Protein 3MFB (pdb70)

Foldseek 3Di:
DCALVVLVVQAVVQHWFFAQKAWFWQDPVPRDIAIEMEGDDVPPLRIATEHEWDQDVVVQWTFDADPPRPDTAWIAHPVVGDIDGPDPWDKDKDFFQHPDDGHHRDDDPPHYYDHDDDDCLRWAKYFYRYDVCPDGIMIMTIGHD/DCALVVLVVQAVVQHWFFAQKAWFWQDPVPRDIAIEMEGDDVPPLRIATEHEWDQDVVVQWTFDADPPRPDTAWIAHPVVGDIDGPDPWDKDKDFFQHPDDGHHRDDDPPHYYDHDDDDCLRWAKYFYRYDVCPDGIMIMTIGHD/DCALVVLVVQAVVQHWFFAQKAWFWQDPVPRDIAIEMEGDDVPPLRIATEHEWDQDVVVQWTFDADPPRPDTAWIAHPVVGDIDGPDPWDKDKDFFQHPDDGHHRDDDPPHYYDHDDDDCLRWDKYFYRYDVCPDGIMIMTIGHD/DCALVVLVVQAVVQHWFFAQKAWFWQDPVPRDIAIEMEGDDVPPLRIATEHEWDQDVVVQWTFDADPPRPDTAWIAHPVVGDIDGPDPWDKDKDFFQHPDDGHHRDDDPPHYYDHDDDDCLRWAKYFYRYDVCPDGIMIMTIGHD

Structure (mmCIF, N/CA/C/O backbone):
data_3MFB
#
_entry.id   3MFB
#
_cell.length_a   50.076
_cell.length_b   52.307
_cell.length_c   62.161
_cell.angle_alpha   69.500
_cell.angle_beta   90.040
_cell.angle_gamma   90.040
#
_symmetry.space_group_name_H-M   'P 1'
#
loop_
_entity.id
_entity.type
_entity.pdbx_description
1 polymer 'Uncharacterized protein'
2 water water
#
loop_
_atom_site.group_PDB
_atom_site.id
_atom_site.type_symbol
_atom_site.label_atom_id
_atom_site.label_alt_id
_atom_site.label_comp_id
_atom_site.label_asym_id
_atom_site.label_entity_id
_atom_site.label_seq_id
_atom_site.pdbx_PDB_ins_code
_atom_site.Cartn_x
_atom_site.Cartn_y
_atom_site.Cartn_z
_atom_site.occupancy
_atom_site.B_iso_or_equiv
_atom_site.auth_seq_id
_atom_site.auth_comp_id
_atom_site.auth_asym_id
_atom_site.auth_atom_id
_atom_site.pdbx_PDB_model_num
ATOM 9 N N . LEU A 1 2 ? -13.617 -8.727 -10.638 1.00 26.27 332 LEU A N 1
ATOM 10 C CA . LEU A 1 2 ? -12.479 -7.875 -10.931 1.00 20.64 332 LEU A CA 1
ATOM 11 C C . LEU A 1 2 ? -12.282 -6.848 -9.832 1.00 16.90 332 LEU A C 1
ATOM 12 O O . LEU A 1 2 ? -13.243 -6.369 -9.250 1.00 18.85 332 LEU A O 1
ATOM 17 N N . LEU A 1 3 ? -11.028 -6.508 -9.549 1.00 23.56 333 LEU A N 1
ATOM 18 C CA . LEU A 1 3 ? -10.725 -5.541 -8.503 1.00 18.99 333 LEU A CA 1
ATOM 19 C C . LEU A 1 3 ? -10.853 -4.117 -9.017 1.00 19.70 333 LEU A C 1
ATOM 20 O O . LEU A 1 3 ? -9.899 -3.336 -8.977 1.00 13.19 333 LEU A O 1
ATOM 25 N N . THR A 1 4 ? -12.051 -3.797 -9.502 1.00 20.15 334 THR A N 1
ATOM 26 C CA . THR A 1 4 ? -12.361 -2.475 -10.040 1.00 22.52 334 THR A CA 1
ATOM 27 C C . THR A 1 4 ? -12.292 -1.388 -8.965 1.00 26.15 334 THR A C 1
ATOM 28 O O . THR A 1 4 ? -12.175 -1.679 -7.774 1.00 24.78 334 THR A O 1
ATOM 32 N N . PRO A 1 5 ? -12.360 -0.115 -9.377 1.00 23.23 335 PRO A N 1
ATOM 33 C CA . PRO A 1 5 ? -12.308 0.966 -8.392 1.00 25.99 335 PRO A CA 1
ATOM 34 C C . PRO A 1 5 ? -13.465 0.835 -7.410 1.00 24.70 335 PRO A C 1
ATOM 35 O O . PRO A 1 5 ? -13.337 1.204 -6.246 1.00 30.17 335 PRO A O 1
ATOM 39 N N . GLU A 1 6 ? -14.592 0.306 -7.888 1.00 25.21 336 GLU A N 1
ATOM 40 C CA . GLU A 1 6 ? -15.770 0.127 -7.039 1.00 30.54 336 GLU A CA 1
ATOM 41 C C . GLU A 1 6 ? -15.527 -0.942 -5.991 1.00 27.37 336 GLU A C 1
ATOM 42 O O . GLU A 1 6 ? -15.901 -0.782 -4.826 1.00 27.44 336 GLU A O 1
ATOM 48 N N . LYS A 1 7 ? -14.912 -2.043 -6.404 1.00 22.89 337 LYS A N 1
ATOM 49 C CA . LYS A 1 7 ? -14.622 -3.119 -5.470 1.00 20.81 337 LYS A CA 1
ATOM 50 C C . LYS A 1 7 ? -13.609 -2.647 -4.429 1.00 18.53 337 LYS A C 1
ATOM 51 O O . LYS A 1 7 ? -13.768 -2.911 -3.240 1.00 12.72 337 LYS A O 1
ATOM 57 N N . LEU A 1 8 ? -12.572 -1.941 -4.871 1.00 18.19 338 LEU A N 1
ATOM 58 C CA . LEU A 1 8 ? -11.554 -1.445 -3.942 1.00 23.59 338 LEU A CA 1
ATOM 59 C C . LEU A 1 8 ? -12.160 -0.483 -2.931 1.00 24.51 338 LEU A C 1
ATOM 60 O O . LEU A 1 8 ? -11.736 -0.430 -1.777 1.00 26.67 338 LEU A O 1
ATOM 65 N N . LEU A 1 9 ? -13.163 0.271 -3.375 1.00 29.99 339 LEU A N 1
ATOM 66 C CA . LEU A 1 9 ? -13.841 1.235 -2.518 1.00 21.47 339 LEU A CA 1
ATOM 67 C C . LEU A 1 9 ? -14.701 0.474 -1.522 1.00 15.75 339 LEU A C 1
ATOM 68 O O . LEU A 1 9 ? -14.865 0.902 -0.385 1.00 24.38 339 LEU A O 1
ATOM 73 N N . GLU A 1 10 ? -15.239 -0.664 -1.953 1.00 20.45 340 GLU A N 1
ATOM 74 C CA . GLU A 1 10 ? -16.061 -1.504 -1.085 1.00 21.57 340 GLU A CA 1
ATOM 75 C C . GLU A 1 10 ? -15.173 -2.025 0.044 1.00 29.74 340 GLU A C 1
ATOM 76 O O . GLU A 1 10 ? -15.601 -2.115 1.200 1.00 32.60 340 GLU A O 1
ATOM 82 N N . ALA A 1 11 ? -13.928 -2.365 -0.291 1.00 21.54 341 ALA A N 1
ATOM 83 C CA . ALA A 1 11 ? -12.992 -2.880 0.710 1.00 20.97 341 ALA A CA 1
ATOM 84 C C . ALA A 1 11 ? -12.518 -1.772 1.645 1.00 14.27 341 ALA A C 1
ATOM 85 O O . ALA A 1 11 ? -12.421 -1.968 2.853 1.00 12.91 341 ALA A O 1
ATOM 87 N N . ALA A 1 12 ? -12.233 -0.606 1.078 1.00 9.50 342 ALA A N 1
ATOM 88 C CA . ALA A 1 12 ? -11.771 0.509 1.878 1.00 12.47 342 ALA A CA 1
ATOM 89 C C . ALA A 1 12 ? -12.833 1.014 2.847 1.00 24.99 342 ALA A C 1
ATOM 90 O O . ALA A 1 12 ? -12.543 1.256 4.017 1.00 24.29 342 ALA A O 1
ATOM 92 N N . ASN A 1 13 ? -14.065 1.171 2.369 1.00 24.13 343 ASN A N 1
ATOM 93 C CA . ASN A 1 13 ? -15.132 1.680 3.220 1.00 21.36 343 ASN A CA 1
ATOM 94 C C . ASN A 1 13 ? -15.343 0.885 4.491 1.00 17.31 343 ASN A C 1
ATOM 95 O O . ASN A 1 13 ? -15.823 1.420 5.491 1.00 30.36 343 ASN A O 1
ATOM 100 N N . LYS A 1 14 ? -14.985 -0.391 4.466 1.00 16.93 344 LYS A N 1
ATOM 101 C CA . LYS A 1 14 ? -15.148 -1.212 5.656 1.00 19.30 344 LYS A CA 1
ATOM 102 C C . LYS A 1 14 ? -13.820 -1.613 6.300 1.00 18.13 344 LYS A C 1
ATOM 103 O O . LYS A 1 14 ? -13.780 -2.551 7.092 1.00 25.91 344 LYS A O 1
ATOM 109 N N . GLN A 1 15 ? -12.742 -0.901 5.979 1.00 18.80 345 GLN A N 1
ATOM 110 C CA . GLN A 1 15 ? -11.427 -1.209 6.549 1.00 18.63 345 GLN A CA 1
ATOM 111 C C . GLN A 1 15 ? -11.099 -2.661 6.257 1.00 14.95 345 GLN A C 1
ATOM 112 O O . GLN A 1 15 ? -10.573 -3.372 7.114 1.00 16.83 345 GLN A O 1
ATOM 118 N N . GLY A 1 16 ? -11.423 -3.100 5.047 1.00 18.83 346 GLY A N 1
ATOM 119 C CA . GLY A 1 16 ? -11.174 -4.480 4.662 1.00 16.79 346 GLY A CA 1
ATOM 120 C C . GLY A 1 16 ? -9.835 -4.722 3.983 1.00 18.17 346 GLY A C 1
ATOM 121 O O . GLY A 1 16 ? -8.898 -3.935 4.132 1.00 9.84 346 GLY A O 1
ATOM 122 N N . THR A 1 17 ? -9.747 -5.811 3.224 1.00 10.39 347 THR A N 1
ATOM 123 C CA . THR A 1 17 ? -8.502 -6.166 2.558 1.00 14.18 347 THR A CA 1
ATOM 124 C C . THR A 1 17 ? -8.766 -6.805 1.206 1.00 15.28 347 THR A C 1
ATOM 125 O O . THR A 1 17 ? -9.915 -7.069 0.840 1.00 11.53 347 THR A O 1
ATOM 129 N N . VAL A 1 18 ? -7.683 -7.042 0.470 1.00 7.55 348 VAL A N 1
ATOM 130 C CA . VAL A 1 18 ? -7.746 -7.716 -0.817 1.00 10.06 348 VAL A CA 1
ATOM 131 C C . VAL A 1 18 ? -6.491 -8.554 -0.926 1.00 14.83 348 VAL A C 1
ATOM 132 O O . VAL A 1 18 ? -5.427 -8.163 -0.435 1.00 10.25 348 VAL A O 1
ATOM 136 N N . PRO A 1 19 ? -6.603 -9.730 -1.562 1.00 12.48 349 PRO A N 1
ATOM 137 C CA . PRO A 1 19 ? -5.448 -10.617 -1.720 1.00 14.60 349 PRO A CA 1
ATOM 138 C C . PRO A 1 19 ? -4.406 -10.001 -2.663 1.00 18.26 349 PRO A C 1
ATOM 139 O O . PRO A 1 19 ? -4.728 -9.136 -3.486 1.00 14.93 349 PRO A O 1
ATOM 143 N N . SER A 1 20 ? -3.163 -10.452 -2.525 1.00 11.40 350 SER A N 1
ATOM 144 C CA . SER A 1 20 ? -2.051 -10.029 -3.374 1.00 9.72 350 SER A CA 1
ATOM 145 C C . SER A 1 20 ? -1.004 -11.120 -3.371 1.00 13.65 350 SER A C 1
ATOM 146 O O . SER A 1 20 ? -0.579 -11.587 -2.307 1.00 14.94 350 SER A O 1
ATOM 149 N N . ARG A 1 21 ? -0.591 -11.503 -4.572 1.00 10.98 351 ARG A N 1
ATOM 150 C CA . ARG A 1 21 ? 0.409 -12.543 -4.777 1.00 11.01 351 ARG A CA 1
ATOM 151 C C . ARG A 1 21 ? 1.776 -12.101 -4.260 1.00 11.46 351 ARG A C 1
ATOM 152 O O . ARG A 1 21 ? 2.650 -12.926 -3.992 1.00 5.45 351 ARG A O 1
ATOM 160 N N . VAL A 1 22 ? 1.964 -10.794 -4.112 1.00 12.44 352 VAL A N 1
ATOM 161 C CA . VAL A 1 22 ? 3.249 -10.289 -3.648 1.00 7.34 352 VAL A CA 1
ATOM 162 C C . VAL A 1 22 ? 3.073 -9.158 -2.650 1.00 8.33 352 VAL A C 1
ATOM 163 O O . VAL A 1 22 ? 2.175 -8.343 -2.797 1.00 13.89 352 VAL A O 1
ATOM 167 N N . ARG A 1 23 ? 3.936 -9.116 -1.639 1.00 8.08 353 ARG A N 1
ATOM 168 C CA . ARG A 1 23 ? 3.894 -8.069 -0.631 1.00 1.85 353 ARG A CA 1
ATOM 169 C C . ARG A 1 23 ? 5.319 -7.592 -0.395 1.00 7.11 353 ARG A C 1
ATOM 170 O O . ARG A 1 23 ? 6.273 -8.369 -0.518 1.00 9.41 353 ARG A O 1
ATOM 178 N N . TYR A 1 24 ? 5.472 -6.309 -0.079 1.00 9.10 354 TYR A N 1
ATOM 179 C CA . TYR A 1 24 ? 6.797 -5.748 0.146 1.00 1.00 354 TYR A CA 1
ATOM 180 C C . TYR A 1 24 ? 7.026 -5.266 1.576 1.00 12.45 354 TYR A C 1
ATOM 181 O O . TYR A 1 24 ? 6.089 -5.005 2.335 1.00 6.59 354 TYR A O 1
ATOM 190 N N . GLN A 1 25 ? 8.293 -5.146 1.933 1.00 13.20 355 GLN A N 1
ATOM 191 C CA . GLN A 1 25 ? 8.664 -4.759 3.277 1.00 16.10 355 GLN A CA 1
ATOM 192 C C . GLN A 1 25 ? 10.035 -4.104 3.292 1.00 17.93 355 GLN A C 1
ATOM 193 O O . GLN A 1 25 ? 10.837 -4.305 2.384 1.00 9.04 355 GLN A O 1
ATOM 199 N N . TRP A 1 26 ? 10.298 -3.320 4.331 1.00 14.37 356 TRP A N 1
ATOM 200 C CA . TRP A 1 26 ? 11.596 -2.690 4.493 1.00 14.48 356 TRP A CA 1
ATOM 201 C C . TRP A 1 26 ? 12.295 -3.469 5.602 1.00 15.02 356 TRP A C 1
ATOM 202 O O . TRP A 1 26 ? 11.953 -3.336 6.772 1.00 18.69 356 TRP A O 1
ATOM 221 N N . GLU A 1 28 ? 15.330 -4.504 8.117 1.00 23.66 358 GLU A N 1
ATOM 222 C CA . GLU A 1 28 ? 16.342 -3.746 8.837 1.00 34.80 358 GLU A CA 1
ATOM 223 C C . GLU A 1 28 ? 17.512 -4.580 9.329 1.00 34.49 358 GLU A C 1
ATOM 224 O O . GLU A 1 28 ? 17.339 -5.712 9.776 1.00 44.36 358 GLU A O 1
ATOM 230 N N . ASP A 1 29 ? 18.706 -4.001 9.236 1.00 47.57 359 ASP A N 1
ATOM 231 C CA . ASP A 1 29 ? 19.938 -4.645 9.690 1.00 49.34 359 ASP A CA 1
ATOM 232 C C . ASP A 1 29 ? 20.167 -4.190 11.133 1.00 49.39 359 ASP A C 1
ATOM 233 O O . ASP A 1 29 ? 20.561 -3.047 11.378 1.00 52.94 359 ASP A O 1
ATOM 238 N N . GLU A 1 30 ? 19.910 -5.089 12.081 1.00 49.07 360 GLU A N 1
ATOM 239 C CA . GLU A 1 30 ? 20.051 -4.792 13.510 1.00 53.88 360 GLU A CA 1
ATOM 240 C C . GLU A 1 30 ? 21.451 -4.334 13.926 1.00 48.43 360 GLU A C 1
ATOM 241 O O . GLU A 1 30 ? 21.658 -3.928 15.069 1.00 52.51 360 GLU A O 1
ATOM 247 N N . GLU A 1 31 ? 22.403 -4.384 12.998 1.00 50.07 361 GLU A N 1
ATOM 248 C CA . GLU A 1 31 ? 23.771 -3.987 13.293 1.00 44.16 361 GLU A CA 1
ATOM 249 C C . GLU A 1 31 ? 24.167 -2.603 12.777 1.00 48.15 361 GLU A C 1
ATOM 250 O O . GLU A 1 31 ? 25.161 -2.032 13.233 1.00 48.57 361 GLU A O 1
ATOM 256 N N . THR A 1 32 ? 23.407 -2.060 11.829 1.00 45.88 362 THR A N 1
ATOM 257 C CA . THR A 1 32 ? 23.728 -0.738 11.292 1.00 43.63 362 THR A CA 1
ATOM 258 C C . THR A 1 32 ? 22.514 0.169 11.215 1.00 42.96 362 THR A C 1
ATOM 259 O O . THR A 1 32 ? 22.645 1.387 11.098 1.00 52.70 362 THR A O 1
ATOM 263 N N . GLY A 1 33 ? 21.330 -0.424 11.281 1.00 42.32 363 GLY A N 1
ATOM 264 C CA . GLY A 1 33 ? 20.119 0.368 11.195 1.00 39.58 363 GLY A CA 1
ATOM 265 C C . GLY A 1 33 ? 19.723 0.605 9.749 1.00 34.49 363 GLY A C 1
ATOM 266 O O . GLY A 1 33 ? 18.647 1.137 9.480 1.00 36.48 363 GLY A O 1
ATOM 267 N N . ARG A 1 34 ? 20.591 0.216 8.817 1.00 31.39 364 ARG A N 1
ATOM 268 C CA . ARG A 1 34 ? 20.303 0.391 7.395 1.00 32.07 364 ARG A CA 1
ATOM 269 C C . ARG A 1 34 ? 19.101 -0.447 7.001 1.00 23.22 364 ARG A C 1
ATOM 270 O O . ARG A 1 34 ? 18.852 -1.505 7.572 1.00 22.90 364 ARG A O 1
ATOM 278 N N . LEU A 1 35 ? 18.346 0.036 6.025 1.00 30.05 365 LEU A N 1
ATOM 279 C CA . LEU A 1 35 ? 17.161 -0.672 5.582 1.00 21.22 365 LEU A CA 1
ATOM 280 C C . LEU A 1 35 ? 17.303 -1.158 4.148 1.00 24.36 365 LEU A C 1
ATOM 281 O O . LEU A 1 35 ? 18.104 -0.630 3.372 1.00 26.13 365 LEU A O 1
ATOM 286 N N . LYS A 1 36 ? 16.525 -2.180 3.806 1.00 17.93 366 LYS A N 1
ATOM 287 C CA . LYS A 1 36 ? 16.549 -2.746 2.466 1.00 15.29 366 LYS A CA 1
ATOM 288 C C . LYS A 1 36 ? 15.156 -3.183 2.050 1.00 14.64 366 LYS A C 1
ATOM 289 O O . LYS A 1 36 ? 14.462 -3.879 2.795 1.00 17.49 366 LYS A O 1
ATOM 295 N N . ALA A 1 37 ? 14.756 -2.772 0.857 1.00 10.67 367 ALA A N 1
ATOM 296 C CA . ALA A 1 37 ? 13.447 -3.138 0.332 1.00 14.89 367 ALA A CA 1
ATOM 297 C C . ALA A 1 37 ? 13.521 -4.570 -0.189 1.00 8.23 367 ALA A C 1
ATOM 298 O O . ALA A 1 37 ? 14.455 -4.904 -0.904 1.00 12.95 367 ALA A O 1
ATOM 300 N N . VAL A 1 38 ? 12.544 -5.402 0.185 1.00 11.69 368 VAL A N 1
ATOM 301 C CA . VAL A 1 38 ? 12.462 -6.802 -0.243 1.00 7.64 368 VAL A CA 1
ATOM 302 C C . VAL A 1 38 ? 11.005 -7.189 -0.371 1.00 15.44 368 VAL A C 1
ATOM 303 O O . VAL A 1 38 ? 10.151 -6.670 0.347 1.00 9.53 368 VAL A O 1
ATOM 307 N N . GLY A 1 39 ? 10.716 -8.108 -1.287 1.00 13.13 369 GLY A N 1
ATOM 308 C CA . GLY A 1 39 ? 9.343 -8.548 -1.462 1.00 15.00 369 GLY A CA 1
ATOM 309 C C . GLY A 1 39 ? 9.217 -10.049 -1.266 1.00 16.91 369 GLY A C 1
ATOM 310 O O . GLY A 1 39 ? 10.222 -10.754 -1.189 1.00 15.50 369 GLY A O 1
ATOM 311 N N . TYR A 1 40 ? 7.990 -10.549 -1.185 1.00 6.61 370 TYR A N 1
ATOM 312 C CA . TYR A 1 40 ? 7.777 -11.968 -1.000 1.00 2.16 370 TYR A CA 1
ATOM 313 C C . TYR A 1 40 ? 6.571 -12.439 -1.783 1.00 9.84 370 TYR A C 1
ATOM 314 O O . TYR A 1 40 ? 5.618 -11.686 -1.990 1.00 5.73 370 TYR A O 1
ATOM 323 N N . HIS A 1 41 ? 6.620 -13.690 -2.222 1.00 9.08 371 HIS A N 1
ATOM 324 C CA . HIS A 1 41 ? 5.497 -14.282 -2.922 1.00 16.41 371 HIS A CA 1
ATOM 325 C C . HIS A 1 41 ? 4.656 -14.870 -1.797 1.00 12.50 371 HIS A C 1
ATOM 326 O O . HIS A 1 41 ? 5.131 -15.686 -1.011 1.00 15.59 371 HIS A O 1
ATOM 333 N N . THR A 1 42 ? 3.417 -14.416 -1.714 1.00 16.37 372 THR A N 1
ATOM 334 C CA . THR A 1 42 ? 2.500 -14.842 -0.670 1.00 23.85 372 THR A CA 1
ATOM 335 C C . THR A 1 42 ? 1.756 -16.105 -1.046 1.00 29.17 372 THR A C 1
ATOM 336 O O . THR A 1 42 ? 1.608 -16.432 -2.223 1.00 27.24 372 THR A O 1
ATOM 340 N N . SER A 1 43 ? 1.253 -16.799 -0.034 1.00 34.77 373 SER A N 1
ATOM 341 C CA . SER A 1 43 ? 0.511 -18.023 -0.269 1.00 44.31 373 SER A CA 1
ATOM 342 C C . SER A 1 43 ? -0.912 -17.924 0.258 1.00 41.28 373 SER A C 1
ATOM 343 O O . SER A 1 43 ? -1.131 -17.564 1.415 1.00 41.15 373 SER A O 1
ATOM 354 N N . GLU A 1 45 ? -2.744 -20.320 0.861 1.00 43.93 375 GLU A N 1
ATOM 355 C CA . GLU A 1 45 ? -2.747 -21.356 1.893 1.00 50.02 375 GLU A CA 1
ATOM 356 C C . GLU A 1 45 ? -2.366 -20.726 3.224 1.00 44.85 375 GLU A C 1
ATOM 357 O O . GLU A 1 45 ? -3.013 -20.953 4.248 1.00 41.53 375 GLU A O 1
ATOM 363 N N . SER A 1 46 ? -1.308 -19.926 3.189 1.00 43.45 376 SER A N 1
ATOM 364 C CA . SER A 1 46 ? -0.802 -19.237 4.370 1.00 48.04 376 SER A CA 1
ATOM 365 C C . SER A 1 46 ? -1.841 -18.342 5.038 1.00 45.13 376 SER A C 1
ATOM 366 O O . SER A 1 46 ? -2.146 -18.491 6.225 1.00 42.20 376 SER A O 1
ATOM 369 N N . GLY A 1 47 ? -2.382 -17.408 4.265 1.00 43.85 377 GLY A N 1
ATOM 370 C CA . GLY A 1 47 ? -3.357 -16.478 4.804 1.00 30.39 377 GLY A CA 1
ATOM 371 C C . GLY A 1 47 ? -2.696 -15.118 4.938 1.00 28.17 377 GLY A C 1
ATOM 372 O O . GLY A 1 47 ? -3.331 -14.128 5.309 1.00 26.75 377 GLY A O 1
ATOM 373 N N . ARG A 1 48 ? -1.405 -15.058 4.629 1.00 16.64 378 ARG A N 1
ATOM 374 C CA . ARG A 1 48 ? -0.716 -13.792 4.729 1.00 13.88 378 ARG A CA 1
ATOM 375 C C . ARG A 1 48 ? -0.664 -13.060 3.391 1.00 12.24 378 ARG A C 1
ATOM 376 O O . ARG A 1 48 ? 0.201 -12.223 3.171 1.00 11.97 378 ARG A O 1
ATOM 384 N N . ASP A 1 49 ? -1.619 -13.354 2.511 1.00 9.90 379 ASP A N 1
ATOM 385 C CA . ASP A 1 49 ? -1.680 -12.713 1.199 1.00 11.74 379 ASP A CA 1
ATOM 386 C C . ASP A 1 49 ? -2.630 -11.514 1.165 1.00 5.20 379 ASP A C 1
ATOM 387 O O . ASP A 1 49 ? -2.754 -10.861 0.141 1.00 13.96 379 ASP A O 1
ATOM 392 N N . GLN A 1 50 ? -3.305 -11.231 2.274 1.00 7.19 380 GLN A N 1
ATOM 393 C CA . GLN A 1 50 ? -4.237 -10.109 2.316 1.00 14.49 380 GLN A CA 1
ATOM 394 C C . GLN A 1 50 ? -3.542 -8.772 2.604 1.00 11.90 380 GLN A C 1
ATOM 395 O O . GLN A 1 50 ? -2.652 -8.685 3.456 1.00 13.69 380 GLN A O 1
ATOM 401 N N . VAL A 1 51 ? -3.937 -7.733 1.876 1.00 12.82 381 VAL A N 1
ATOM 402 C CA . VAL A 1 51 ? -3.359 -6.403 2.061 1.00 12.05 381 VAL A CA 1
ATOM 403 C C . VAL A 1 51 ? -4.493 -5.453 2.451 1.00 13.97 381 VAL A C 1
ATOM 404 O O . VAL A 1 51 ? -5.560 -5.476 1.844 1.00 11.68 381 VAL A O 1
ATOM 408 N N . ARG A 1 52 ? -4.262 -4.636 3.472 1.00 9.06 382 ARG A N 1
ATOM 409 C CA . ARG A 1 52 ? -5.270 -3.700 3.945 1.00 11.84 382 ARG A CA 1
ATOM 410 C C . ARG A 1 52 ? -5.554 -2.587 2.938 1.00 11.10 382 ARG A C 1
ATOM 411 O O . ARG A 1 52 ? -4.633 -1.999 2.366 1.00 9.20 382 ARG A O 1
ATOM 419 N N . VAL A 1 53 ? -6.836 -2.307 2.721 1.00 7.35 383 VAL A N 1
ATOM 420 C CA . VAL A 1 53 ? -7.248 -1.251 1.801 1.00 8.18 383 VAL A CA 1
ATOM 421 C C . VAL A 1 53 ? -7.839 -0.105 2.637 1.00 13.52 383 VAL A C 1
ATOM 422 O O . VAL A 1 53 ? -8.692 -0.326 3.499 1.00 8.75 383 VAL A O 1
ATOM 426 N N . ARG A 1 54 ? -7.375 1.116 2.398 1.00 8.69 384 ARG A N 1
ATOM 427 C CA . ARG A 1 54 ? -7.875 2.261 3.152 1.00 13.20 384 ARG A CA 1
ATOM 428 C C . ARG A 1 54 ? -8.165 3.452 2.255 1.00 12.51 384 ARG A C 1
ATOM 429 O O . ARG A 1 54 ? -7.438 3.718 1.300 1.00 11.73 384 ARG A O 1
ATOM 437 N N . LEU A 1 55 ? -9.236 4.166 2.577 1.00 15.22 385 LEU A N 1
ATOM 438 C CA . LEU A 1 55 ? -9.632 5.334 1.814 1.00 15.37 385 LEU A CA 1
ATOM 439 C C . LEU A 1 55 ? -8.920 6.573 2.342 1.00 19.52 385 LEU A C 1
ATOM 440 O O . LEU A 1 55 ? -8.920 6.829 3.544 1.00 15.59 385 LEU A O 1
ATOM 445 N N . LEU A 1 56 ? -8.301 7.331 1.443 1.00 18.88 386 LEU A N 1
ATOM 446 C CA . LEU A 1 56 ? -7.607 8.555 1.826 1.00 21.20 386 LEU A CA 1
ATOM 447 C C . LEU A 1 56 ? -8.652 9.650 2.042 1.00 29.61 386 LEU A C 1
ATOM 448 O O . LEU A 1 56 ? -9.692 9.666 1.375 1.00 27.48 386 LEU A O 1
ATOM 453 N N . LYS A 1 57 ? -8.383 10.558 2.973 1.00 25.04 387 LYS A N 1
ATOM 454 C CA . LYS A 1 57 ? -9.307 11.648 3.235 1.00 25.01 387 LYS A CA 1
ATOM 455 C C . LYS A 1 57 ? -8.728 12.916 2.640 1.00 27.80 387 LYS A C 1
ATOM 456 O O . LYS A 1 57 ? -7.516 13.142 2.691 1.00 30.60 387 LYS A O 1
ATOM 462 N N . HIS A 1 58 ? -9.588 13.739 2.057 1.00 26.15 388 HIS A N 1
ATOM 463 C CA . HIS A 1 58 ? -9.123 14.983 1.462 1.00 34.21 388 HIS A CA 1
ATOM 464 C C . HIS A 1 58 ? -9.126 16.089 2.525 1.00 29.72 388 HIS A C 1
ATOM 465 O O . HIS A 1 58 ? -10.150 16.350 3.149 1.00 27.16 388 HIS A O 1
ATOM 472 N N . ASP A 1 59 ? -7.977 16.725 2.738 1.00 25.47 389 ASP A N 1
ATOM 473 C CA . ASP A 1 59 ? -7.863 17.805 3.717 1.00 24.37 389 ASP A CA 1
ATOM 474 C C . ASP A 1 59 ? -7.718 19.096 2.916 1.00 22.29 389 ASP A C 1
ATOM 475 O O . ASP A 1 59 ? -6.608 19.515 2.599 1.00 20.77 389 ASP A O 1
ATOM 480 N N . PHE A 1 60 ? -8.841 19.720 2.576 1.00 25.73 390 PHE A N 1
ATOM 481 C CA . PHE A 1 60 ? -8.808 20.940 1.776 1.00 28.78 390 PHE A CA 1
ATOM 482 C C . PHE A 1 60 ? -8.049 22.100 2.412 1.00 26.64 390 PHE A C 1
ATOM 483 O O . PHE A 1 60 ? -7.274 22.783 1.740 1.00 29.81 390 PHE A O 1
ATOM 491 N N . PRO A 1 61 ? -8.258 22.340 3.714 1.00 24.82 391 PRO A N 1
ATOM 492 C CA . PRO A 1 61 ? -7.546 23.438 4.371 1.00 28.50 391 PRO A CA 1
ATOM 493 C C . PRO A 1 61 ? -6.045 23.303 4.131 1.00 30.14 391 PRO A C 1
ATOM 494 O O . PRO A 1 61 ? -5.329 24.301 4.045 1.00 36.65 391 PRO A O 1
ATOM 498 N N . ASN A 1 62 ? -5.561 22.073 3.999 1.00 28.20 392 ASN A N 1
ATOM 499 C CA . ASN A 1 62 ? -4.130 21.875 3.768 1.00 30.46 392 ASN A CA 1
ATOM 500 C C . ASN A 1 62 ? -3.799 21.462 2.350 1.00 24.72 392 ASN A C 1
ATOM 501 O O . ASN A 1 62 ? -2.640 21.214 2.036 1.00 32.32 392 ASN A O 1
ATOM 506 N N . ASN A 1 63 ? -4.813 21.394 1.493 1.00 34.42 393 ASN A N 1
ATOM 507 C CA . ASN A 1 63 ? -4.615 21.009 0.089 1.00 37.03 393 ASN A CA 1
ATOM 508 C C . ASN A 1 63 ? -3.808 19.712 -0.019 1.00 33.33 393 ASN A C 1
ATOM 509 O O . ASN A 1 63 ? -2.784 19.650 -0.705 1.00 27.29 393 ASN A O 1
ATOM 514 N N . ARG A 1 64 ? -4.294 18.680 0.668 1.00 32.65 394 ARG A N 1
ATOM 515 C CA . ARG A 1 64 ? -3.645 17.376 0.692 1.00 29.19 394 ARG A CA 1
ATOM 516 C C . ARG A 1 64 ? -4.633 16.252 0.960 1.00 29.17 394 ARG A C 1
ATOM 517 O O . ARG A 1 64 ? -5.763 16.478 1.400 1.00 25.56 394 ARG A O 1
ATOM 525 N N . TYR A 1 65 ? -4.171 15.037 0.699 1.00 22.38 395 TYR A N 1
ATOM 526 C CA . TYR A 1 65 ? -4.932 13.826 0.945 1.00 17.46 395 TYR A CA 1
ATOM 527 C C . TYR A 1 65 ? -4.167 13.205 2.099 1.00 16.53 395 TYR A C 1
ATOM 528 O O . TYR A 1 65 ? -2.942 13.232 2.100 1.00 20.67 395 TYR A O 1
ATOM 537 N N . GLU A 1 66 ? -4.861 12.657 3.085 1.00 14.00 396 GLU A N 1
ATOM 538 C CA . GLU A 1 66 ? -4.143 12.060 4.198 1.00 19.24 396 GLU A CA 1
ATOM 539 C C . GLU A 1 66 ? -4.744 10.769 4.724 1.00 17.41 396 GLU A C 1
ATOM 540 O O . GLU A 1 66 ? -5.933 10.489 4.554 1.00 22.80 396 GLU A O 1
ATOM 546 N N . PHE A 1 67 ? -3.888 9.963 5.333 1.00 15.04 397 PHE A N 1
ATOM 547 C CA . PHE A 1 67 ? -4.311 8.705 5.912 1.00 15.42 397 PHE A CA 1
ATOM 548 C C . PHE A 1 67 ? -3.788 8.617 7.334 1.00 10.91 397 PHE A C 1
ATOM 549 O O . PHE A 1 67 ? -2.604 8.840 7.588 1.00 13.68 397 PHE A O 1
ATOM 557 N N . TRP A 1 68 ? -4.675 8.286 8.259 1.00 13.98 398 TRP A N 1
ATOM 558 C CA . TRP A 1 68 ? -4.300 8.158 9.661 1.00 12.75 398 TRP A CA 1
ATOM 559 C C . TRP A 1 68 ? -4.325 6.687 10.053 1.00 10.10 398 TRP A C 1
ATOM 560 O O . TRP A 1 68 ? -5.353 6.038 9.918 1.00 6.11 398 TRP A O 1
ATOM 571 N N . GLU A 1 69 ? -3.196 6.155 10.519 1.00 15.66 399 GLU A N 1
ATOM 572 C CA . GLU A 1 69 ? -3.164 4.763 10.937 1.00 20.27 399 GLU A CA 1
ATOM 573 C C . GLU A 1 69 ? -4.001 4.683 12.202 1.00 22.16 399 GLU A C 1
ATOM 574 O O . GLU A 1 69 ? -4.343 5.709 12.804 1.00 14.78 399 GLU A O 1
ATOM 580 N N . GLU A 1 70 ? -4.325 3.461 12.599 1.00 26.03 400 GLU A N 1
ATOM 581 C CA . GLU A 1 70 ? -5.113 3.231 13.798 1.00 29.62 400 GLU A CA 1
ATOM 582 C C . GLU A 1 70 ? -4.392 3.705 15.052 1.00 24.53 400 GLU A C 1
ATOM 583 O O . GLU A 1 70 ? -3.258 3.309 15.315 1.00 30.19 400 GLU A O 1
ATOM 589 N N . GLY A 1 71 ? -5.056 4.568 15.819 1.00 26.83 401 GLY A N 1
ATOM 590 C CA . GLY A 1 71 ? -4.478 5.071 17.056 1.00 24.94 401 GLY A CA 1
ATOM 591 C C . GLY A 1 71 ? -3.445 6.163 16.874 1.00 27.86 401 GLY A C 1
ATOM 592 O O . GLY A 1 71 ? -2.753 6.536 17.822 1.00 27.74 401 GLY A O 1
ATOM 593 N N . ALA A 1 72 ? -3.327 6.681 15.658 1.00 20.65 402 ALA A N 1
ATOM 594 C CA . ALA A 1 72 ? -2.359 7.736 15.398 1.00 22.00 402 ALA A CA 1
ATOM 595 C C . ALA A 1 72 ? -2.854 9.089 15.919 1.00 24.28 402 ALA A C 1
ATOM 596 O O . ALA A 1 72 ? -4.053 9.374 15.928 1.00 22.63 402 ALA A O 1
ATOM 598 N N . THR A 1 73 ? -1.921 9.925 16.354 1.00 22.98 403 THR A N 1
ATOM 599 C CA . THR A 1 73 ? -2.268 11.236 16.872 1.00 21.09 403 THR A CA 1
ATOM 600 C C . THR A 1 73 ? -1.997 12.294 15.822 1.00 19.83 403 THR A C 1
ATOM 601 O O . THR A 1 73 ? -2.112 13.486 16.087 1.00 15.42 403 THR A O 1
ATOM 605 N N . GLY A 1 74 ? -1.631 11.847 14.625 1.00 19.73 404 GLY A N 1
ATOM 606 C CA . GLY A 1 74 ? -1.356 12.765 13.532 1.00 21.16 404 GLY A CA 1
ATOM 607 C C . GLY A 1 74 ? -1.354 12.031 12.201 1.00 19.72 404 GLY A C 1
ATOM 608 O O . GLY A 1 74 ? -1.220 10.813 12.178 1.00 26.48 404 GLY A O 1
ATOM 609 N N . PRO A 1 75 ? -1.486 12.734 11.067 1.00 20.21 405 PRO A N 1
ATOM 610 C CA . PRO A 1 75 ? -1.487 12.036 9.776 1.00 11.57 405 PRO A CA 1
ATOM 611 C C . PRO A 1 75 ? -0.236 11.184 9.584 1.00 8.84 405 PRO A C 1
ATOM 612 O O . PRO A 1 75 ? 0.859 11.611 9.927 1.00 9.17 405 PRO A O 1
ATOM 616 N N . THR A 1 76 ? -0.397 9.986 9.029 1.00 9.33 406 THR A N 1
ATOM 617 C CA . THR A 1 76 ? 0.738 9.087 8.812 1.00 7.71 406 THR A CA 1
ATOM 618 C C . THR A 1 76 ? 1.284 9.205 7.389 1.00 14.01 406 THR A C 1
ATOM 619 O O . THR A 1 76 ? 2.499 9.236 7.176 1.00 13.48 406 THR A O 1
ATOM 623 N N . ILE A 1 77 ? 0.378 9.259 6.417 1.00 11.54 407 ILE A N 1
ATOM 624 C CA . ILE A 1 77 ? 0.763 9.361 5.018 1.00 17.71 407 ILE A CA 1
ATOM 625 C C . ILE A 1 77 ? 0.041 10.531 4.357 1.00 20.16 407 ILE A C 1
ATOM 626 O O . ILE A 1 77 ? -1.162 10.712 4.546 1.00 26.36 407 ILE A O 1
ATOM 631 N N . LEU A 1 78 ? 0.777 11.331 3.593 1.00 17.34 408 LEU A N 1
ATOM 632 C CA . LEU A 1 78 ? 0.200 12.489 2.906 1.00 13.53 408 LEU A CA 1
ATOM 633 C C . LEU A 1 78 ? 0.419 12.403 1.398 1.00 13.90 408 LEU A C 1
ATOM 634 O O . LEU A 1 78 ? 1.357 11.761 0.934 1.00 14.67 408 LEU A O 1
ATOM 639 N N . TRP A 1 79 ? -0.462 13.039 0.636 1.00 16.61 409 TRP A N 1
ATOM 640 C CA . TRP A 1 79 ? -0.347 13.065 -0.819 1.00 13.95 409 TRP A CA 1
ATOM 641 C C . TRP A 1 79 ? -0.896 14.410 -1.282 1.00 15.13 409 TRP A C 1
ATOM 642 O O . TRP A 1 79 ? -2.096 14.663 -1.186 1.00 20.82 409 TRP A O 1
ATOM 653 N N . THR A 1 80 ? -0.007 15.278 -1.754 1.00 10.05 410 THR A N 1
ATOM 654 C CA . THR A 1 80 ? -0.405 16.594 -2.235 1.00 29.46 410 THR A CA 1
ATOM 655 C C . THR A 1 80 ? -0.357 16.619 -3.761 1.00 28.44 410 THR A C 1
ATOM 656 O O . THR A 1 80 ? 0.687 16.351 -4.357 1.00 30.94 410 THR A O 1
ATOM 660 N N . PRO A 1 81 ? -1.484 16.950 -4.412 1.00 32.24 411 PRO A N 1
ATOM 661 C CA . PRO A 1 81 ? -1.574 17.012 -5.878 1.00 38.40 411 PRO A CA 1
ATOM 662 C C . PRO A 1 81 ? -0.685 18.076 -6.529 1.00 42.00 411 PRO A C 1
ATOM 663 O O . PRO A 1 81 ? -0.730 18.271 -7.742 1.00 46.47 411 PRO A O 1
ATOM 667 N N . ASP A 1 82 ? 0.116 18.755 -5.711 1.00 47.68 412 ASP A N 1
ATOM 668 C CA . ASP A 1 82 ? 1.020 19.796 -6.190 1.00 52.69 412 ASP A CA 1
ATOM 669 C C . ASP A 1 82 ? 2.375 19.220 -6.608 1.00 56.36 412 ASP A C 1
ATOM 670 O O . ASP A 1 82 ? 3.049 19.770 -7.484 1.00 62.67 412 ASP A O 1
ATOM 675 N N . ASN A 1 83 ? 2.778 18.120 -5.978 1.00 52.10 413 ASN A N 1
ATOM 676 C CA . ASN A 1 83 ? 4.049 17.493 -6.308 1.00 50.46 413 ASN A CA 1
ATOM 677 C C . ASN A 1 83 ? 3.876 16.545 -7.488 1.00 53.28 413 ASN A C 1
ATOM 678 O O . ASN A 1 83 ? 4.344 16.843 -8.585 1.00 65.73 413 ASN A O 1
ATOM 683 N N . PRO A 1 84 ? 3.216 15.390 -7.291 1.00 50.98 414 PRO A N 1
ATOM 684 C CA . PRO A 1 84 ? 2.597 14.828 -6.087 1.00 48.60 414 PRO A CA 1
ATOM 685 C C . PRO A 1 84 ? 3.489 13.708 -5.550 1.00 46.73 414 PRO A C 1
ATOM 686 O O . PRO A 1 84 ? 4.715 13.795 -5.620 1.00 50.30 414 PRO A O 1
ATOM 690 N N . GLY A 1 85 ? 2.870 12.650 -5.032 1.00 45.55 415 GLY A N 1
ATOM 691 C CA . GLY A 1 85 ? 3.635 11.530 -4.504 1.00 38.97 415 GLY A CA 1
ATOM 692 C C . GLY A 1 85 ? 3.395 11.223 -3.032 1.00 38.93 415 GLY A C 1
ATOM 693 O O . GLY A 1 85 ? 2.768 12.003 -2.314 1.00 42.48 415 GLY A O 1
ATOM 694 N N . ILE A 1 86 ? 3.893 10.077 -2.581 1.00 24.20 416 ILE A N 1
ATOM 695 C CA . ILE A 1 86 ? 3.740 9.681 -1.191 1.00 18.74 416 ILE A CA 1
ATOM 696 C C . ILE A 1 86 ? 4.742 10.419 -0.310 1.00 24.08 416 ILE A C 1
ATOM 697 O O . ILE A 1 86 ? 5.938 10.433 -0.601 1.00 16.79 416 ILE A O 1
ATOM 702 N N . GLU A 1 87 ? 4.254 11.040 0.758 1.00 17.65 417 GLU A N 1
ATOM 703 C CA . GLU A 1 87 ? 5.131 11.735 1.694 1.00 25.20 417 GLU A CA 1
ATOM 704 C C . GLU A 1 87 ? 4.659 11.444 3.105 1.00 19.36 417 GLU A C 1
ATOM 705 O O . GLU A 1 87 ? 3.464 11.264 3.335 1.00 22.37 417 GLU A O 1
ATOM 711 N N . LEU A 1 88 ? 5.603 11.383 4.039 1.00 15.95 418 LEU A N 1
ATOM 712 C CA . LEU A 1 88 ? 5.287 11.139 5.440 1.00 21.97 418 LEU A CA 1
ATOM 713 C C . LEU A 1 88 ? 5.883 12.244 6.308 1.00 21.70 418 LEU A C 1
ATOM 714 O O . LEU A 1 88 ? 6.971 12.743 6.019 1.00 22.89 418 LEU A O 1
ATOM 719 N N . PRO A 1 89 ? 5.160 12.667 7.363 1.00 21.46 419 PRO A N 1
ATOM 720 C CA . PRO A 1 89 ? 5.660 13.722 8.253 1.00 22.90 419 PRO A CA 1
ATOM 721 C C . PRO A 1 89 ? 6.810 13.206 9.103 1.00 23.40 419 PRO A C 1
ATOM 722 O O . PRO A 1 89 ? 7.493 13.970 9.782 1.00 27.17 419 PRO A O 1
ATOM 726 N N . THR A 1 90 ? 7.016 11.895 9.057 1.00 27.01 420 THR A N 1
ATOM 727 C CA . THR A 1 90 ? 8.096 11.265 9.795 1.00 24.06 420 THR A CA 1
ATOM 728 C C . THR A 1 90 ? 9.228 10.929 8.827 1.00 32.41 420 THR A C 1
ATOM 729 O O . THR A 1 90 ? 9.094 11.111 7.616 1.00 25.35 420 THR A O 1
ATOM 733 N N . ASP A 1 91 ? 10.336 10.431 9.360 1.00 31.51 421 ASP A N 1
ATOM 734 C CA . ASP A 1 91 ? 11.485 10.086 8.539 1.00 33.79 421 ASP A CA 1
ATOM 735 C C . ASP A 1 91 ? 11.571 8.581 8.317 1.00 27.84 421 ASP A C 1
ATOM 736 O O . ASP A 1 91 ? 12.646 7.999 8.407 1.00 35.06 421 ASP A O 1
ATOM 741 N N . THR A 1 92 ? 10.435 7.951 8.033 1.00 35.98 422 THR A N 1
ATOM 742 C CA . THR A 1 92 ? 10.407 6.511 7.800 1.00 28.33 422 THR A CA 1
ATOM 743 C C . THR A 1 92 ? 10.444 6.208 6.312 1.00 25.09 422 THR A C 1
ATOM 744 O O . THR A 1 92 ? 9.984 7.002 5.493 1.00 22.64 422 THR A O 1
ATOM 748 N N . ALA A 1 93 ? 10.987 5.047 5.965 1.00 22.32 423 ALA A N 1
ATOM 749 C CA . ALA A 1 93 ? 11.084 4.655 4.570 1.00 20.04 423 ALA A CA 1
ATOM 750 C C . ALA A 1 93 ? 9.717 4.314 3.995 1.00 17.87 423 ALA A C 1
ATOM 751 O O . ALA A 1 93 ? 8.802 3.925 4.724 1.00 15.48 423 ALA A O 1
ATOM 753 N N . HIS A 1 94 ? 9.591 4.475 2.683 1.00 18.01 424 HIS A N 1
ATOM 754 C CA . HIS A 1 94 ? 8.364 4.150 1.984 1.00 14.10 424 HIS A CA 1
ATOM 755 C C . HIS A 1 94 ? 8.617 3.902 0.503 1.00 18.25 424 HIS A C 1
ATOM 756 O O . HIS A 1 94 ? 9.422 4.591 -0.121 1.00 10.93 424 HIS A O 1
ATOM 763 N N . GLY A 1 95 ? 7.924 2.896 -0.034 1.00 13.04 425 GLY A N 1
ATOM 764 C CA . GLY A 1 95 ? 8.011 2.557 -1.441 1.00 14.19 425 GLY A CA 1
ATOM 765 C C . GLY A 1 95 ? 6.574 2.492 -1.928 1.00 15.24 425 GLY A C 1
ATOM 766 O O . GLY A 1 95 ? 5.667 2.294 -1.115 1.00 14.35 425 GLY A O 1
ATOM 767 N N . GLU A 1 96 ? 6.342 2.663 -3.224 1.00 13.01 426 GLU A N 1
ATOM 768 C CA . GLU A 1 96 ? 4.977 2.620 -3.730 1.00 12.92 426 GLU A CA 1
ATOM 769 C C . GLU A 1 96 ? 4.890 2.379 -5.222 1.00 16.39 426 GLU A C 1
ATOM 770 O O . GLU A 1 96 ? 5.855 2.588 -5.952 1.00 13.17 426 GLU A O 1
ATOM 776 N N . GLN A 1 97 ? 3.728 1.927 -5.672 1.00 18.19 427 GLN A N 1
ATOM 777 C CA . GLN A 1 97 ? 3.522 1.670 -7.089 1.00 22.22 427 GLN A CA 1
ATOM 778 C C . GLN A 1 97 ? 2.024 1.623 -7.323 1.00 18.86 427 GLN A C 1
ATOM 779 O O . GLN A 1 97 ? 1.293 1.015 -6.543 1.00 19.38 427 GLN A O 1
ATOM 785 N N . PRO A 1 98 ? 1.539 2.290 -8.383 1.00 20.69 428 PRO A N 1
ATOM 786 C CA . PRO A 1 98 ? 0.103 2.276 -8.655 1.00 19.04 428 PRO A CA 1
ATOM 787 C C . PRO A 1 98 ? -0.386 0.854 -8.866 1.00 18.75 428 PRO A C 1
ATOM 788 O O . PRO A 1 98 ? 0.348 0.011 -9.371 1.00 20.05 428 PRO A O 1
ATOM 792 N N . VAL A 1 99 ? -1.618 0.590 -8.448 1.00 15.50 429 VAL A N 1
ATOM 793 C CA . VAL A 1 99 ? -2.205 -0.726 -8.594 1.00 14.69 429 VAL A CA 1
ATOM 794 C C . VAL A 1 99 ? -2.645 -0.907 -10.038 1.00 16.28 429 VAL A C 1
ATOM 795 O O . VAL A 1 99 ? -2.959 0.073 -10.706 1.00 19.88 429 VAL A O 1
ATOM 799 N N . ILE A 1 100 ? -2.633 -2.146 -10.529 1.00 20.41 430 ILE A N 1
ATOM 800 C CA . ILE A 1 100 ? -3.069 -2.442 -11.896 1.00 16.00 430 ILE A CA 1
ATOM 801 C C . ILE A 1 100 ? -4.596 -2.315 -11.932 1.00 18.17 430 ILE A C 1
ATOM 802 O O . ILE A 1 100 ? -5.299 -3.006 -11.196 1.00 19.67 430 ILE A O 1
ATOM 807 N N . PRO A 1 101 ? -5.124 -1.428 -12.789 1.00 16.86 431 PRO A N 1
ATOM 808 C CA . PRO A 1 101 ? -6.564 -1.183 -12.940 1.00 19.19 431 PRO A CA 1
ATOM 809 C C . PRO A 1 101 ? -7.411 -2.413 -13.248 1.00 21.95 431 PRO A C 1
ATOM 810 O O . PRO A 1 101 ? -7.099 -3.169 -14.164 1.00 23.91 431 PRO A O 1
ATOM 814 N N . SER A 1 102 ? -8.482 -2.603 -12.478 1.00 20.06 432 SER A N 1
ATOM 815 C CA . SER A 1 102 ? -9.412 -3.712 -12.686 1.00 22.96 432 SER A CA 1
ATOM 816 C C . SER A 1 102 ? -8.736 -5.042 -13.024 1.00 17.32 432 SER A C 1
ATOM 817 O O . SER A 1 102 ? -9.069 -5.693 -14.016 1.00 17.89 432 SER A O 1
ATOM 820 N N . ALA A 1 103 ? -7.796 -5.453 -12.182 1.00 21.32 433 ALA A N 1
ATOM 821 C CA . ALA A 1 103 ? -7.072 -6.697 -12.411 1.00 14.85 433 ALA A CA 1
ATOM 822 C C . ALA A 1 103 ? -7.697 -7.885 -11.695 1.00 5.64 433 ALA A C 1
ATOM 823 O O . ALA A 1 103 ? -8.594 -7.720 -10.883 1.00 6.70 433 ALA A O 1
ATOM 825 N N . ILE A 1 104 ? -7.221 -9.083 -12.014 1.00 18.43 434 ILE A N 1
ATOM 826 C CA . ILE A 1 104 ? -7.696 -10.307 -11.376 1.00 13.18 434 ILE A CA 1
ATOM 827 C C . ILE A 1 104 ? -7.286 -10.230 -9.905 1.00 15.39 434 ILE A C 1
ATOM 828 O O . ILE A 1 104 ? -6.133 -9.935 -9.597 1.00 14.80 434 ILE A O 1
ATOM 833 N N . PRO A 1 105 ? -8.220 -10.505 -8.978 1.00 15.99 435 PRO A N 1
ATOM 834 C CA . PRO A 1 105 ? -7.928 -10.456 -7.538 1.00 17.24 435 PRO A CA 1
ATOM 835 C C . PRO A 1 105 ? -6.672 -11.257 -7.213 1.00 17.92 435 PRO A C 1
ATOM 836 O O . PRO A 1 105 ? -6.634 -12.470 -7.408 1.00 14.00 435 PRO A O 1
ATOM 840 N N . GLY A 1 106 ? -5.647 -10.569 -6.723 1.00 11.66 436 GLY A N 1
ATOM 841 C CA . GLY A 1 106 ? -4.402 -11.238 -6.400 1.00 12.79 436 GLY A CA 1
ATOM 842 C C . GLY A 1 106 ? -3.270 -10.818 -7.318 1.00 5.40 436 GLY A C 1
ATOM 843 O O . GLY A 1 106 ? -2.104 -11.061 -7.016 1.00 10.75 436 GLY A O 1
ATOM 844 N N . LEU A 1 107 ? -3.599 -10.172 -8.432 1.00 8.88 437 LEU A N 1
ATOM 845 C CA . LEU A 1 107 ? -2.578 -9.747 -9.399 1.00 3.08 437 LEU A CA 1
ATOM 846 C C . LEU A 1 107 ? -2.567 -8.246 -9.613 1.00 4.73 437 LEU A C 1
ATOM 847 O O . LEU A 1 107 ? -1.935 -7.756 -10.539 1.00 14.08 437 LEU A O 1
ATOM 852 N N . GLU A 1 108 ? -3.247 -7.519 -8.738 1.00 9.29 438 GLU A N 1
ATOM 853 C CA . GLU A 1 108 ? -3.350 -6.073 -8.868 1.00 14.78 438 GLU A CA 1
ATOM 854 C C . GLU A 1 108 ? -2.078 -5.296 -8.521 1.00 15.79 438 GLU A C 1
ATOM 855 O O . GLU A 1 108 ? -1.945 -4.122 -8.866 1.00 17.54 438 GLU A O 1
ATOM 861 N N . ILE A 1 109 ? -1.146 -5.939 -7.832 1.00 12.01 439 ILE A N 1
ATOM 862 C CA . ILE A 1 109 ? 0.086 -5.263 -7.460 1.00 14.41 439 ILE A CA 1
ATOM 863 C C . ILE A 1 109 ? 1.279 -5.696 -8.317 1.00 13.28 439 ILE A C 1
ATOM 864 O O . ILE A 1 109 ? 1.741 -6.827 -8.228 1.00 15.52 439 ILE A O 1
ATOM 869 N N . PRO A 1 110 ? 1.791 -4.793 -9.170 1.00 21.70 440 PRO A N 1
ATOM 870 C CA . PRO A 1 110 ? 2.937 -5.125 -10.023 1.00 25.36 440 PRO A CA 1
ATOM 871 C C . PRO A 1 110 ? 4.177 -5.244 -9.151 1.00 24.96 440 PRO A C 1
ATOM 872 O O . PRO A 1 110 ? 4.280 -4.581 -8.120 1.00 27.29 440 PRO A O 1
ATOM 876 N N . GLU A 1 111 ? 5.107 -6.099 -9.548 1.00 23.33 441 GLU A N 1
ATOM 877 C CA . GLU A 1 111 ? 6.314 -6.277 -8.762 1.00 24.85 441 GLU A CA 1
ATOM 878 C C . GLU A 1 111 ? 7.243 -5.066 -8.876 1.00 34.80 441 GLU A C 1
ATOM 879 O O . GLU A 1 111 ? 7.644 -4.672 -9.975 1.00 25.43 441 GLU A O 1
ATOM 893 N N . ASP A 1 113 ? 10.197 -2.459 -9.102 1.00 49.20 443 ASP A N 1
ATOM 894 C CA . ASP A 1 113 ? 11.368 -2.575 -9.962 1.00 46.54 443 ASP A CA 1
ATOM 895 C C . ASP A 1 113 ? 12.656 -2.505 -9.148 1.00 42.71 443 ASP A C 1
ATOM 896 O O . ASP A 1 113 ? 12.775 -1.714 -8.204 1.00 45.78 443 ASP A O 1
ATOM 901 N N . ASP A 1 114 ? 13.621 -3.335 -9.522 1.00 30.87 444 ASP A N 1
ATOM 902 C CA . ASP A 1 114 ? 14.897 -3.348 -8.838 1.00 28.24 444 ASP A CA 1
ATOM 903 C C . ASP A 1 114 ? 14.716 -3.648 -7.355 1.00 29.04 444 ASP A C 1
ATOM 904 O O . ASP A 1 114 ? 15.419 -3.099 -6.509 1.00 36.79 444 ASP A O 1
ATOM 909 N N . VAL A 1 115 ? 13.745 -4.503 -7.044 1.00 26.98 445 VAL A N 1
ATOM 910 C CA . VAL A 1 115 ? 13.490 -4.914 -5.661 1.00 17.70 445 VAL A CA 1
ATOM 911 C C . VAL A 1 115 ? 13.460 -6.437 -5.658 1.00 21.56 445 VAL A C 1
ATOM 912 O O . VAL A 1 115 ? 12.551 -7.065 -6.212 1.00 16.95 445 VAL A O 1
ATOM 916 N N . SER A 1 116 ? 14.456 -7.030 -5.022 1.00 19.96 446 SER A N 1
ATOM 917 C CA . SER A 1 116 ? 14.561 -8.473 -4.981 1.00 21.36 446 SER A CA 1
ATOM 918 C C . SER A 1 116 ? 13.443 -9.168 -4.201 1.00 25.01 446 SER A C 1
ATOM 919 O O . SER A 1 116 ? 13.011 -8.708 -3.149 1.00 27.02 446 SER A O 1
ATOM 922 N N . ILE A 1 117 ? 12.972 -10.280 -4.748 1.00 21.93 447 ILE A N 1
ATOM 923 C CA . ILE A 1 117 ? 11.941 -11.078 -4.118 1.00 13.17 447 ILE A CA 1
ATOM 924 C C . ILE A 1 117 ? 12.658 -12.280 -3.511 1.00 20.53 447 ILE A C 1
ATOM 925 O O . ILE A 1 117 ? 13.223 -13.108 -4.231 1.00 18.62 447 ILE A O 1
ATOM 930 N N . LEU A 1 118 ? 12.642 -12.359 -2.185 1.00 16.30 448 LEU A N 1
ATOM 931 C CA . LEU A 1 118 ? 13.299 -13.435 -1.459 1.00 16.94 448 LEU A CA 1
ATOM 932 C C . LEU A 1 118 ? 12.423 -14.681 -1.383 1.00 17.51 448 LEU A C 1
ATOM 933 O O . LEU A 1 118 ? 11.201 -14.577 -1.268 1.00 23.20 448 LEU A O 1
ATOM 938 N N . ALA A 1 119 ? 13.044 -15.856 -1.449 1.00 12.84 449 ALA A N 1
ATOM 939 C CA . ALA A 1 119 ? 12.308 -17.117 -1.365 1.00 19.14 449 ALA A CA 1
ATOM 940 C C . ALA A 1 119 ? 12.481 -17.715 0.032 1.00 15.03 449 ALA A C 1
ATOM 941 O O . ALA A 1 119 ? 12.811 -18.883 0.189 1.00 15.00 449 ALA A O 1
ATOM 943 N N . THR A 1 120 ? 12.236 -16.899 1.042 1.00 17.97 450 THR A N 1
ATOM 944 C CA . THR A 1 120 ? 12.373 -17.318 2.417 1.00 20.23 450 THR A CA 1
ATOM 945 C C . THR A 1 120 ? 10.987 -17.516 3.018 1.00 20.85 450 THR A C 1
ATOM 946 O O . THR A 1 120 ? 9.992 -17.110 2.426 1.00 21.34 450 THR A O 1
ATOM 950 N N . PRO A 1 121 ? 10.900 -18.164 4.191 1.00 15.85 451 PRO A N 1
ATOM 951 C CA . PRO A 1 121 ? 9.565 -18.336 4.769 1.00 14.19 451 PRO A CA 1
ATOM 952 C C . PRO A 1 121 ? 8.923 -16.968 5.035 1.00 15.35 451 PRO A C 1
ATOM 953 O O . PRO A 1 121 ? 9.617 -15.999 5.359 1.00 17.08 451 PRO A O 1
ATOM 965 N N . PRO A 1 123 ? 7.517 -13.764 6.500 1.00 18.24 453 PRO A N 1
ATOM 966 C CA . PRO A 1 123 ? 7.752 -13.055 7.763 1.00 22.46 453 PRO A CA 1
ATOM 967 C C . PRO A 1 123 ? 6.446 -12.877 8.537 1.00 18.35 453 PRO A C 1
ATOM 968 O O . PRO A 1 123 ? 5.370 -12.996 7.962 1.00 27.34 453 PRO A O 1
ATOM 972 N N . ASP A 1 124 ? 6.541 -12.593 9.836 1.00 25.24 454 ASP A N 1
ATOM 973 C CA . ASP A 1 124 ? 5.347 -12.378 10.652 1.00 25.39 454 ASP A CA 1
ATOM 974 C C . ASP A 1 124 ? 4.649 -11.094 10.206 1.00 24.85 454 ASP A C 1
ATOM 975 O O . ASP A 1 124 ? 5.309 -10.108 9.874 1.00 27.68 454 ASP A O 1
ATOM 980 N N . GLU A 1 125 ? 3.319 -11.099 10.218 1.00 24.44 455 GLU A N 1
ATOM 981 C CA . GLU A 1 125 ? 2.545 -9.928 9.822 1.00 23.64 455 GLU A CA 1
ATOM 982 C C . GLU A 1 125 ? 3.057 -8.655 10.515 1.00 25.98 455 GLU A C 1
ATOM 983 O O . GLU A 1 125 ? 2.982 -7.563 9.949 1.00 31.85 455 GLU A O 1
ATOM 989 N N . LYS A 1 126 ? 3.587 -8.806 11.729 1.00 24.21 456 LYS A N 1
ATOM 990 C CA . LYS A 1 126 ? 4.116 -7.685 12.511 1.00 28.43 456 LYS A CA 1
ATOM 991 C C . LYS A 1 126 ? 5.227 -6.929 11.782 1.00 30.65 456 LYS A C 1
ATOM 992 O O . LYS A 1 126 ? 5.466 -5.751 12.046 1.00 31.42 456 LYS A O 1
ATOM 998 N N . ASP A 1 127 ? 5.918 -7.611 10.877 1.00 32.36 457 ASP A N 1
ATOM 999 C CA . ASP A 1 127 ? 7.016 -6.979 10.152 1.00 30.35 457 ASP A CA 1
ATOM 1000 C C . ASP A 1 127 ? 6.590 -6.356 8.835 1.00 28.07 457 ASP A C 1
ATOM 1001 O O . ASP A 1 127 ? 7.423 -5.863 8.070 1.00 20.01 457 ASP A O 1
ATOM 1006 N N . PHE A 1 128 ? 5.289 -6.392 8.574 1.00 24.97 458 PHE A N 1
ATOM 1007 C CA . PHE A 1 128 ? 4.731 -5.801 7.367 1.00 22.42 458 PHE A CA 1
ATOM 1008 C C . PHE A 1 128 ? 3.945 -4.567 7.739 1.00 15.77 458 PHE A C 1
ATOM 1009 O O . PHE A 1 128 ? 3.228 -4.557 8.732 1.00 15.73 458 PHE A O 1
ATOM 1017 N N . ARG A 1 129 ? 4.078 -3.523 6.936 1.00 17.49 459 ARG A N 1
ATOM 1018 C CA . ARG A 1 129 ? 3.348 -2.294 7.177 1.00 14.73 459 ARG A CA 1
ATOM 1019 C C . ARG A 1 129 ? 3.022 -1.706 5.815 1.00 11.55 459 ARG A C 1
ATOM 1020 O O . ARG A 1 129 ? 3.585 -0.692 5.400 1.00 6.76 459 ARG A O 1
ATOM 1028 N N . ASP A 1 130 ? 2.109 -2.380 5.122 1.00 10.26 460 ASP A N 1
ATOM 1029 C CA . ASP A 1 130 ? 1.690 -1.964 3.796 1.00 9.53 460 ASP A CA 1
ATOM 1030 C C . ASP A 1 130 ? 0.207 -1.672 3.719 1.00 9.23 460 ASP A C 1
ATOM 1031 O O . ASP A 1 130 ? -0.556 -2.061 4.597 1.00 8.97 460 ASP A O 1
ATOM 1036 N N . TYR A 1 131 ? -0.188 -0.962 2.666 1.00 7.91 461 TYR A N 1
ATOM 1037 C CA . TYR A 1 131 ? -1.573 -0.576 2.463 1.00 1.47 461 TYR A CA 1
ATOM 1038 C C . TYR A 1 131 ? -1.821 -0.349 0.991 1.00 10.01 461 TYR A C 1
ATOM 1039 O O . TYR A 1 131 ? -0.886 -0.193 0.195 1.00 7.78 461 TYR A O 1
ATOM 1048 N N . ILE A 1 132 ? -3.100 -0.336 0.638 1.00 7.65 462 ILE A N 1
ATOM 1049 C CA . ILE A 1 132 ? -3.521 0.006 -0.710 1.00 11.04 462 ILE A CA 1
ATOM 1050 C C . ILE A 1 132 ? -4.375 1.227 -0.363 1.00 5.97 462 ILE A C 1
ATOM 1051 O O . ILE A 1 132 ? -5.367 1.116 0.342 1.00 8.30 462 ILE A O 1
ATOM 1056 N N . LEU A 1 133 ? -3.938 2.399 -0.802 1.00 7.00 463 LEU A N 1
ATOM 1057 C CA . LEU A 1 133 ? -4.648 3.630 -0.514 1.00 10.65 463 LEU A CA 1
ATOM 1058 C C . LEU A 1 133 ? -5.559 4.022 -1.670 1.00 11.51 463 LEU A C 1
ATOM 1059 O O . LEU A 1 133 ? -5.124 4.122 -2.817 1.00 10.44 463 LEU A O 1
ATOM 1064 N N . VAL A 1 134 ? -6.828 4.237 -1.355 1.00 13.14 464 VAL A N 1
ATOM 1065 C CA . VAL A 1 134 ? -7.806 4.620 -2.352 1.00 18.73 464 VAL A CA 1
ATOM 1066 C C . VAL A 1 134 ? -8.171 6.091 -2.203 1.00 17.04 464 VAL A C 1
ATOM 1067 O O . VAL A 1 134 ? -8.370 6.574 -1.090 1.00 16.07 464 VAL A O 1
ATOM 1071 N N . PHE A 1 135 ? -8.245 6.794 -3.330 1.00 14.00 465 PHE A N 1
ATOM 1072 C CA . PHE A 1 135 ? -8.605 8.208 -3.345 1.00 24.75 465 PHE A CA 1
ATOM 1073 C C . PHE A 1 135 ? -10.118 8.350 -3.414 1.00 32.04 465 PHE A C 1
ATOM 1074 O O . PHE A 1 135 ? -10.793 7.503 -3.997 1.00 38.11 465 PHE A O 1
ATOM 1082 N N . PRO A 1 136 ? -10.670 9.432 -2.833 1.00 34.60 466 PRO A N 1
ATOM 1083 C CA . PRO A 1 136 ? -12.118 9.680 -2.825 1.00 34.38 466 PRO A CA 1
ATOM 1084 C C . PRO A 1 136 ? -12.859 9.516 -4.154 1.00 33.73 466 PRO A C 1
ATOM 1085 O O . PRO A 1 136 ? -13.606 8.553 -4.335 1.00 34.26 466 PRO A O 1
ATOM 1089 N N . GLU A 1 137 ? -12.679 10.452 -5.077 1.00 36.75 467 GLU A N 1
ATOM 1090 C CA . GLU A 1 137 ? -13.369 10.356 -6.365 1.00 40.94 467 GLU A CA 1
ATOM 1091 C C . GLU A 1 137 ? -12.417 9.808 -7.413 1.00 41.80 467 GLU A C 1
ATOM 1092 O O . GLU A 1 137 ? -12.573 10.071 -8.605 1.00 46.77 467 GLU A O 1
ATOM 1098 N N . ASN A 1 138 ? -11.431 9.043 -6.967 1.00 40.95 468 ASN A N 1
ATOM 1099 C CA . ASN A 1 138 ? -10.448 8.485 -7.878 1.00 34.95 468 ASN A CA 1
ATOM 1100 C C . ASN A 1 138 ? -9.676 9.599 -8.538 1.00 37.83 468 ASN A C 1
ATOM 1101 O O . ASN A 1 138 ? -9.256 9.465 -9.689 1.00 36.61 468 ASN A O 1
ATOM 1106 N N . ALA A 1 139 ? -9.500 10.704 -7.823 1.00 25.88 469 ALA A N 1
ATOM 1107 C CA . ALA A 1 139 ? -8.758 11.833 -8.371 1.00 28.45 469 ALA A CA 1
ATOM 1108 C C . ALA A 1 139 ? -7.387 11.318 -8.781 1.00 33.39 469 ALA A C 1
ATOM 1109 O O . ALA A 1 139 ? -6.686 11.920 -9.593 1.00 38.85 469 ALA A O 1
ATOM 1111 N N . PHE A 1 140 ? -7.013 10.194 -8.189 1.00 29.18 470 PHE A N 1
ATOM 1112 C CA . PHE A 1 140 ? -5.744 9.559 -8.475 1.00 32.50 470 PHE A CA 1
ATOM 1113 C C . PHE A 1 140 ? -5.977 8.055 -8.420 1.00 26.35 470 PHE A C 1
ATOM 1114 O O . PHE A 1 140 ? -6.879 7.578 -7.720 1.00 26.92 470 PHE A O 1
ATOM 1122 N N . PRO A 1 141 ? -5.181 7.284 -9.171 1.00 24.39 471 PRO A N 1
ATOM 1123 C CA . PRO A 1 141 ? -5.357 5.831 -9.160 1.00 23.34 471 PRO A CA 1
ATOM 1124 C C . PRO A 1 141 ? -4.923 5.201 -7.837 1.00 19.47 471 PRO A C 1
ATOM 1125 O O . PRO A 1 141 ? -4.026 5.711 -7.158 1.00 14.75 471 PRO A O 1
ATOM 1129 N N . PRO A 1 142 ? -5.558 4.084 -7.446 1.00 16.25 472 PRO A N 1
ATOM 1130 C CA . PRO A 1 142 ? -5.176 3.441 -6.185 1.00 11.57 472 PRO A CA 1
ATOM 1131 C C . PRO A 1 142 ? -3.681 3.130 -6.171 1.00 16.02 472 PRO A C 1
ATOM 1132 O O . PRO A 1 142 ? -3.088 2.769 -7.192 1.00 15.93 472 PRO A O 1
ATOM 1136 N N . ILE A 1 143 ? -3.070 3.278 -5.007 1.00 15.70 473 ILE A N 1
ATOM 1137 C CA . ILE A 1 143 ? -1.649 3.036 -4.896 1.00 11.17 473 ILE A CA 1
ATOM 1138 C C . ILE A 1 143 ? -1.247 2.162 -3.709 1.00 16.47 473 ILE A C 1
ATOM 1139 O O . ILE A 1 143 ? -1.738 2.331 -2.588 1.00 9.92 473 ILE A O 1
ATOM 1144 N N . TYR A 1 144 ? -0.351 1.217 -3.978 1.00 5.41 474 TYR A N 1
ATOM 1145 C CA . TYR A 1 144 ? 0.148 0.310 -2.954 1.00 15.74 474 TYR A CA 1
ATOM 1146 C C . TYR A 1 144 ? 1.380 0.952 -2.336 1.00 8.87 474 TYR A C 1
ATOM 1147 O O . TYR A 1 144 ? 2.249 1.445 -3.049 1.00 12.94 474 TYR A O 1
ATOM 1156 N N . VAL A 1 145 ? 1.450 0.964 -1.012 1.00 6.25 475 VAL A N 1
ATOM 1157 C CA . VAL A 1 145 ? 2.603 1.549 -0.332 1.00 11.65 475 VAL A CA 1
ATOM 1158 C C . VAL A 1 145 ? 3.047 0.663 0.841 1.00 14.64 475 VAL A C 1
ATOM 1159 O O . VAL A 1 145 ? 2.212 0.099 1.551 1.00 15.04 475 VAL A O 1
ATOM 1163 N N . TYR A 1 146 ? 4.358 0.511 1.019 1.00 11.45 476 TYR A N 1
ATOM 1164 C CA . TYR A 1 146 ? 4.896 -0.278 2.124 1.00 9.66 476 TYR A CA 1
ATOM 1165 C C . TYR A 1 146 ? 5.888 0.622 2.852 1.00 8.51 476 TYR A C 1
ATOM 1166 O O . TYR A 1 146 ? 6.782 1.210 2.246 1.00 12.93 476 TYR A O 1
ATOM 1175 N N . LEU A 1 147 ? 5.687 0.759 4.156 1.00 14.24 477 LEU A N 1
ATOM 1176 C CA . LEU A 1 147 ? 6.515 1.621 4.990 1.00 12.17 477 LEU A CA 1
ATOM 1177 C C . LEU A 1 147 ? 7.411 0.802 5.900 1.00 16.11 477 LEU A C 1
ATOM 1178 O O . LEU A 1 147 ? 7.125 -0.361 6.168 1.00 20.38 477 LEU A O 1
ATOM 1183 N N . SER A 1 148 ? 8.488 1.409 6.389 1.00 14.50 478 SER A N 1
ATOM 1184 C CA . SER A 1 148 ? 9.370 0.698 7.301 1.00 18.36 478 SER A CA 1
ATOM 1185 C C . SER A 1 148 ? 8.653 0.604 8.645 1.00 17.44 478 SER A C 1
ATOM 1186 O O . SER A 1 148 ? 7.698 1.338 8.888 1.00 13.30 478 SER A O 1
ATOM 1189 N N . LYS A 1 149 ? 9.095 -0.312 9.502 1.00 27.52 479 LYS A N 1
ATOM 1190 C CA . LYS A 1 149 ? 8.480 -0.508 10.816 1.00 34.79 479 LYS A CA 1
ATOM 1191 C C . LYS A 1 149 ? 8.358 0.802 11.597 1.00 33.72 479 LYS A C 1
ATOM 1192 O O . LYS A 1 149 ? 9.239 1.660 11.529 1.00 40.52 479 LYS A O 1
ATOM 1198 N N . LEU A 1 150 ? 7.264 0.949 12.338 1.00 35.78 480 LEU A N 1
ATOM 1199 C CA . LEU A 1 150 ? 7.027 2.157 13.127 1.00 39.20 480 LEU A CA 1
ATOM 1200 C C . LEU A 1 150 ? 7.913 2.193 14.375 1.00 42.25 480 LEU A C 1
ATOM 1201 O O . LEU A 1 150 ? 8.112 1.116 14.986 1.00 47.78 480 LEU A O 1
ATOM 1214 N N . LEU B 1 2 ? 36.780 24.188 -39.458 1.00 17.85 332 LEU B N 1
ATOM 1215 C CA . LEU B 1 2 ? 35.676 23.292 -39.747 1.00 12.92 332 LEU B CA 1
ATOM 1216 C C . LEU B 1 2 ? 35.496 22.274 -38.629 1.00 16.95 332 LEU B C 1
ATOM 1217 O O . LEU B 1 2 ? 36.466 21.817 -38.033 1.00 20.42 332 LEU B O 1
ATOM 1222 N N . LEU B 1 3 ? 34.248 21.919 -38.348 1.00 19.76 333 LEU B N 1
ATOM 1223 C CA . LEU B 1 3 ? 33.955 20.965 -37.296 1.00 5.04 333 LEU B CA 1
ATOM 1224 C C . LEU B 1 3 ? 34.130 19.531 -37.781 1.00 21.29 333 LEU B C 1
ATOM 1225 O O . LEU B 1 3 ? 33.190 18.723 -37.738 1.00 14.97 333 LEU B O 1
ATOM 1230 N N . THR B 1 4 ? 35.347 19.228 -38.231 1.00 15.37 334 THR B N 1
ATOM 1231 C CA . THR B 1 4 ? 35.703 17.901 -38.728 1.00 19.53 334 THR B CA 1
ATOM 1232 C C . THR B 1 4 ? 35.653 16.850 -37.629 1.00 17.83 334 THR B C 1
ATOM 1233 O O . THR B 1 4 ? 35.518 17.167 -36.455 1.00 18.09 334 THR B O 1
ATOM 1237 N N . PRO B 1 5 ? 35.765 15.570 -38.010 1.00 20.34 335 PRO B N 1
ATOM 1238 C CA . PRO B 1 5 ? 35.732 14.509 -37.003 1.00 19.59 335 PRO B CA 1
ATOM 1239 C C . PRO B 1 5 ? 36.872 14.686 -36.005 1.00 23.10 335 PRO B C 1
ATOM 1240 O O . PRO B 1 5 ? 36.741 14.330 -34.833 1.00 31.52 335 PRO B O 1
ATOM 1244 N N . GLU B 1 6 ? 37.990 15.240 -36.473 1.00 25.35 336 GLU B N 1
ATOM 1245 C CA . GLU B 1 6 ? 39.149 15.475 -35.606 1.00 13.09 336 GLU B CA 1
ATOM 1246 C C . GLU B 1 6 ? 38.849 16.569 -34.589 1.00 15.03 336 GLU B C 1
ATOM 1247 O O . GLU B 1 6 ? 39.199 16.450 -33.420 1.00 19.42 336 GLU B O 1
ATOM 1253 N N . LYS B 1 7 ? 38.205 17.637 -35.039 1.00 14.36 337 LYS B N 1
ATOM 1254 C CA . LYS B 1 7 ? 37.869 18.725 -34.140 1.00 16.14 337 LYS B CA 1
ATOM 1255 C C . LYS B 1 7 ? 36.852 18.248 -33.106 1.00 16.83 337 LYS B C 1
ATOM 1256 O O . LYS B 1 7 ? 36.978 18.546 -31.915 1.00 12.93 337 LYS B O 1
ATOM 1262 N N . LEU B 1 8 ? 35.849 17.496 -33.549 1.00 16.65 338 LEU B N 1
ATOM 1263 C CA . LEU B 1 8 ? 34.829 16.995 -32.623 1.00 18.99 338 LEU B CA 1
ATOM 1264 C C . LEU B 1 8 ? 35.448 16.070 -31.584 1.00 12.67 338 LEU B C 1
ATOM 1265 O O . LEU B 1 8 ? 35.013 16.027 -30.429 1.00 17.74 338 LEU B O 1
ATOM 1270 N N . LEU B 1 9 ? 36.478 15.341 -31.998 1.00 18.89 339 LEU B N 1
ATOM 1271 C CA . LEU B 1 9 ? 37.172 14.424 -31.100 1.00 20.10 339 LEU B CA 1
ATOM 1272 C C . LEU B 1 9 ? 37.998 15.243 -30.105 1.00 14.34 339 LEU B C 1
ATOM 1273 O O . LEU B 1 9 ? 38.164 14.856 -28.947 1.00 14.12 339 LEU B O 1
ATOM 1278 N N . GLU B 1 10 ? 38.517 16.379 -30.564 1.00 14.12 340 GLU B N 1
ATOM 1279 C CA . GLU B 1 10 ? 39.297 17.268 -29.702 1.00 10.15 340 GLU B CA 1
ATOM 1280 C C . GLU B 1 10 ? 38.377 17.782 -28.592 1.00 12.64 340 GLU B C 1
ATOM 1281 O O . GLU B 1 10 ? 38.788 17.910 -27.439 1.00 10.45 340 GLU B O 1
ATOM 1287 N N . ALA B 1 11 ? 37.127 18.075 -28.947 1.00 11.66 341 ALA B N 1
ATOM 1288 C CA . ALA B 1 11 ? 36.159 18.571 -27.973 1.00 15.46 341 ALA B CA 1
ATOM 1289 C C . ALA B 1 11 ? 35.692 17.468 -27.037 1.00 12.33 341 ALA B C 1
ATOM 1290 O O . ALA B 1 11 ? 35.531 17.682 -25.836 1.00 8.69 341 ALA B O 1
ATOM 1292 N N . ALA B 1 12 ? 35.471 16.283 -27.586 1.00 9.22 342 ALA B N 1
ATOM 1293 C CA . ALA B 1 12 ? 35.004 15.170 -26.770 1.00 13.82 342 ALA B CA 1
ATOM 1294 C C . ALA B 1 12 ? 36.056 14.699 -25.777 1.00 15.63 342 ALA B C 1
ATOM 1295 O O . ALA B 1 12 ? 35.741 14.449 -24.614 1.00 16.39 342 ALA B O 1
ATOM 1297 N N . ASN B 1 13 ? 37.305 14.588 -26.225 1.00 10.66 343 ASN B N 1
ATOM 1298 C CA . ASN B 1 13 ? 38.375 14.127 -25.337 1.00 18.22 343 ASN B CA 1
ATOM 1299 C C . ASN B 1 13 ? 38.533 14.951 -24.078 1.00 14.22 343 ASN B C 1
ATOM 1300 O O . ASN B 1 13 ? 38.998 14.438 -23.060 1.00 21.01 343 ASN B O 1
ATOM 1305 N N . LYS B 1 14 ? 38.154 16.223 -24.136 1.00 10.71 344 LYS B N 1
ATOM 1306 C CA . LYS B 1 14 ? 38.270 17.078 -22.959 1.00 18.44 344 LYS B CA 1
ATOM 1307 C C . LYS B 1 14 ? 36.911 17.453 -22.352 1.00 12.97 344 LYS B C 1
ATOM 1308 O O . LYS B 1 14 ? 36.823 18.412 -21.590 1.00 18.53 344 LYS B O 1
ATOM 1314 N N . GLN B 1 15 ? 35.862 16.701 -22.677 1.00 13.68 345 GLN B N 1
ATOM 1315 C CA . GLN B 1 15 ? 34.527 16.983 -22.139 1.00 18.40 345 GLN B CA 1
ATOM 1316 C C . GLN B 1 15 ? 34.158 18.417 -22.472 1.00 14.12 345 GLN B C 1
ATOM 1317 O O . GLN B 1 15 ? 33.599 19.131 -21.634 1.00 12.85 345 GLN B O 1
ATOM 1323 N N . GLY B 1 16 ? 34.481 18.833 -23.691 1.00 11.76 346 GLY B N 1
ATOM 1324 C CA . GLY B 1 16 ? 34.205 20.194 -24.121 1.00 5.93 346 GLY B CA 1
ATOM 1325 C C . GLY B 1 16 ? 32.874 20.380 -24.814 1.00 6.07 346 GLY B C 1
ATOM 1326 O O . GLY B 1 16 ? 31.960 19.569 -24.657 1.00 8.83 346 GLY B O 1
ATOM 1327 N N . THR B 1 17 ? 32.765 21.453 -25.593 1.00 8.82 347 THR B N 1
ATOM 1328 C CA . THR B 1 17 ? 31.524 21.761 -26.290 1.00 6.77 347 THR B CA 1
ATOM 1329 C C . THR B 1 17 ? 31.791 22.361 -27.661 1.00 4.18 347 THR B C 1
ATOM 1330 O O . THR B 1 17 ? 32.935 22.611 -28.025 1.00 4.70 347 THR B O 1
ATOM 1334 N N . VAL B 1 18 ? 30.718 22.573 -28.412 1.00 1.00 348 VAL B N 1
ATOM 1335 C CA . VAL B 1 18 ? 30.783 23.212 -29.717 1.00 8.73 348 VAL B CA 1
ATOM 1336 C C . VAL B 1 18 ? 29.505 24.007 -29.878 1.00 12.36 348 VAL B C 1
ATOM 1337 O O . VAL B 1 18 ? 28.436 23.587 -29.437 1.00 8.37 348 VAL B O 1
ATOM 1341 N N . PRO B 1 19 ? 29.600 25.183 -30.510 1.00 9.94 349 PRO B N 1
ATOM 1342 C CA . PRO B 1 19 ? 28.425 26.028 -30.719 1.00 13.35 349 PRO B CA 1
ATOM 1343 C C . PRO B 1 19 ? 27.420 25.363 -31.661 1.00 9.36 349 PRO B C 1
ATOM 1344 O O . PRO B 1 19 ? 27.786 24.485 -32.442 1.00 6.16 349 PRO B O 1
ATOM 1348 N N . SER B 1 20 ? 26.158 25.774 -31.558 1.00 6.47 350 SER B N 1
ATOM 1349 C CA . SER B 1 20 ? 25.083 25.297 -32.422 1.00 2.75 350 SER B CA 1
ATOM 1350 C C . SER B 1 20 ? 23.999 26.355 -32.462 1.00 11.33 350 SER B C 1
ATOM 1351 O O . SER B 1 20 ? 23.540 26.838 -31.415 1.00 4.14 350 SER B O 1
ATOM 1354 N N . ARG B 1 21 ? 23.594 26.694 -33.681 1.00 1.00 351 ARG B N 1
ATOM 1355 C CA . ARG B 1 21 ? 22.569 27.692 -33.928 1.00 8.97 351 ARG B CA 1
ATOM 1356 C C . ARG B 1 21 ? 21.206 27.219 -33.426 1.00 9.39 351 ARG B C 1
ATOM 1357 O O . ARG B 1 21 ? 20.313 28.025 -33.205 1.00 10.88 351 ARG B O 1
ATOM 1365 N N . VAL B 1 22 ? 21.050 25.912 -33.239 1.00 11.80 352 VAL B N 1
ATOM 1366 C CA . VAL B 1 22 ? 19.776 25.377 -32.788 1.00 1.05 352 VAL B CA 1
ATOM 1367 C C . VAL B 1 22 ? 19.960 24.290 -31.768 1.00 5.10 352 VAL B C 1
ATOM 1368 O O . VAL B 1 22 ? 20.900 23.499 -31.861 1.00 3.15 352 VAL B O 1
ATOM 1372 N N . ARG B 1 23 ? 19.075 24.267 -30.773 1.00 12.38 353 ARG B N 1
ATOM 1373 C CA . ARG B 1 23 ? 19.124 23.238 -29.736 1.00 3.72 353 ARG B CA 1
ATOM 1374 C C . ARG B 1 23 ? 17.711 22.707 -29.525 1.00 2.76 353 ARG B C 1
ATOM 1375 O O . ARG B 1 23 ? 16.750 23.429 -29.722 1.00 5.23 353 ARG B O 1
ATOM 1383 N N . TYR B 1 24 ? 17.589 21.442 -29.133 1.00 11.09 354 TYR B N 1
ATOM 1384 C CA . TYR B 1 24 ? 16.284 20.827 -28.939 1.00 1.61 354 TYR B CA 1
ATOM 1385 C C . TYR B 1 24 ? 16.036 20.352 -27.513 1.00 14.23 354 TYR B C 1
ATOM 1386 O O . TYR B 1 24 ? 16.969 20.087 -26.746 1.00 11.53 354 TYR B O 1
ATOM 1395 N N . GLN B 1 25 ? 14.762 20.232 -27.169 1.00 10.73 355 GLN B N 1
ATOM 1396 C CA . GLN B 1 25 ? 14.383 19.850 -25.829 1.00 13.85 355 GLN B CA 1
ATOM 1397 C C . GLN B 1 25 ? 13.031 19.149 -25.830 1.00 14.09 355 GLN B C 1
ATOM 1398 O O . GLN B 1 25 ? 12.245 19.286 -26.769 1.00 7.65 355 GLN B O 1
ATOM 1404 N N . TRP B 1 26 ? 12.773 18.395 -24.772 1.00 6.93 356 TRP B N 1
ATOM 1405 C CA . TRP B 1 26 ? 11.497 17.721 -24.614 1.00 13.40 356 TRP B CA 1
ATOM 1406 C C . TRP B 1 26 ? 10.765 18.489 -23.531 1.00 16.59 356 TRP B C 1
ATOM 1407 O O . TRP B 1 26 ? 11.099 18.378 -22.349 1.00 23.19 356 TRP B O 1
ATOM 1426 N N . GLU B 1 28 ? 7.660 19.486 -21.081 1.00 21.40 358 GLU B N 1
ATOM 1427 C CA . GLU B 1 28 ? 6.655 18.720 -20.365 1.00 28.35 358 GLU B CA 1
ATOM 1428 C C . GLU B 1 28 ? 5.452 19.532 -19.909 1.00 32.56 358 GLU B C 1
ATOM 1429 O O . GLU B 1 28 ? 5.579 20.678 -19.481 1.00 30.81 358 GLU B O 1
ATOM 1435 N N . ASP B 1 29 ? 4.281 18.913 -20.010 1.00 37.24 359 ASP B N 1
ATOM 1436 C CA . ASP B 1 29 ? 3.023 19.524 -19.592 1.00 44.14 359 ASP B CA 1
ATOM 1437 C C . ASP B 1 29 ? 2.784 19.099 -18.144 1.00 44.44 359 ASP B C 1
ATOM 1438 O O . ASP B 1 29 ? 2.414 17.954 -17.881 1.00 39.13 359 ASP B O 1
ATOM 1443 N N . GLU B 1 30 ? 3.005 20.024 -17.212 1.00 53.14 360 GLU B N 1
ATOM 1444 C CA . GLU B 1 30 ? 2.850 19.760 -15.779 1.00 54.13 360 GLU B CA 1
ATOM 1445 C C . GLU B 1 30 ? 1.456 19.272 -15.378 1.00 54.35 360 GLU B C 1
ATOM 1446 O O . GLU B 1 30 ? 1.239 18.896 -14.226 1.00 55.85 360 GLU B O 1
ATOM 1452 N N . GLU B 1 31 ? 0.521 19.269 -16.326 1.00 51.59 361 GLU B N 1
ATOM 1453 C CA . GLU B 1 31 ? -0.843 18.839 -16.045 1.00 48.71 361 GLU B CA 1
ATOM 1454 C C . GLU B 1 31 ? -1.191 17.430 -16.533 1.00 52.38 361 GLU B C 1
ATOM 1455 O O . GLU B 1 31 ? -2.174 16.840 -16.077 1.00 47.04 361 GLU B O 1
ATOM 1461 N N . THR B 1 32 ? -0.398 16.885 -17.453 1.00 47.33 362 THR B N 1
ATOM 1462 C CA . THR B 1 32 ? -0.669 15.546 -17.966 1.00 40.85 362 THR B CA 1
ATOM 1463 C C . THR B 1 32 ? 0.573 14.673 -17.999 1.00 37.24 362 THR B C 1
ATOM 1464 O O . THR B 1 32 ? 0.483 13.449 -18.086 1.00 34.57 362 THR B O 1
ATOM 1468 N N . GLY B 1 33 ? 1.737 15.305 -17.930 1.00 36.65 363 GLY B N 1
ATOM 1469 C CA . GLY B 1 33 ? 2.971 14.546 -17.979 1.00 37.58 363 GLY B CA 1
ATOM 1470 C C . GLY B 1 33 ? 3.399 14.279 -19.413 1.00 39.36 363 GLY B C 1
ATOM 1471 O O . GLY B 1 33 ? 4.494 13.759 -19.652 1.00 40.18 363 GLY B O 1
ATOM 1472 N N . ARG B 1 34 ? 2.538 14.630 -20.370 1.00 28.52 364 ARG B N 1
ATOM 1473 C CA . ARG B 1 34 ? 2.855 14.430 -21.784 1.00 28.53 364 ARG B CA 1
ATOM 1474 C C . ARG B 1 34 ? 4.033 15.299 -22.185 1.00 20.98 364 ARG B C 1
ATOM 1475 O O . ARG B 1 34 ? 4.232 16.382 -21.645 1.00 18.37 364 ARG B O 1
ATOM 1483 N N . LEU B 1 35 ? 4.817 14.814 -23.132 1.00 17.18 365 LEU B N 1
ATOM 1484 C CA . LEU B 1 35 ? 5.987 15.546 -23.573 1.00 18.21 365 LEU B CA 1
ATOM 1485 C C . LEU B 1 35 ? 5.854 16.002 -25.022 1.00 18.98 365 LEU B C 1
ATOM 1486 O O . LEU B 1 35 ? 5.084 15.433 -25.805 1.00 16.34 365 LEU B O 1
ATOM 1491 N N . LYS B 1 36 ? 6.603 17.042 -25.370 1.00 13.44 366 LYS B N 1
ATOM 1492 C CA . LYS B 1 36 ? 6.584 17.579 -26.722 1.00 14.44 366 LYS B CA 1
ATOM 1493 C C . LYS B 1 36 ? 7.971 18.049 -27.121 1.00 13.57 366 LYS B C 1
ATOM 1494 O O . LYS B 1 36 ? 8.635 18.777 -26.377 1.00 23.03 366 LYS B O 1
ATOM 1500 N N . ALA B 1 37 ? 8.405 17.631 -28.298 1.00 15.25 367 ALA B N 1
ATOM 1501 C CA . ALA B 1 37 ? 9.707 18.029 -28.802 1.00 18.40 367 ALA B CA 1
ATOM 1502 C C . ALA B 1 37 ? 9.604 19.451 -29.352 1.00 16.62 367 ALA B C 1
ATOM 1503 O O . ALA B 1 37 ? 8.670 19.766 -30.091 1.00 12.30 367 ALA B O 1
ATOM 1505 N N . VAL B 1 38 ? 10.551 20.308 -28.967 1.00 11.96 368 VAL B N 1
ATOM 1506 C CA . VAL B 1 38 ? 10.609 21.697 -29.429 1.00 9.29 368 VAL B CA 1
ATOM 1507 C C . VAL B 1 38 ? 12.060 22.116 -29.547 1.00 8.97 368 VAL B C 1
ATOM 1508 O O . VAL B 1 38 ? 12.913 21.619 -28.818 1.00 11.15 368 VAL B O 1
ATOM 1512 N N . GLY B 1 39 ? 12.338 23.028 -30.468 1.00 10.38 369 GLY B N 1
ATOM 1513 C CA . GLY B 1 39 ? 13.697 23.498 -30.645 1.00 5.67 369 GLY B CA 1
ATOM 1514 C C . GLY B 1 39 ? 13.775 25.004 -30.489 1.00 13.25 369 GLY B C 1
ATOM 1515 O O . GLY B 1 39 ? 12.742 25.682 -30.454 1.00 16.53 369 GLY B O 1
ATOM 1516 N N . TYR B 1 40 ? 14.988 25.539 -30.387 1.00 12.02 370 TYR B N 1
ATOM 1517 C CA . TYR B 1 40 ? 15.151 26.980 -30.235 1.00 13.28 370 TYR B CA 1
ATOM 1518 C C . TYR B 1 40 ? 16.355 27.475 -31.012 1.00 15.53 370 TYR B C 1
ATOM 1519 O 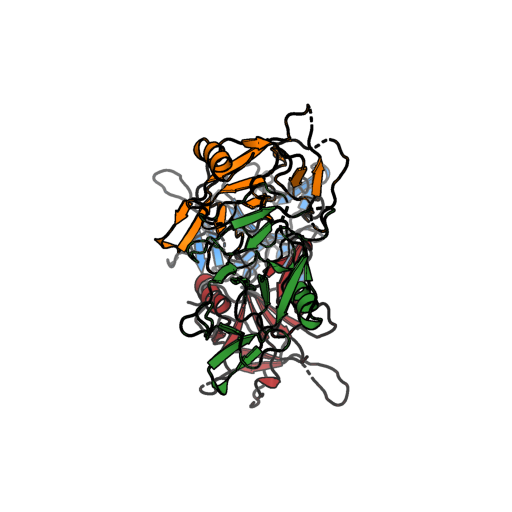O . TYR B 1 40 ? 17.335 26.750 -31.187 1.00 6.98 370 TYR B O 1
ATOM 1528 N N . HIS B 1 41 ? 16.268 28.708 -31.490 1.00 7.20 371 HIS B N 1
ATOM 1529 C CA . HIS B 1 41 ? 17.385 29.315 -32.189 1.00 15.81 371 HIS B CA 1
ATOM 1530 C C . HIS B 1 41 ? 18.183 29.954 -31.061 1.00 16.45 371 HIS B C 1
ATOM 1531 O O . HIS B 1 41 ? 17.661 30.773 -30.304 1.00 11.32 371 HIS B O 1
ATOM 1538 N N . THR B 1 42 ? 19.439 29.548 -30.945 1.00 7.03 372 THR B N 1
ATOM 1539 C CA . THR B 1 42 ? 20.320 30.025 -29.893 1.00 18.31 372 THR B CA 1
ATOM 1540 C C . THR B 1 42 ? 21.028 31.306 -30.285 1.00 28.35 372 THR B C 1
ATOM 1541 O O . THR B 1 42 ? 21.178 31.615 -31.466 1.00 27.15 372 THR B O 1
ATOM 1545 N N . SER B 1 43 ? 21.488 32.042 -29.284 1.00 28.46 373 SER B N 1
ATOM 1546 C CA . SER B 1 43 ? 22.197 33.282 -29.537 1.00 33.95 373 SER B CA 1
ATOM 1547 C C . SER B 1 43 ? 23.620 33.237 -28.994 1.00 30.79 373 SER B C 1
ATOM 1548 O O . SER B 1 43 ? 23.836 32.907 -27.826 1.00 20.51 373 SER B O 1
ATOM 1559 N N . GLU B 1 45 ? 25.374 35.698 -28.415 1.00 34.64 375 GLU B N 1
ATOM 1560 C CA . GLU B 1 45 ? 25.331 36.755 -27.409 1.00 45.17 375 GLU B CA 1
ATOM 1561 C C . GLU B 1 45 ? 24.950 36.140 -26.067 1.00 43.03 375 GLU B C 1
ATOM 1562 O O . GLU B 1 45 ? 25.583 36.403 -25.044 1.00 49.46 375 GLU B O 1
ATOM 1568 N N . SER B 1 46 ? 23.911 35.315 -26.094 1.00 38.11 376 SER B N 1
ATOM 1569 C CA . SER B 1 46 ? 23.410 34.638 -24.907 1.00 40.34 376 SER B CA 1
ATOM 1570 C C . SER B 1 46 ? 24.466 33.787 -24.207 1.00 43.64 376 SER B C 1
ATOM 1571 O O . SER B 1 46 ? 24.747 33.969 -23.021 1.00 45.18 376 SER B O 1
ATOM 1574 N N . GLY B 1 47 ? 25.046 32.853 -24.952 1.00 42.93 377 GLY B N 1
ATOM 1575 C CA . GLY B 1 47 ? 26.044 31.967 -24.387 1.00 34.26 377 GLY B CA 1
ATOM 1576 C C . GLY B 1 47 ? 25.418 30.598 -24.228 1.00 23.75 377 GLY B C 1
ATOM 1577 O O . GLY B 1 47 ? 26.076 29.643 -23.819 1.00 24.55 377 GLY B O 1
ATOM 1578 N N . ARG B 1 48 ? 24.136 30.491 -24.556 1.00 16.36 378 ARG B N 1
ATOM 1579 C CA . ARG B 1 48 ? 23.482 29.198 -24.425 1.00 17.83 378 ARG B CA 1
ATOM 1580 C C . ARG B 1 48 ? 23.480 28.418 -25.738 1.00 9.49 378 ARG B C 1
ATOM 1581 O O . ARG B 1 48 ? 22.662 27.524 -25.937 1.00 7.41 378 ARG B O 1
ATOM 1589 N N . ASP B 1 49 ? 24.427 28.735 -26.615 1.00 1.00 379 ASP B N 1
ATOM 1590 C CA . ASP B 1 49 ? 24.530 28.060 -27.909 1.00 8.79 379 ASP B CA 1
ATOM 1591 C C . ASP B 1 49 ? 25.520 26.890 -27.890 1.00 5.54 379 ASP B C 1
ATOM 1592 O O . ASP B 1 49 ? 25.696 26.215 -28.894 1.00 11.06 379 ASP B O 1
ATOM 1597 N N . GLN B 1 50 ? 26.166 26.645 -26.757 1.00 3.92 380 GLN B N 1
ATOM 1598 C CA . GLN B 1 50 ? 27.135 25.559 -26.689 1.00 11.79 380 GLN B CA 1
ATOM 1599 C C . GLN B 1 50 ? 26.476 24.201 -26.390 1.00 8.87 380 GLN B C 1
ATOM 1600 O O . GLN B 1 50 ? 25.578 24.101 -25.553 1.00 8.33 380 GLN B O 1
ATOM 1606 N N . VAL B 1 51 ? 26.912 23.164 -27.098 1.00 1.00 381 VAL B N 1
ATOM 1607 C CA . VAL B 1 51 ? 26.381 21.824 -26.895 1.00 3.39 381 VAL B CA 1
ATOM 1608 C C . VAL B 1 51 ? 27.540 20.925 -26.452 1.00 11.37 381 VAL B C 1
ATOM 1609 O O . VAL B 1 51 ? 28.632 20.981 -27.023 1.00 14.77 381 VAL B O 1
ATOM 1613 N N . ARG B 1 52 ? 27.305 20.113 -25.426 1.00 7.49 382 ARG B N 1
ATOM 1614 C CA . ARG B 1 52 ? 28.342 19.231 -24.904 1.00 9.99 382 ARG B CA 1
ATOM 1615 C C . ARG B 1 52 ? 28.671 18.105 -25.868 1.00 9.71 382 ARG B C 1
ATOM 1616 O O . ARG B 1 52 ? 27.776 17.470 -26.419 1.00 13.98 382 ARG B O 1
ATOM 1624 N N . VAL B 1 53 ? 29.964 17.865 -26.071 1.00 15.19 383 VAL B N 1
ATOM 1625 C CA . VAL B 1 53 ? 30.425 16.797 -26.957 1.00 7.99 383 VAL B CA 1
ATOM 1626 C C . VAL B 1 53 ? 31.041 15.694 -26.078 1.00 8.07 383 VAL B C 1
ATOM 1627 O O . VAL B 1 53 ? 31.863 15.971 -25.208 1.00 10.52 383 VAL B O 1
ATOM 1631 N N . ARG B 1 54 ? 30.629 14.451 -26.292 1.00 4.04 384 ARG B N 1
ATOM 1632 C CA . ARG B 1 54 ? 31.147 13.345 -25.498 1.00 10.40 384 ARG B CA 1
ATOM 1633 C C . ARG B 1 54 ? 31.499 12.145 -26.369 1.00 15.32 384 ARG B C 1
ATOM 1634 O O . ARG B 1 54 ? 30.822 11.852 -27.356 1.00 9.78 384 ARG B O 1
ATOM 1642 N N . LEU B 1 55 ? 32.569 11.455 -25.994 1.00 16.89 385 LEU B N 1
ATOM 1643 C CA . LEU B 1 55 ? 33.016 10.289 -26.730 1.00 18.09 385 LEU B CA 1
ATOM 1644 C C . LEU B 1 55 ? 32.336 9.044 -26.189 1.00 15.35 385 LEU B C 1
ATOM 1645 O O . LEU B 1 55 ? 32.325 8.815 -24.981 1.00 22.49 385 LEU B O 1
ATOM 1650 N N . LEU B 1 56 ? 31.753 8.250 -27.080 1.00 14.60 386 LEU B N 1
ATOM 1651 C CA . LEU B 1 56 ? 31.090 7.009 -26.680 1.00 15.82 386 LEU B CA 1
ATOM 1652 C C . LEU B 1 56 ? 32.168 5.961 -26.420 1.00 24.49 386 LEU B C 1
ATOM 1653 O O . LEU B 1 56 ? 33.224 5.967 -27.060 1.00 24.23 386 LEU B O 1
ATOM 1658 N N . LYS B 1 57 ? 31.906 5.064 -25.480 1.00 28.45 387 LYS B N 1
ATOM 1659 C CA . LYS B 1 57 ? 32.858 4.005 -25.174 1.00 27.63 387 LYS B CA 1
ATOM 1660 C C . LYS B 1 57 ? 32.333 2.694 -25.745 1.00 28.36 387 LYS B C 1
ATOM 1661 O O . LYS B 1 57 ? 31.131 2.419 -25.694 1.00 20.59 387 LYS B O 1
ATOM 1667 N N . HIS B 1 58 ? 33.231 1.885 -26.293 1.00 25.35 388 HIS B N 1
ATOM 1668 C CA . HIS B 1 58 ? 32.819 0.617 -26.868 1.00 25.56 388 HIS B CA 1
ATOM 1669 C C . HIS B 1 58 ? 32.836 -0.461 -25.783 1.00 22.49 388 HIS B C 1
ATOM 1670 O O . HIS B 1 58 ? 33.856 -0.674 -25.135 1.00 26.50 388 HIS B O 1
ATOM 1677 N N . ASP B 1 59 ? 31.701 -1.121 -25.571 1.00 15.39 389 ASP B N 1
ATOM 1678 C CA . ASP B 1 59 ? 31.598 -2.181 -24.570 1.00 22.10 389 ASP B CA 1
ATOM 1679 C C . ASP B 1 59 ? 31.509 -3.506 -25.329 1.00 18.11 389 ASP B C 1
ATOM 1680 O O . ASP B 1 59 ? 30.412 -3.985 -25.620 1.00 15.94 389 ASP B O 1
ATOM 1685 N N . PHE B 1 60 ? 32.658 -4.093 -25.654 1.00 13.89 390 PHE B N 1
ATOM 1686 C CA . PHE B 1 60 ? 32.680 -5.339 -26.420 1.00 17.89 390 PHE B CA 1
ATOM 1687 C C . PHE B 1 60 ? 31.949 -6.504 -25.776 1.00 11.58 390 PHE B C 1
ATOM 1688 O O . PHE B 1 60 ? 31.224 -7.230 -26.450 1.00 8.59 390 PHE B O 1
ATOM 1696 N N . PRO B 1 61 ? 32.123 -6.699 -24.461 1.00 18.70 391 PRO B N 1
ATOM 1697 C CA . PRO B 1 61 ? 31.435 -7.802 -23.788 1.00 16.50 391 PRO B CA 1
ATOM 1698 C C . PRO B 1 61 ? 29.933 -7.717 -24.049 1.00 21.44 391 PRO B C 1
ATOM 1699 O O . PRO B 1 61 ? 29.249 -8.738 -24.101 1.00 27.08 391 PRO B O 1
ATOM 1703 N N . ASN B 1 62 ? 29.415 -6.504 -24.224 1.00 6.95 392 ASN B N 1
ATOM 1704 C CA . ASN B 1 62 ? 27.985 -6.350 -24.488 1.00 17.38 392 ASN B CA 1
ATOM 1705 C C . ASN B 1 62 ? 27.664 -5.977 -25.922 1.00 13.91 392 ASN B C 1
ATOM 1706 O O . ASN B 1 62 ? 26.505 -5.757 -26.255 1.00 18.76 392 ASN B O 1
ATOM 1711 N N . ASN B 1 63 ? 28.687 -5.916 -26.770 1.00 21.44 393 ASN B N 1
ATOM 1712 C CA . ASN B 1 63 ? 28.505 -5.570 -28.182 1.00 21.77 393 ASN B CA 1
ATOM 1713 C C . ASN B 1 63 ? 27.674 -4.294 -28.334 1.00 19.17 393 ASN B C 1
ATOM 1714 O O . ASN B 1 63 ? 26.667 -4.273 -29.047 1.00 21.98 393 ASN B O 1
ATOM 1719 N N . ARG B 1 64 ? 28.115 -3.234 -27.658 1.00 21.36 394 ARG B N 1
ATOM 1720 C CA . ARG B 1 64 ? 27.425 -1.946 -27.679 1.00 17.12 394 ARG B CA 1
ATOM 1721 C C . ARG B 1 64 ? 28.370 -0.786 -27.424 1.00 20.48 394 ARG B C 1
ATOM 1722 O O . ARG B 1 64 ? 29.497 -0.958 -26.965 1.00 17.02 394 ARG B O 1
ATOM 1730 N N . TYR B 1 65 ? 27.873 0.404 -27.721 1.00 18.16 395 TYR B N 1
ATOM 1731 C CA . TYR B 1 65 ? 28.596 1.637 -27.486 1.00 14.29 395 TYR B CA 1
ATOM 1732 C C . TYR B 1 65 ? 27.789 2.257 -26.356 1.00 15.43 395 TYR B C 1
ATOM 1733 O O . TYR B 1 65 ? 26.561 2.181 -26.369 1.00 12.15 395 TYR B O 1
ATOM 1742 N N . GLU B 1 66 ? 28.450 2.848 -25.372 1.00 8.10 396 GLU B N 1
ATOM 1743 C CA . GLU B 1 66 ? 27.702 3.450 -24.280 1.00 9.90 396 GLU B CA 1
ATOM 1744 C C . GLU B 1 66 ? 28.255 4.763 -23.761 1.00 10.63 396 GLU B C 1
ATOM 1745 O O . GLU B 1 66 ? 29.440 5.061 -23.897 1.00 9.26 396 GLU B O 1
ATOM 1751 N N . PHE B 1 67 ? 27.364 5.559 -23.185 1.00 5.94 397 PHE B N 1
ATOM 1752 C CA . PHE B 1 67 ? 27.731 6.845 -22.632 1.00 10.78 397 PHE B CA 1
ATOM 1753 C C . PHE B 1 67 ? 27.169 6.952 -21.231 1.00 11.22 397 PHE B C 1
ATOM 1754 O O . PHE B 1 67 ? 25.982 6.716 -21.005 1.00 13.36 397 PHE B O 1
ATOM 1762 N N . TRP B 1 68 ? 28.028 7.320 -20.294 1.00 16.80 398 TRP B N 1
ATOM 1763 C CA . TRP B 1 68 ? 27.621 7.483 -18.905 1.00 17.09 398 TRP B CA 1
ATOM 1764 C C . TRP B 1 68 ? 27.601 8.974 -18.559 1.00 17.57 398 TRP B C 1
ATOM 1765 O O . TRP B 1 68 ? 28.611 9.665 -18.707 1.00 8.01 398 TRP B O 1
ATOM 1776 N N . GLU B 1 69 ? 26.452 9.477 -18.121 1.00 15.40 399 GLU B N 1
ATOM 1777 C CA . GLU B 1 69 ? 26.377 10.879 -17.742 1.00 22.12 399 GLU B CA 1
ATOM 1778 C C . GLU B 1 69 ? 27.174 11.017 -16.460 1.00 27.92 399 GLU B C 1
ATOM 1779 O O . GLU B 1 69 ? 27.496 10.022 -15.805 1.00 28.27 399 GLU B O 1
ATOM 1785 N N . GLU B 1 70 ? 27.478 12.258 -16.102 1.00 27.51 400 GLU B N 1
ATOM 1786 C CA . GLU B 1 70 ? 28.229 12.542 -14.891 1.00 30.28 400 GLU B CA 1
ATOM 1787 C C . GLU B 1 70 ? 27.498 12.082 -13.639 1.00 25.71 400 GLU B C 1
ATOM 1788 O O . GLU B 1 70 ? 26.351 12.458 -13.413 1.00 28.77 400 GLU B O 1
ATOM 1794 N N . GLY B 1 71 ? 28.170 11.264 -12.834 1.00 20.41 401 GLY B N 1
ATOM 1795 C CA . GLY B 1 71 ? 27.576 10.783 -11.601 1.00 29.83 401 GLY B CA 1
ATOM 1796 C C . GLY B 1 71 ? 26.586 9.651 -11.772 1.00 27.62 401 GLY B C 1
ATOM 1797 O O . GLY B 1 71 ? 25.903 9.279 -10.817 1.00 26.02 401 GLY B O 1
ATOM 1798 N N . ALA B 1 72 ? 26.507 9.091 -12.976 1.00 20.76 402 ALA B N 1
ATOM 1799 C CA . ALA B 1 72 ? 25.573 7.998 -13.229 1.00 21.00 402 ALA B CA 1
ATOM 1800 C C . ALA B 1 72 ? 26.095 6.687 -12.663 1.00 11.13 402 ALA B C 1
ATOM 1801 O O . ALA B 1 72 ? 27.294 6.457 -12.623 1.00 32.23 402 ALA B O 1
ATOM 1803 N N . THR B 1 73 ? 25.185 5.826 -12.231 1.00 21.87 403 THR B N 1
ATOM 1804 C CA . THR B 1 73 ? 25.567 4.540 -11.672 1.00 23.51 403 THR B CA 1
ATOM 1805 C C . THR B 1 73 ? 25.354 3.444 -12.692 1.00 27.95 403 THR B C 1
ATOM 1806 O O . THR B 1 73 ? 25.489 2.264 -12.378 1.00 31.86 403 THR B O 1
ATOM 1810 N N . GLY B 1 74 ? 25.011 3.843 -13.914 1.00 24.80 404 GLY B N 1
ATOM 1811 C CA . GLY B 1 74 ? 24.782 2.885 -14.988 1.00 29.54 404 GLY B CA 1
ATOM 1812 C C . GLY B 1 74 ? 24.776 3.586 -16.336 1.00 26.14 404 GLY B C 1
ATOM 1813 O O . GLY B 1 74 ? 24.625 4.807 -16.382 1.00 32.51 404 GLY B O 1
ATOM 1814 N N . PRO B 1 75 ? 24.942 2.859 -17.451 1.00 22.95 405 PRO B N 1
ATOM 1815 C CA . PRO B 1 75 ? 24.937 3.526 -18.756 1.00 17.39 405 PRO B CA 1
ATOM 1816 C C . PRO B 1 75 ? 23.660 4.350 -18.980 1.00 15.70 405 PRO B C 1
ATOM 1817 O O . PRO B 1 75 ? 22.560 3.924 -18.622 1.00 7.85 405 PRO B O 1
ATOM 1821 N N . THR B 1 76 ? 23.803 5.531 -19.576 1.00 13.59 406 THR B N 1
ATOM 1822 C CA . THR B 1 76 ? 22.646 6.394 -19.837 1.00 7.94 406 THR B CA 1
ATOM 1823 C C . THR B 1 76 ? 22.119 6.238 -21.261 1.00 13.72 406 THR B C 1
ATOM 1824 O O . THR B 1 76 ? 20.910 6.191 -21.485 1.00 18.73 406 THR B O 1
ATOM 1828 N N . ILE B 1 77 ? 23.038 6.171 -22.220 1.00 14.67 407 ILE B N 1
ATOM 1829 C CA . ILE B 1 77 ? 22.678 6.026 -23.622 1.00 7.94 407 ILE B CA 1
ATOM 1830 C C . ILE B 1 77 ? 23.451 4.867 -24.236 1.00 15.35 407 ILE B C 1
ATOM 1831 O O . ILE B 1 77 ? 24.652 4.725 -24.004 1.00 20.31 407 ILE B O 1
ATOM 1836 N N . LEU B 1 78 ? 22.759 4.031 -25.007 1.00 11.94 408 LEU B N 1
ATOM 1837 C CA . LEU B 1 78 ? 23.386 2.878 -25.650 1.00 7.43 408 LEU B CA 1
ATOM 1838 C C . LEU B 1 78 ? 23.196 2.903 -27.164 1.00 14.10 408 LEU B C 1
ATOM 1839 O O . LEU B 1 78 ? 22.227 3.462 -27.672 1.00 15.59 408 LEU B O 1
ATOM 1844 N N . TRP B 1 79 ? 24.131 2.300 -27.884 1.00 15.97 409 TRP B N 1
ATOM 1845 C CA . TRP B 1 79 ? 24.041 2.223 -29.335 1.00 16.75 409 TRP B CA 1
ATOM 1846 C C . TRP B 1 79 ? 24.632 0.882 -29.763 1.00 15.26 409 TRP B C 1
ATOM 1847 O O . TRP B 1 79 ? 25.842 0.671 -29.661 1.00 18.86 409 TRP B O 1
ATOM 1858 N N . THR B 1 80 ? 23.772 -0.030 -30.214 1.00 13.47 410 THR B N 1
ATOM 1859 C CA . THR B 1 80 ? 24.211 -1.355 -30.664 1.00 23.64 410 THR B CA 1
ATOM 1860 C C . THR B 1 80 ? 24.195 -1.417 -32.188 1.00 25.59 410 THR B C 1
ATOM 1861 O O . THR B 1 80 ? 23.154 -1.205 -32.804 1.00 28.37 410 THR B O 1
ATOM 1865 N N . PRO B 1 81 ? 25.344 -1.722 -32.811 1.00 28.26 411 PRO B N 1
ATOM 1866 C CA . PRO B 1 81 ? 25.455 -1.809 -34.275 1.00 39.37 411 PRO B CA 1
ATOM 1867 C C . PRO B 1 81 ? 24.613 -2.912 -34.921 1.00 41.66 411 PRO B C 1
ATOM 1868 O O . PRO B 1 81 ? 24.685 -3.129 -36.133 1.00 47.60 411 PRO B O 1
ATOM 1872 N N . ASP B 1 82 ? 23.811 -3.593 -34.105 1.00 42.30 412 ASP B N 1
ATOM 1873 C CA . ASP B 1 82 ? 22.943 -4.670 -34.578 1.00 43.88 412 ASP B CA 1
ATOM 1874 C C . ASP B 1 82 ? 21.581 -4.150 -35.030 1.00 47.00 412 ASP B C 1
ATOM 1875 O O . ASP B 1 82 ? 20.936 -4.746 -35.896 1.00 46.22 412 ASP B O 1
ATOM 1880 N N . ASN B 1 83 ? 21.138 -3.047 -34.434 1.00 50.23 413 ASN B N 1
ATOM 1881 C CA . ASN B 1 83 ? 19.854 -2.462 -34.799 1.00 53.83 413 ASN B CA 1
ATOM 1882 C C . ASN B 1 83 ? 20.015 -1.534 -36.001 1.00 54.27 413 ASN B C 1
ATOM 1883 O O . ASN B 1 83 ? 19.568 -1.866 -37.101 1.00 64.81 413 ASN B O 1
ATOM 1888 N N . PRO B 1 84 ? 20.640 -0.357 -35.819 1.00 49.16 414 PRO B N 1
ATOM 1889 C CA . PRO B 1 84 ? 21.228 0.246 -34.619 1.00 41.82 414 PRO B CA 1
ATOM 1890 C C . PRO B 1 84 ? 20.294 1.350 -34.110 1.00 36.45 414 PRO B C 1
ATOM 1891 O O . PRO B 1 84 ? 19.072 1.220 -34.183 1.00 37.97 414 PRO B O 1
ATOM 1895 N N . GLY B 1 85 ? 20.873 2.437 -33.610 1.00 29.24 415 GLY B N 1
ATOM 1896 C CA . GLY B 1 85 ? 20.069 3.546 -33.122 1.00 27.28 415 GLY B CA 1
ATOM 1897 C C . GLY B 1 85 ? 20.269 3.889 -31.657 1.00 31.76 415 GLY B C 1
ATOM 1898 O O . GLY B 1 85 ? 20.905 3.142 -30.909 1.00 28.45 415 GLY B O 1
ATOM 1899 N N . ILE B 1 86 ? 19.727 5.029 -31.244 1.00 26.75 416 ILE B N 1
ATOM 1900 C CA . ILE B 1 86 ? 19.844 5.465 -29.861 1.00 22.27 416 ILE B CA 1
ATOM 1901 C C . ILE B 1 86 ? 18.853 4.710 -28.978 1.00 24.43 416 ILE B C 1
ATOM 1902 O O . ILE B 1 86 ? 17.670 4.638 -29.292 1.00 20.04 416 ILE B O 1
ATOM 1907 N N . GLU B 1 87 ? 19.337 4.139 -27.881 1.00 18.43 417 GLU B N 1
ATOM 1908 C CA . GLU B 1 87 ? 18.468 3.436 -26.950 1.00 15.99 417 GLU B CA 1
ATOM 1909 C C . GLU B 1 87 ? 18.903 3.775 -25.542 1.00 18.38 417 GLU B C 1
ATOM 1910 O O . GLU B 1 87 ? 20.091 4.002 -25.294 1.00 21.44 417 GLU B O 1
ATOM 1916 N N . LEU B 1 88 ? 17.940 3.823 -24.628 1.00 17.31 418 LEU B N 1
ATOM 1917 C CA . LEU B 1 88 ? 18.223 4.118 -23.225 1.00 23.89 418 LEU B CA 1
ATOM 1918 C C . LEU B 1 88 ? 17.638 3.024 -22.336 1.00 30.01 418 LEU B C 1
ATOM 1919 O O . LEU B 1 88 ? 16.549 2.506 -22.614 1.00 28.20 418 LEU B O 1
ATOM 1924 N N . PRO B 1 89 ? 18.369 2.631 -21.276 1.00 26.06 419 PRO B N 1
ATOM 1925 C CA . PRO B 1 89 ? 17.881 1.588 -20.369 1.00 28.37 419 PRO B CA 1
ATOM 1926 C C . PRO B 1 89 ? 16.696 2.089 -19.559 1.00 28.92 419 PRO B C 1
ATOM 1927 O O . PRO B 1 89 ? 16.020 1.319 -18.877 1.00 32.07 419 PRO B O 1
ATOM 1931 N N . THR B 1 90 ? 16.454 3.393 -19.641 1.00 28.56 420 THR B N 1
ATOM 1932 C CA . THR B 1 90 ? 15.339 4.004 -18.932 1.00 30.13 420 THR B CA 1
ATOM 1933 C C . THR B 1 90 ? 14.210 4.279 -19.919 1.00 32.34 420 THR B C 1
ATOM 1934 O O . THR B 1 90 ? 14.355 4.066 -21.124 1.00 19.56 420 THR B O 1
ATOM 1938 N N . ASP B 1 91 ? 13.084 4.761 -19.408 1.00 34.00 421 ASP B N 1
ATOM 1939 C CA . ASP B 1 91 ? 11.937 5.049 -20.256 1.00 37.08 421 ASP B CA 1
ATOM 1940 C C . ASP B 1 91 ? 11.812 6.542 -20.533 1.00 37.80 421 ASP B C 1
ATOM 1941 O O . ASP B 1 91 ? 10.710 7.088 -20.506 1.00 44.93 421 ASP B O 1
ATOM 1946 N N . THR B 1 92 ? 12.937 7.199 -20.803 1.00 35.28 422 THR B N 1
ATOM 1947 C CA . THR B 1 92 ? 12.927 8.630 -21.073 1.00 28.37 422 THR B CA 1
ATOM 1948 C C . THR B 1 92 ? 12.904 8.902 -22.574 1.00 19.50 422 THR B C 1
ATOM 1949 O O . THR B 1 92 ? 13.392 8.103 -23.380 1.00 16.57 422 THR B O 1
ATOM 1953 N N . ALA B 1 93 ? 12.338 10.039 -22.950 1.00 13.71 423 ALA B N 1
ATOM 1954 C CA . ALA B 1 93 ? 12.248 10.399 -24.353 1.00 9.82 423 ALA B CA 1
ATOM 1955 C C . ALA B 1 93 ? 13.604 10.783 -24.916 1.00 10.02 423 ALA B C 1
ATOM 1956 O O . ALA B 1 93 ? 14.479 11.251 -24.191 1.00 14.71 423 ALA B O 1
ATOM 1958 N N . HIS B 1 94 ? 13.770 10.563 -26.216 1.00 9.06 424 HIS B N 1
ATOM 1959 C CA . HIS B 1 94 ? 14.997 10.921 -26.909 1.00 11.46 424 HIS B CA 1
ATOM 1960 C C . HIS B 1 94 ? 14.760 11.134 -28.403 1.00 10.70 424 HIS B C 1
ATOM 1961 O O . HIS B 1 94 ? 13.985 10.415 -29.037 1.00 11.45 424 HIS B O 1
ATOM 1968 N N . GLY B 1 95 ? 15.443 12.139 -28.944 1.00 7.77 425 GLY B N 1
ATOM 1969 C CA . GLY B 1 95 ? 15.364 12.456 -30.354 1.00 3.85 425 GLY B CA 1
ATOM 1970 C C . GLY B 1 95 ? 16.806 12.556 -30.830 1.00 6.42 425 GLY B C 1
ATOM 1971 O O . GLY B 1 95 ? 17.697 12.814 -30.024 1.00 8.24 425 GLY B O 1
ATOM 1972 N N . GLU B 1 96 ? 17.060 12.343 -32.117 1.00 10.85 426 GLU B N 1
ATOM 1973 C CA . GLU B 1 96 ? 18.432 12.422 -32.608 1.00 11.63 426 GLU B CA 1
ATOM 1974 C C . GLU B 1 96 ? 18.538 12.619 -34.103 1.00 14.58 426 GLU B C 1
ATOM 1975 O O . GLU B 1 96 ? 17.604 12.337 -34.847 1.00 15.57 426 GLU B O 1
ATOM 1981 N N . GLN B 1 97 ? 19.690 13.108 -34.541 1.00 17.60 427 GLN B N 1
ATOM 1982 C CA . GLN B 1 97 ? 19.925 13.327 -35.957 1.00 19.12 427 GLN B CA 1
ATOM 1983 C C . GLN B 1 97 ? 21.433 13.407 -36.154 1.00 15.46 427 GLN B C 1
ATOM 1984 O O . GLN B 1 97 ? 22.135 14.035 -35.371 1.00 16.02 427 GLN B O 1
ATOM 1990 N N . PRO B 1 98 ? 21.959 12.739 -37.184 1.00 17.23 428 PRO B N 1
ATOM 1991 C CA . PRO B 1 98 ? 23.403 12.792 -37.411 1.00 13.28 428 PRO B CA 1
ATOM 1992 C C . PRO B 1 98 ? 23.841 14.229 -37.663 1.00 10.48 428 PRO B C 1
ATOM 1993 O O . PRO B 1 98 ? 23.097 15.019 -38.233 1.00 13.41 428 PRO B O 1
ATOM 1997 N N . VAL B 1 99 ? 25.038 14.564 -37.204 1.00 3.06 429 VAL B N 1
ATOM 1998 C CA . VAL B 1 99 ? 25.587 15.890 -37.392 1.00 8.33 429 VAL B CA 1
ATOM 1999 C C . VAL B 1 99 ? 26.046 16.048 -38.845 1.00 8.18 429 VAL B C 1
ATOM 2000 O O . VAL B 1 99 ? 26.407 15.068 -39.486 1.00 4.15 429 VAL B O 1
ATOM 2004 N N . ILE B 1 100 ? 26.014 17.275 -39.361 1.00 8.70 430 ILE B N 1
ATOM 2005 C CA . ILE B 1 100 ? 26.454 17.556 -40.729 1.00 10.91 430 ILE B CA 1
ATOM 2006 C C . ILE B 1 100 ? 27.981 17.475 -40.740 1.00 12.64 430 ILE B C 1
ATOM 2007 O O . ILE B 1 100 ? 28.644 18.197 -40.001 1.00 10.81 430 ILE B O 1
ATOM 2012 N N . PRO B 1 101 ? 28.553 16.598 -41.589 1.00 18.60 431 PRO B N 1
ATOM 2013 C CA . PRO B 1 101 ? 30.005 16.394 -41.714 1.00 18.42 431 PRO B CA 1
ATOM 2014 C C . PRO B 1 101 ? 30.831 17.636 -42.041 1.00 19.97 431 PRO B C 1
ATOM 2015 O O . PRO B 1 101 ? 30.539 18.358 -42.989 1.00 16.02 431 PRO B O 1
ATOM 2019 N N . SER B 1 102 ? 31.866 17.872 -41.245 1.00 13.81 432 SER B N 1
ATOM 2020 C CA . SER B 1 102 ? 32.769 18.997 -41.468 1.00 16.21 432 SER B CA 1
ATOM 2021 C C . SER B 1 102 ? 32.073 20.303 -41.851 1.00 15.71 432 SER B C 1
ATOM 2022 O O . SER B 1 102 ? 32.417 20.948 -42.843 1.00 16.15 432 SER B O 1
ATOM 2025 N N . ALA B 1 103 ? 31.108 20.704 -41.038 1.00 9.34 433 ALA B N 1
ATOM 2026 C CA . ALA B 1 103 ? 30.360 21.919 -41.294 1.00 1.00 433 ALA B CA 1
ATOM 2027 C C . ALA B 1 103 ? 30.926 23.144 -40.569 1.00 5.11 433 ALA B C 1
ATOM 2028 O O . ALA B 1 103 ? 31.801 23.036 -39.712 1.00 6.70 433 ALA B O 1
ATOM 2030 N N . ILE B 1 104 ? 30.423 24.314 -40.939 1.00 14.54 434 ILE B N 1
ATOM 2031 C CA . ILE B 1 104 ? 30.829 25.566 -40.320 1.00 18.37 434 ILE B CA 1
ATOM 2032 C C . ILE B 1 104 ? 30.395 25.517 -38.853 1.00 22.44 434 ILE B C 1
ATOM 2033 O O . ILE B 1 104 ? 29.237 25.215 -38.557 1.00 16.02 434 ILE B O 1
ATOM 2038 N N . PRO B 1 105 ? 31.314 25.830 -37.918 1.00 17.48 435 PRO B N 1
ATOM 2039 C CA . PRO B 1 105 ? 31.004 25.815 -36.482 1.00 19.07 435 PRO B CA 1
ATOM 2040 C C . PRO B 1 105 ? 29.715 26.591 -36.213 1.00 19.62 435 PRO B C 1
ATOM 2041 O O . PRO B 1 105 ? 29.648 27.794 -36.458 1.00 13.56 435 PRO B O 1
ATOM 2045 N N . GLY B 1 106 ? 28.699 25.894 -35.714 1.00 14.77 436 GLY B N 1
ATOM 2046 C CA . GLY B 1 106 ? 27.430 26.536 -35.445 1.00 7.31 436 GLY B CA 1
ATOM 2047 C C . GLY B 1 106 ? 26.326 26.065 -36.384 1.00 10.77 436 GLY B C 1
ATOM 2048 O O . GLY B 1 106 ? 25.147 26.293 -36.117 1.00 16.13 436 GLY B O 1
ATOM 2049 N N . LEU B 1 107 ? 26.690 25.399 -37.474 1.00 7.19 437 LEU B N 1
ATOM 2050 C CA . LEU B 1 107 ? 25.692 24.911 -38.434 1.00 15.30 437 LEU B CA 1
ATOM 2051 C C . LEU B 1 107 ? 25.734 23.397 -38.609 1.00 14.09 437 LEU B C 1
ATOM 2052 O O . LEU B 1 107 ? 25.136 22.870 -39.545 1.00 13.09 437 LEU B O 1
ATOM 2057 N N . GLU B 1 108 ? 26.422 22.708 -37.700 1.00 18.43 438 GLU B N 1
ATOM 2058 C CA . GLU B 1 108 ? 26.578 21.265 -37.794 1.00 16.25 438 GLU B CA 1
ATOM 2059 C C . GLU B 1 108 ? 25.331 20.460 -37.453 1.00 14.72 438 GLU B C 1
ATOM 2060 O O . GLU B 1 108 ? 25.245 19.280 -37.783 1.00 13.70 438 GLU B O 1
ATOM 2066 N N . ILE B 1 109 ? 24.364 21.087 -36.793 1.00 15.69 439 ILE B N 1
ATOM 2067 C CA . ILE B 1 109 ? 23.1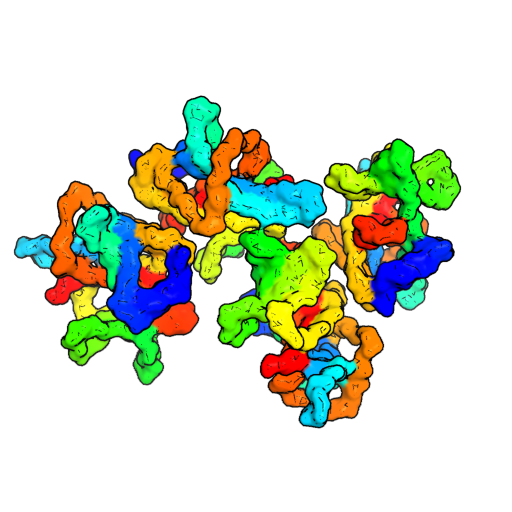42 20.374 -36.422 1.00 11.28 439 ILE B CA 1
ATOM 2068 C C . ILE B 1 109 ? 21.963 20.753 -37.307 1.00 12.95 439 ILE B C 1
ATOM 2069 O O . ILE B 1 109 ? 21.489 21.884 -37.269 1.00 12.73 439 ILE B O 1
ATOM 2074 N N . PRO B 1 110 ? 21.480 19.808 -38.132 1.00 16.52 440 PRO B N 1
ATOM 2075 C CA . PRO B 1 110 ? 20.346 20.096 -39.012 1.00 15.77 440 PRO B CA 1
ATOM 2076 C C . PRO B 1 110 ? 19.104 20.207 -38.153 1.00 20.73 440 PRO B C 1
ATOM 2077 O O . PRO B 1 110 ? 19.029 19.593 -37.086 1.00 22.11 440 PRO B O 1
ATOM 2081 N N . GLU B 1 111 ? 18.142 21.006 -38.597 1.00 16.59 441 GLU B N 1
ATOM 2082 C CA . GLU B 1 111 ? 16.914 21.166 -37.837 1.00 20.53 441 GLU B CA 1
ATOM 2083 C C . GLU B 1 111 ? 16.037 19.919 -37.935 1.00 16.89 441 GLU B C 1
ATOM 2084 O O . GLU B 1 111 ? 15.695 19.472 -39.030 1.00 17.87 441 GLU B O 1
ATOM 2098 N N . ASP B 1 113 ? 13.156 17.207 -38.162 1.00 20.75 443 ASP B N 1
ATOM 2099 C CA . ASP B 1 113 ? 11.999 17.256 -39.041 1.00 22.68 443 ASP B CA 1
ATOM 2100 C C . ASP B 1 113 ? 10.703 17.174 -38.248 1.00 22.66 443 ASP B C 1
ATOM 2101 O O . ASP B 1 113 ? 10.600 16.415 -37.281 1.00 22.76 443 ASP B O 1
ATOM 2106 N N . ASP B 1 114 ? 9.715 17.956 -38.665 1.00 21.53 444 ASP B N 1
ATOM 2107 C CA . ASP B 1 114 ? 8.426 17.957 -37.997 1.00 17.10 444 ASP B CA 1
ATOM 2108 C C . ASP B 1 114 ? 8.568 18.305 -36.510 1.00 19.23 444 ASP B C 1
ATOM 2109 O O . ASP B 1 114 ? 7.855 17.763 -35.664 1.00 21.23 444 ASP B O 1
ATOM 2114 N N . VAL B 1 115 ? 9.511 19.191 -36.198 1.00 15.29 445 VAL B N 1
ATOM 2115 C CA . VAL B 1 115 ? 9.727 19.647 -34.829 1.00 10.77 445 VAL B CA 1
ATOM 2116 C C . VAL B 1 115 ? 9.714 21.166 -34.864 1.00 16.36 445 VAL B C 1
ATOM 2117 O O . VAL B 1 115 ? 10.617 21.803 -35.414 1.00 13.83 445 VAL B O 1
ATOM 2121 N N . SER B 1 116 ? 8.682 21.742 -34.268 1.00 6.91 446 SER B N 1
ATOM 2122 C CA . SER B 1 116 ? 8.535 23.183 -34.258 1.00 19.98 446 SER B CA 1
ATOM 2123 C C . SER B 1 116 ? 9.619 23.933 -33.476 1.00 17.02 446 SER B C 1
ATOM 2124 O O . SER B 1 116 ? 10.053 23.508 -32.403 1.00 13.53 446 SER B O 1
ATOM 2127 N N . ILE B 1 117 ? 10.055 25.051 -34.041 1.00 10.76 447 ILE B N 1
ATOM 2128 C CA . ILE B 1 117 ? 11.050 25.896 -33.416 1.00 8.07 447 ILE B CA 1
ATOM 2129 C C . ILE B 1 117 ? 10.294 27.088 -32.841 1.00 19.38 447 ILE B C 1
ATOM 2130 O O . ILE B 1 117 ? 9.702 27.890 -33.578 1.00 18.97 447 ILE B O 1
ATOM 2135 N N . LEU B 1 118 ? 10.291 27.185 -31.516 1.00 9.74 448 LEU B N 1
ATOM 2136 C CA . LEU B 1 118 ? 9.594 28.266 -30.820 1.00 10.01 448 LEU B CA 1
ATOM 2137 C C . LEU B 1 118 ? 10.435 29.534 -30.763 1.00 5.47 448 LEU B C 1
ATOM 2138 O O . LEU B 1 118 ? 11.650 29.459 -30.628 1.00 13.05 448 LEU B O 1
ATOM 2143 N N . ALA B 1 119 ? 9.786 30.694 -30.863 1.00 12.50 449 ALA B N 1
ATOM 2144 C CA . ALA B 1 119 ? 10.481 31.982 -30.807 1.00 7.96 449 ALA B CA 1
ATOM 2145 C C . ALA B 1 119 ? 10.281 32.605 -29.425 1.00 15.62 449 ALA B C 1
ATOM 2146 O O . ALA B 1 119 ? 9.931 33.778 -29.286 1.00 14.84 449 ALA B O 1
ATOM 2148 N N . THR B 1 120 ? 10.518 31.806 -28.400 1.00 15.22 450 THR B N 1
ATOM 2149 C CA . THR B 1 120 ? 10.350 32.250 -27.027 1.00 18.35 450 THR B CA 1
ATOM 2150 C C . THR B 1 120 ? 11.717 32.515 -26.400 1.00 12.39 450 THR B C 1
ATOM 2151 O O . THR B 1 120 ? 12.742 32.142 -26.960 1.00 12.21 450 THR B O 1
ATOM 2155 N N . PRO B 1 121 ? 11.755 33.178 -25.238 1.00 10.19 451 PRO B N 1
ATOM 2156 C CA . PRO B 1 121 ? 13.070 33.420 -24.640 1.00 10.56 451 PRO B CA 1
ATOM 2157 C C . PRO B 1 121 ? 13.754 32.086 -24.321 1.00 16.91 451 PRO B C 1
ATOM 2158 O O . PRO B 1 121 ? 13.082 31.108 -23.989 1.00 10.65 451 PRO B O 1
ATOM 2170 N N . PRO B 1 123 ? 15.228 28.957 -22.777 1.00 9.15 453 PRO B N 1
ATOM 2171 C CA . PRO B 1 123 ? 14.998 28.264 -21.511 1.00 12.20 453 PRO B CA 1
ATOM 2172 C C . PRO B 1 123 ? 16.299 28.142 -20.707 1.00 18.53 453 PRO B C 1
ATOM 2173 O O . PRO B 1 123 ? 17.389 28.270 -21.260 1.00 11.14 453 PRO B O 1
ATOM 2177 N N . ASP B 1 124 ? 16.181 27.891 -19.405 1.00 19.84 454 ASP B N 1
ATOM 2178 C CA . ASP B 1 124 ? 17.365 27.731 -18.555 1.00 21.02 454 ASP B CA 1
ATOM 2179 C C . ASP B 1 124 ? 18.112 26.464 -18.963 1.00 16.57 454 ASP B C 1
ATOM 2180 O O . ASP B 1 124 ? 17.488 25.452 -19.294 1.00 14.60 454 ASP B O 1
ATOM 2185 N N . GLU B 1 125 ? 19.440 26.510 -18.918 1.00 11.90 455 GLU B N 1
ATOM 2186 C CA . GLU B 1 125 ? 20.257 25.353 -19.284 1.00 20.79 455 GLU B CA 1
ATOM 2187 C C . GLU B 1 125 ? 19.781 24.079 -18.573 1.00 19.27 455 GLU B C 1
ATOM 2188 O O . GLU B 1 125 ? 19.909 22.979 -19.108 1.00 20.90 455 GLU B O 1
ATOM 2194 N N . LYS B 1 126 ? 19.220 24.243 -17.375 1.00 23.62 456 LYS B N 1
ATOM 2195 C CA . LYS B 1 126 ? 18.708 23.132 -16.578 1.00 23.51 456 LYS B CA 1
ATOM 2196 C C . LYS B 1 126 ? 17.636 22.325 -17.311 1.00 26.17 456 LYS B C 1
ATOM 2197 O O . LYS B 1 126 ? 17.440 21.137 -17.034 1.00 19.26 456 LYS B O 1
ATOM 2203 N N . ASP B 1 127 ? 16.928 22.968 -18.233 1.00 22.02 457 ASP B N 1
ATOM 2204 C CA . ASP B 1 127 ? 15.868 22.278 -18.966 1.00 20.19 457 ASP B CA 1
ATOM 2205 C C . ASP B 1 127 ? 16.340 21.638 -20.258 1.00 23.06 457 ASP B C 1
ATOM 2206 O O . ASP B 1 127 ? 15.536 21.103 -21.029 1.00 24.08 457 ASP B O 1
ATOM 2211 N N . PHE B 1 128 ? 17.647 21.698 -20.492 1.00 15.26 458 PHE B N 1
ATOM 2212 C CA . PHE B 1 128 ? 18.237 21.098 -21.683 1.00 16.48 458 PHE B CA 1
ATOM 2213 C C . PHE B 1 128 ? 19.058 19.895 -21.277 1.00 15.76 458 PHE B C 1
ATOM 2214 O O . PHE B 1 128 ? 19.774 19.927 -20.279 1.00 14.17 458 PHE B O 1
ATOM 2222 N N . ARG B 1 129 ? 18.958 18.834 -22.060 1.00 9.97 459 ARG B N 1
ATOM 2223 C CA . ARG B 1 129 ? 19.718 17.630 -21.789 1.00 12.77 459 ARG B CA 1
ATOM 2224 C C . ARG B 1 129 ? 20.078 17.019 -23.132 1.00 15.44 459 ARG B C 1
ATOM 2225 O O . ARG B 1 129 ? 19.542 15.979 -23.530 1.00 7.82 459 ARG B O 1
ATOM 2233 N N . ASP B 1 130 ? 20.990 17.697 -23.825 1.00 8.33 460 ASP B N 1
ATOM 2234 C CA . ASP B 1 130 ? 21.436 17.265 -25.129 1.00 4.30 460 ASP B CA 1
ATOM 2235 C C . ASP B 1 130 ? 22.922 17.015 -25.170 1.00 3.81 460 ASP B C 1
ATOM 2236 O O . ASP B 1 130 ? 23.653 17.434 -24.278 1.00 6.32 460 ASP B O 1
ATOM 2241 N N . TYR B 1 131 ? 23.357 16.306 -26.207 1.00 1.35 461 TYR B N 1
ATOM 2242 C CA . TYR B 1 131 ? 24.760 15.958 -26.370 1.00 1.00 461 TYR B CA 1
ATOM 2243 C C . TYR B 1 131 ? 25.036 15.691 -27.831 1.00 3.61 461 TYR B C 1
ATOM 2244 O O . TYR B 1 131 ? 24.120 15.472 -28.626 1.00 11.90 461 TYR B O 1
ATOM 2253 N N . ILE B 1 132 ? 26.316 15.725 -28.171 1.00 8.89 462 ILE B N 1
ATOM 2254 C CA . ILE B 1 132 ? 26.780 15.366 -29.497 1.00 6.89 462 ILE B CA 1
ATOM 2255 C C . ILE B 1 132 ? 27.664 14.186 -29.096 1.00 11.99 462 ILE B C 1
ATOM 2256 O O . ILE B 1 132 ? 28.626 14.346 -28.349 1.00 9.47 462 ILE B O 1
ATOM 2261 N N . LEU B 1 133 ? 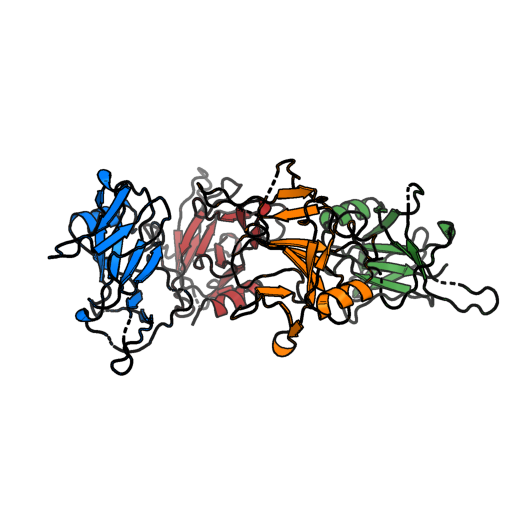27.295 12.994 -29.548 1.00 10.98 463 LEU B N 1
ATOM 2262 C CA . LEU B 1 133 ? 28.028 11.790 -29.212 1.00 10.34 463 LEU B CA 1
ATOM 2263 C C . LEU B 1 133 ? 28.975 11.388 -30.323 1.00 10.09 463 LEU B C 1
ATOM 2264 O O . LEU B 1 133 ? 28.571 11.211 -31.471 1.00 17.67 463 LEU B O 1
ATOM 2269 N N . VAL B 1 134 ? 30.241 11.238 -29.972 1.00 14.36 464 VAL B N 1
ATOM 2270 C CA . VAL B 1 134 ? 31.249 10.856 -30.937 1.00 13.87 464 VAL B CA 1
ATOM 2271 C C . VAL B 1 134 ? 31.656 9.403 -30.754 1.00 8.18 464 VAL B C 1
ATOM 2272 O O . VAL B 1 134 ? 31.857 8.950 -29.626 1.00 13.59 464 VAL B O 1
ATOM 2276 N N . PHE B 1 135 ? 31.762 8.678 -31.863 1.00 11.86 465 PHE B N 1
ATOM 2277 C CA . PHE B 1 135 ? 32.167 7.270 -31.839 1.00 20.62 465 PHE B CA 1
ATOM 2278 C C . PHE B 1 135 ? 33.692 7.169 -31.878 1.00 26.34 465 PHE B C 1
ATOM 2279 O O . PHE B 1 135 ? 34.362 8.023 -32.458 1.00 33.18 465 PHE B O 1
ATOM 2287 N N . PRO B 1 136 ? 34.259 6.116 -31.271 1.00 31.74 466 PRO B N 1
ATOM 2288 C CA . PRO B 1 136 ? 35.713 5.914 -31.236 1.00 35.39 466 PRO B CA 1
ATOM 2289 C C . PRO B 1 136 ? 36.473 6.074 -32.555 1.00 31.45 466 PRO B C 1
ATOM 2290 O O . PRO B 1 136 ? 37.188 7.059 -32.741 1.00 39.53 466 PRO B O 1
ATOM 2294 N N . GLU B 1 137 ? 36.339 5.114 -33.462 1.00 33.64 467 GLU B N 1
ATOM 2295 C CA . GLU B 1 137 ? 37.049 5.203 -34.734 1.00 39.44 467 GLU B CA 1
ATOM 2296 C C . GLU B 1 137 ? 36.104 5.700 -35.807 1.00 35.93 467 GLU B C 1
ATOM 2297 O O . GLU B 1 137 ? 36.293 5.422 -36.988 1.00 34.53 467 GLU B O 1
ATOM 2303 N N . ASN B 1 138 ? 35.085 6.440 -35.396 1.00 37.34 468 ASN B N 1
ATOM 2304 C CA . ASN B 1 138 ? 34.102 6.944 -36.340 1.00 34.23 468 ASN B CA 1
ATOM 2305 C C . ASN B 1 138 ? 33.369 5.796 -36.988 1.00 32.93 468 ASN B C 1
ATOM 2306 O O . ASN B 1 138 ? 32.954 5.899 -38.144 1.00 36.31 468 ASN B O 1
ATOM 2311 N N . ALA B 1 139 ? 33.215 4.699 -36.254 1.00 29.13 469 ALA B N 1
ATOM 2312 C CA . ALA B 1 139 ? 32.515 3.535 -36.787 1.00 32.73 469 ALA B CA 1
ATOM 2313 C C . ALA B 1 139 ? 31.140 3.998 -37.233 1.00 28.69 469 ALA B C 1
ATOM 2314 O O . ALA B 1 139 ? 30.477 3.361 -38.048 1.00 32.30 469 ALA B O 1
ATOM 2316 N N . PHE B 1 140 ? 30.717 5.118 -36.667 1.00 32.12 470 PHE B N 1
ATOM 2317 C CA . PHE B 1 140 ? 29.432 5.712 -36.994 1.00 28.72 470 PHE B CA 1
ATOM 2318 C C . PHE B 1 140 ? 29.619 7.220 -36.964 1.00 23.15 470 PHE B C 1
ATOM 2319 O O . PHE B 1 140 ? 30.480 7.733 -36.250 1.00 20.00 470 PHE B O 1
ATOM 2327 N N . PRO B 1 141 ? 28.825 7.952 -37.751 1.00 24.52 471 PRO B N 1
ATOM 2328 C CA . PRO B 1 141 ? 28.961 9.408 -37.768 1.00 19.69 471 PRO B CA 1
ATOM 2329 C C . PRO B 1 141 ? 28.484 10.050 -36.469 1.00 20.79 471 PRO B C 1
ATOM 2330 O O . PRO B 1 141 ? 27.596 9.522 -35.794 1.00 18.03 471 PRO B O 1
ATOM 2334 N N . PRO B 1 142 ? 29.080 11.193 -36.089 1.00 18.99 472 PRO B N 1
ATOM 2335 C CA . PRO B 1 142 ? 28.659 11.856 -34.852 1.00 20.00 472 PRO B CA 1
ATOM 2336 C C . PRO B 1 142 ? 27.166 12.127 -34.870 1.00 15.55 472 PRO B C 1
ATOM 2337 O O . PRO B 1 142 ? 26.593 12.444 -35.913 1.00 17.51 472 PRO B O 1
ATOM 2341 N N . ILE B 1 143 ? 26.532 12.001 -33.712 1.00 22.22 473 ILE B N 1
ATOM 2342 C CA . ILE B 1 143 ? 25.098 12.207 -33.642 1.00 13.37 473 ILE B CA 1
ATOM 2343 C C . ILE B 1 143 ? 24.659 13.105 -32.483 1.00 14.89 473 ILE B C 1
ATOM 2344 O O . ILE B 1 143 ? 25.161 12.999 -31.361 1.00 8.46 473 ILE B O 1
ATOM 2349 N N . TYR B 1 144 ? 23.733 14.008 -32.782 1.00 7.80 474 TYR B N 1
ATOM 2350 C CA . TYR B 1 144 ? 23.185 14.912 -31.788 1.00 6.53 474 TYR B CA 1
ATOM 2351 C C . TYR B 1 144 ? 21.951 14.235 -31.187 1.00 10.09 474 TYR B C 1
ATOM 2352 O O . TYR B 1 144 ? 21.116 13.691 -31.914 1.00 4.52 474 TYR B O 1
ATOM 2361 N N . VAL B 1 145 ? 21.846 14.257 -29.862 1.00 12.59 475 VAL B N 1
ATOM 2362 C CA . VAL B 1 145 ? 20.707 13.653 -29.185 1.00 12.00 475 VAL B CA 1
ATOM 2363 C C . VAL B 1 145 ? 20.209 14.559 -28.052 1.00 14.33 475 VAL B C 1
ATOM 2364 O O . VAL B 1 145 ? 21.005 15.185 -27.349 1.00 11.82 475 VAL B O 1
ATOM 2368 N N . TYR B 1 146 ? 18.891 14.656 -27.899 1.00 11.83 476 TYR B N 1
ATOM 2369 C CA . TYR B 1 146 ? 18.311 15.453 -26.816 1.00 13.14 476 TYR B CA 1
ATOM 2370 C C . TYR B 1 146 ? 17.324 14.547 -26.082 1.00 11.80 476 TYR B C 1
ATOM 2371 O O . TYR B 1 146 ? 16.445 13.940 -26.688 1.00 4.47 476 TYR B O 1
ATO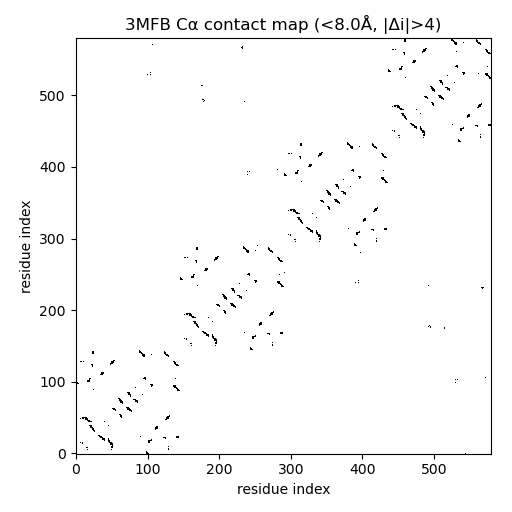M 2380 N N . LEU B 1 147 ? 17.515 14.439 -24.775 1.00 9.08 477 LEU B N 1
ATOM 2381 C CA . LEU B 1 147 ? 16.706 13.576 -23.936 1.00 11.06 477 LEU B CA 1
ATOM 2382 C C . LEU B 1 147 ? 15.771 14.400 -23.069 1.00 21.45 477 LEU B C 1
ATOM 2383 O O . LEU B 1 147 ? 16.021 15.588 -22.835 1.00 18.14 477 LEU B O 1
ATOM 2388 N N . SER B 1 148 ? 14.703 13.775 -22.581 1.00 17.29 478 SER B N 1
ATOM 2389 C CA . SER B 1 148 ? 13.783 14.479 -21.698 1.00 17.00 478 SER B CA 1
ATOM 2390 C C . SER B 1 148 ? 14.479 14.620 -20.341 1.00 17.21 478 SER B C 1
ATOM 2391 O O . SER B 1 148 ? 15.448 13.916 -20.070 1.00 18.03 478 SER B O 1
ATOM 2394 N N . LYS B 1 149 ? 13.995 15.535 -19.503 1.00 23.99 479 LYS B N 1
ATOM 2395 C CA . LYS B 1 149 ? 14.578 15.777 -18.180 1.00 30.21 479 LYS B CA 1
ATOM 2396 C C . LYS B 1 149 ? 14.731 14.497 -17.364 1.00 22.70 479 LYS B C 1
ATOM 2397 O O . LYS B 1 149 ? 13.878 13.617 -17.421 1.00 22.78 479 LYS B O 1
ATOM 2403 N N . LEU B 1 150 ? 15.821 14.397 -16.608 1.00 24.83 480 LEU B N 1
ATOM 2404 C CA . LEU B 1 150 ? 16.075 13.215 -15.791 1.00 34.57 480 LEU B CA 1
ATOM 2405 C C . LEU B 1 150 ? 15.164 13.189 -14.555 1.00 35.45 480 LEU B C 1
ATOM 2406 O O . LEU B 1 150 ? 14.913 14.273 -13.985 1.00 29.07 480 LEU B O 1
ATOM 2419 N N . LEU C 1 2 ? 11.438 12.920 -43.987 1.00 23.79 332 LEU C N 1
ATOM 2420 C CA . LEU C 1 2 ? 12.575 12.070 -43.695 1.00 21.64 332 LEU C CA 1
ATOM 2421 C C . LEU C 1 2 ? 12.777 11.047 -44.799 1.00 19.70 332 LEU C C 1
ATOM 2422 O O . LEU C 1 2 ? 11.817 10.571 -45.385 1.00 18.54 332 LEU C O 1
ATOM 2427 N N . LEU C 1 3 ? 14.031 10.707 -45.078 1.00 26.00 333 LEU C N 1
ATOM 2428 C CA . LEU C 1 3 ? 14.337 9.743 -46.124 1.00 18.94 333 LEU C CA 1
ATOM 2429 C C . LEU C 1 3 ? 14.209 8.322 -45.612 1.00 18.23 333 LEU C C 1
ATOM 2430 O O . LEU C 1 3 ? 15.165 7.545 -45.648 1.00 15.02 333 LEU C O 1
ATOM 2435 N N . THR C 1 4 ? 13.011 7.998 -45.134 1.00 22.49 334 THR C N 1
ATOM 2436 C CA . THR C 1 4 ? 12.703 6.674 -44.592 1.00 26.43 334 THR C CA 1
ATOM 2437 C C . THR C 1 4 ? 12.769 5.590 -45.666 1.00 25.91 334 THR C C 1
ATOM 2438 O O . THR C 1 4 ? 12.878 5.884 -46.855 1.00 29.21 334 THR C O 1
ATOM 2442 N N . PRO C 1 5 ? 12.705 4.318 -45.255 1.00 25.95 335 PRO C N 1
ATOM 2443 C CA . PRO C 1 5 ? 12.756 3.239 -46.242 1.00 27.14 335 PRO C CA 1
ATOM 2444 C C . PRO C 1 5 ? 11.601 3.371 -47.227 1.00 25.36 335 PRO C C 1
ATOM 2445 O O . PRO C 1 5 ? 11.733 3.013 -48.396 1.00 31.22 335 PRO C O 1
ATOM 2449 N N . GLU C 1 6 ? 10.472 3.894 -46.750 1.00 24.98 336 GLU C N 1
ATOM 2450 C CA . GLU C 1 6 ? 9.296 4.070 -47.600 1.00 30.10 336 GLU C CA 1
ATOM 2451 C C . GLU C 1 6 ? 9.540 5.141 -48.647 1.00 28.31 336 GLU C C 1
ATOM 2452 O O . GLU C 1 6 ? 9.174 4.980 -49.809 1.00 30.73 336 GLU C O 1
ATOM 2458 N N . LYS C 1 7 ? 10.150 6.245 -48.231 1.00 25.68 337 LYS C N 1
ATOM 2459 C CA . LYS C 1 7 ? 10.435 7.321 -49.164 1.00 21.51 337 LYS C CA 1
ATOM 2460 C C . LYS C 1 7 ? 11.450 6.847 -50.204 1.00 21.66 337 LYS C C 1
ATOM 2461 O O . LYS C 1 7 ? 11.291 7.111 -51.392 1.00 14.21 337 LYS C O 1
ATOM 2467 N N . LEU C 1 8 ? 12.486 6.137 -49.764 1.00 16.08 338 LEU C N 1
ATOM 2468 C CA . LEU C 1 8 ? 13.505 5.650 -50.693 1.00 19.01 338 LEU C CA 1
ATOM 2469 C C . LEU C 1 8 ? 12.902 4.691 -51.705 1.00 19.08 338 LEU C C 1
ATOM 2470 O O . LEU C 1 8 ? 13.325 4.645 -52.862 1.00 20.78 338 LEU C O 1
ATOM 2475 N N . LEU C 1 9 ? 11.901 3.936 -51.261 1.00 22.82 339 LEU C N 1
ATOM 2476 C CA . LEU C 1 9 ? 11.221 2.973 -52.116 1.00 18.07 339 LEU C CA 1
ATOM 2477 C C . LEU C 1 9 ? 10.356 3.730 -53.113 1.00 14.66 339 LEU C C 1
ATOM 2478 O O . LEU C 1 9 ? 10.182 3.297 -54.250 1.00 21.75 339 LEU C O 1
ATOM 2483 N N . GLU C 1 10 ? 9.825 4.873 -52.683 1.00 22.86 340 GLU C N 1
ATOM 2484 C CA . GLU C 1 10 ? 8.995 5.706 -53.549 1.00 17.58 340 GLU C CA 1
ATOM 2485 C C . GLU C 1 10 ? 9.880 6.218 -54.677 1.00 25.35 340 GLU C C 1
ATOM 2486 O O . GLU C 1 10 ? 9.451 6.290 -55.832 1.00 27.25 340 GLU C O 1
ATOM 2492 N N . ALA C 1 11 ? 11.122 6.570 -54.343 1.00 20.08 341 ALA C N 1
ATOM 2493 C CA . ALA C 1 11 ? 12.058 7.084 -55.342 1.00 18.69 341 ALA C CA 1
ATOM 2494 C C . ALA C 1 11 ? 12.530 5.979 -56.282 1.00 14.44 341 ALA C C 1
ATOM 2495 O O . ALA C 1 11 ? 12.617 6.178 -57.493 1.00 15.19 341 ALA C O 1
ATOM 2497 N N . ALA C 1 12 ? 12.829 4.816 -55.717 1.00 8.38 342 ALA C N 1
ATOM 2498 C CA . ALA C 1 12 ? 13.292 3.704 -56.520 1.00 12.12 342 ALA C CA 1
ATOM 2499 C C . ALA C 1 12 ? 12.226 3.195 -57.488 1.00 22.11 342 ALA C C 1
ATOM 2500 O O . ALA C 1 12 ? 12.517 2.954 -58.655 1.00 23.50 342 ALA C O 1
ATOM 2502 N N . ASN C 1 13 ? 10.993 3.040 -57.012 1.00 24.48 343 ASN C N 1
ATOM 2503 C CA . ASN C 1 13 ? 9.926 2.528 -57.860 1.00 19.41 343 ASN C CA 1
ATOM 2504 C C . ASN C 1 13 ? 9.715 3.320 -59.130 1.00 20.37 343 ASN C C 1
ATOM 2505 O O . ASN C 1 13 ? 9.235 2.780 -60.131 1.00 30.37 343 ASN C O 1
ATOM 2510 N N . LYS C 1 14 ? 10.068 4.598 -59.105 1.00 17.72 344 LYS C N 1
ATOM 2511 C CA . LYS C 1 14 ? 9.907 5.421 -60.292 1.00 13.79 344 LYS C CA 1
ATOM 2512 C C . LYS C 1 14 ? 11.234 5.821 -60.938 1.00 17.03 344 LYS C C 1
ATOM 2513 O O . LYS C 1 14 ? 11.273 6.751 -61.740 1.00 27.08 344 LYS C O 1
ATOM 2519 N N . GLN C 1 15 ? 12.314 5.114 -60.614 1.00 18.07 345 GLN C N 1
ATOM 2520 C CA . GLN C 1 15 ? 13.628 5.425 -61.185 1.00 15.77 345 GLN C CA 1
ATOM 2521 C C . GLN C 1 15 ? 13.955 6.878 -60.894 1.00 13.51 345 GLN C C 1
ATOM 2522 O O . GLN C 1 15 ? 14.487 7.582 -61.752 1.00 11.32 345 GLN C O 1
ATOM 2528 N N . GLY C 1 16 ? 13.632 7.321 -59.684 1.00 15.43 346 GLY C N 1
ATOM 2529 C CA . GLY C 1 16 ? 13.877 8.700 -59.299 1.00 14.87 346 GLY C CA 1
ATOM 2530 C C . GLY C 1 16 ? 15.217 8.935 -58.626 1.00 19.47 346 GLY C C 1
ATOM 2531 O O . GLY C 1 16 ? 16.152 8.145 -58.783 1.00 7.95 346 GLY C O 1
ATOM 2532 N N . THR C 1 17 ? 15.307 10.023 -57.864 1.00 8.28 347 THR C N 1
ATOM 2533 C CA . THR C 1 17 ? 16.549 10.374 -57.197 1.00 9.97 347 THR C CA 1
ATOM 2534 C C . THR C 1 17 ? 16.282 11.009 -55.840 1.00 14.31 347 THR C C 1
ATOM 2535 O O . THR C 1 17 ? 15.131 11.260 -55.467 1.00 6.18 347 THR C O 1
ATOM 2539 N N . VAL C 1 18 ? 17.364 11.252 -55.105 1.00 6.42 348 VAL C N 1
ATOM 2540 C CA . VAL C 1 18 ? 17.303 11.928 -53.820 1.00 9.94 348 VAL C CA 1
ATOM 2541 C C . VAL C 1 18 ? 18.559 12.770 -53.712 1.00 9.91 348 VAL C C 1
ATOM 2542 O O . VAL C 1 18 ? 19.619 12.386 -54.209 1.00 10.93 348 VAL C O 1
ATOM 2546 N N . PRO C 1 19 ? 18.448 13.944 -53.077 1.00 7.29 349 PRO C N 1
ATOM 2547 C CA . PRO C 1 19 ? 19.601 14.830 -52.917 1.00 10.84 349 PRO C CA 1
ATOM 2548 C C . PRO C 1 19 ? 20.652 14.219 -51.977 1.00 15.81 349 PRO C C 1
ATOM 2549 O O . PRO C 1 19 ? 20.340 13.349 -51.156 1.00 14.48 349 PRO C O 1
ATOM 2553 N N . SER C 1 20 ? 21.891 14.679 -52.118 1.00 10.25 350 SER C N 1
ATOM 2554 C CA . SER C 1 20 ? 23.000 14.253 -51.269 1.00 11.17 350 SER C CA 1
ATOM 2555 C C . SER C 1 20 ? 24.047 15.342 -51.262 1.00 14.86 350 SER C C 1
ATOM 2556 O O . SER C 1 20 ? 24.472 15.816 -52.320 1.00 15.05 350 SER C O 1
ATOM 2559 N N . ARG C 1 21 ? 24.461 15.720 -50.060 1.00 11.12 351 ARG C N 1
ATOM 2560 C CA . ARG C 1 21 ? 25.464 16.758 -49.852 1.00 11.80 351 ARG C CA 1
ATOM 2561 C C . ARG C 1 21 ? 26.834 16.309 -50.364 1.00 14.31 351 ARG C C 1
ATOM 2562 O O . ARG C 1 21 ? 27.715 17.127 -50.625 1.00 10.32 351 ARG C O 1
ATOM 2570 N N . VAL C 1 22 ? 27.016 15.002 -50.518 1.00 14.64 352 VAL C N 1
ATOM 2571 C CA . VAL C 1 22 ? 28.298 14.500 -50.983 1.00 7.94 352 VAL C CA 1
ATOM 2572 C C . VAL C 1 22 ? 28.122 13.381 -51.987 1.00 7.87 352 VAL C C 1
ATOM 2573 O O . VAL C 1 22 ? 27.217 12.574 -51.851 1.00 15.32 352 VAL C O 1
ATOM 2577 N N . ARG C 1 23 ? 28.992 13.340 -52.993 1.00 8.42 353 ARG C N 1
ATOM 2578 C CA . ARG C 1 23 ? 28.946 12.293 -54.007 1.00 1.00 353 ARG C CA 1
ATOM 2579 C C . ARG C 1 23 ? 30.371 11.821 -54.249 1.00 4.28 353 ARG C C 1
ATOM 2580 O O . ARG C 1 23 ? 31.310 12.609 -54.143 1.00 9.23 353 ARG C O 1
ATOM 2588 N N . TYR C 1 24 ? 30.531 10.536 -54.556 1.00 5.28 354 TYR C N 1
ATOM 2589 C CA . TYR C 1 24 ? 31.854 9.968 -54.784 1.00 1.00 354 TYR C CA 1
ATOM 2590 C C . TYR C 1 24 ? 32.082 9.484 -56.209 1.00 7.89 354 TYR C C 1
ATOM 2591 O O . TYR C 1 24 ? 31.145 9.213 -56.956 1.00 4.83 354 TYR C O 1
ATOM 2600 N N . GLN C 1 25 ? 33.349 9.372 -56.574 1.00 7.95 355 GLN C N 1
ATOM 2601 C CA . GLN C 1 25 ? 33.717 8.986 -57.918 1.00 13.99 355 GLN C CA 1
ATOM 2602 C C . GLN C 1 25 ? 35.086 8.331 -57.935 1.00 15.19 355 GLN C C 1
ATOM 2603 O O . GLN C 1 25 ? 35.886 8.533 -57.029 1.00 10.44 355 GLN C O 1
ATOM 2609 N N . TRP C 1 26 ? 35.349 7.547 -58.974 1.00 10.85 356 TRP C N 1
ATOM 2610 C CA . TRP C 1 26 ? 36.650 6.922 -59.140 1.00 14.43 356 TRP C CA 1
ATOM 2611 C C . TRP C 1 26 ? 37.339 7.705 -60.251 1.00 14.49 356 TRP C C 1
ATOM 2612 O O . TRP C 1 26 ? 36.986 7.569 -61.415 1.00 23.77 356 TRP C O 1
ATOM 2631 N N . GLU C 1 28 ? 40.376 8.749 -62.774 1.00 25.84 358 GLU C N 1
ATOM 2632 C CA . GLU C 1 28 ? 41.388 7.990 -63.491 1.00 35.29 358 GLU C CA 1
ATOM 2633 C C . GLU C 1 28 ? 42.559 8.824 -63.983 1.00 39.77 358 GLU C C 1
ATOM 2634 O O . GLU C 1 28 ? 42.385 9.957 -64.430 1.00 44.18 358 GLU C O 1
ATOM 2640 N N . ASP C 1 29 ? 43.754 8.246 -63.891 1.00 48.97 359 ASP C N 1
ATOM 2641 C CA . ASP C 1 29 ? 44.986 8.890 -64.346 1.00 49.63 359 ASP C CA 1
ATOM 2642 C C . ASP C 1 29 ? 45.216 8.438 -65.790 1.00 48.97 359 ASP C C 1
ATOM 2643 O O . ASP C 1 29 ? 45.615 7.298 -66.039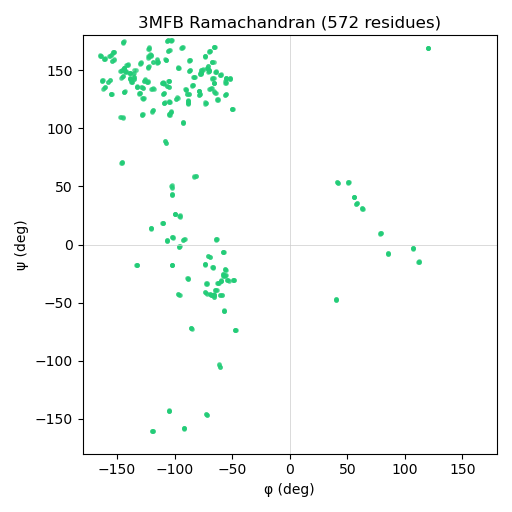 1.00 51.85 359 ASP C O 1
ATOM 2648 N N . GLU C 1 30 ? 44.955 9.337 -66.736 1.00 47.94 360 GLU C N 1
ATOM 2649 C CA . GLU C 1 30 ? 45.096 9.042 -68.163 1.00 52.89 360 GLU C CA 1
ATOM 2650 C C . GLU C 1 30 ? 46.496 8.584 -68.579 1.00 47.85 360 GLU C C 1
ATOM 2651 O O . GLU C 1 30 ? 46.702 8.180 -69.720 1.00 51.08 360 GLU C O 1
ATOM 2657 N N . GLU C 1 31 ? 47.447 8.634 -67.651 1.00 48.14 361 GLU C N 1
ATOM 2658 C CA . GLU C 1 31 ? 48.813 8.238 -67.948 1.00 46.47 361 GLU C CA 1
ATOM 2659 C C . GLU C 1 31 ? 49.211 6.854 -67.436 1.00 47.84 361 GLU C C 1
ATOM 2660 O O . GLU C 1 31 ? 50.205 6.284 -67.894 1.00 51.05 361 GLU C O 1
ATOM 2666 N N . THR C 1 32 ? 48.454 6.308 -66.488 1.00 45.19 362 THR C N 1
ATOM 2667 C CA . THR C 1 32 ? 48.778 4.986 -65.954 1.00 44.87 362 THR C CA 1
ATOM 2668 C C . THR C 1 32 ? 47.567 4.078 -65.875 1.00 43.61 362 THR C C 1
ATOM 2669 O O . THR C 1 32 ? 47.703 2.861 -65.757 1.00 54.59 362 THR C O 1
ATOM 2673 N N . GLY C 1 33 ? 46.381 4.669 -65.941 1.00 40.68 363 GLY C N 1
ATOM 2674 C CA . GLY C 1 33 ? 45.171 3.877 -65.854 1.00 40.15 363 GLY C CA 1
ATOM 2675 C C . GLY C 1 33 ? 44.774 3.642 -64.408 1.00 36.69 363 GLY C C 1
ATOM 2676 O O . GLY C 1 33 ? 43.698 3.107 -64.137 1.00 41.04 363 GLY C O 1
ATOM 2677 N N . ARG C 1 34 ? 45.643 4.033 -63.476 1.00 30.71 364 ARG C N 1
ATOM 2678 C CA . ARG C 1 34 ? 45.358 3.859 -62.053 1.00 31.69 364 ARG C CA 1
ATOM 2679 C C . ARG C 1 34 ? 44.156 4.698 -61.657 1.00 26.32 364 ARG C C 1
ATOM 2680 O O . ARG C 1 34 ? 43.905 5.757 -62.228 1.00 28.63 364 ARG C O 1
ATOM 2688 N N . LEU C 1 35 ? 43.400 4.212 -60.685 1.00 28.95 365 LEU C N 1
ATOM 2689 C CA . LEU C 1 35 ? 42.214 4.917 -60.241 1.00 18.21 365 LEU C CA 1
ATOM 2690 C C . LEU C 1 35 ? 42.362 5.399 -58.806 1.00 21.00 365 LEU C C 1
ATOM 2691 O O . LEU C 1 35 ? 43.167 4.871 -58.037 1.00 28.10 365 LEU C O 1
ATOM 2696 N N . LYS C 1 36 ? 41.584 6.417 -58.458 1.00 17.50 366 LYS C N 1
ATOM 2697 C CA . LYS C 1 36 ? 41.610 6.980 -57.118 1.00 18.69 366 LYS C CA 1
ATOM 2698 C C . LYS C 1 36 ? 40.215 7.415 -56.707 1.00 18.61 366 LYS C C 1
ATOM 2699 O O . LYS C 1 36 ? 39.522 8.109 -57.457 1.00 17.92 366 LYS C O 1
ATOM 2705 N N . ALA C 1 37 ? 39.812 7.004 -55.514 1.00 12.73 367 ALA C N 1
ATOM 2706 C CA . ALA C 1 37 ? 38.506 7.369 -54.987 1.00 15.03 367 ALA C CA 1
ATOM 2707 C C . ALA C 1 37 ? 38.583 8.801 -54.460 1.00 9.53 367 ALA C C 1
ATOM 2708 O O . ALA C 1 37 ? 39.519 9.134 -53.739 1.00 12.33 367 ALA C O 1
ATOM 2710 N N . VAL C 1 38 ? 37.606 9.634 -54.832 1.00 8.20 368 VAL C N 1
ATOM 2711 C CA . VAL C 1 38 ? 37.519 11.034 -54.404 1.00 6.81 368 VAL C CA 1
ATOM 2712 C C . VAL C 1 38 ? 36.062 11.415 -54.281 1.00 10.61 368 VAL C C 1
ATOM 2713 O O . VAL C 1 38 ? 35.217 10.896 -55.006 1.00 9.61 368 VAL C O 1
ATOM 2717 N N . GLY C 1 39 ? 35.766 12.330 -53.364 1.00 8.38 369 GLY C N 1
ATOM 2718 C CA . GLY C 1 39 ? 34.392 12.766 -53.190 1.00 8.60 369 GLY C CA 1
ATOM 2719 C C . GLY C 1 39 ? 34.263 14.267 -53.383 1.00 10.61 369 GLY C C 1
ATOM 2720 O O . GLY C 1 39 ? 35.269 14.966 -53.465 1.00 12.65 369 GLY C O 1
ATOM 2721 N N . TYR C 1 40 ? 33.035 14.769 -53.457 1.00 5.72 370 TYR C N 1
ATOM 2722 C CA . TYR C 1 40 ? 32.820 16.192 -53.639 1.00 5.23 370 TYR C CA 1
ATOM 2723 C C . TYR C 1 40 ? 31.609 16.667 -52.856 1.00 12.64 370 TYR C C 1
ATOM 2724 O O . TYR C 1 40 ? 30.649 15.924 -52.655 1.00 10.71 370 TYR C O 1
ATOM 2733 N N . HIS C 1 41 ? 31.664 17.913 -52.411 1.00 15.99 371 HIS C N 1
ATOM 2734 C CA . HIS C 1 41 ? 30.543 18.504 -51.710 1.00 15.47 371 HIS C CA 1
ATOM 2735 C C . HIS C 1 41 ? 29.707 19.091 -52.833 1.00 14.20 371 HIS C C 1
ATOM 2736 O O . HIS C 1 41 ? 30.190 19.901 -53.623 1.00 20.14 371 HIS C O 1
ATOM 2743 N N . THR C 1 42 ? 28.464 18.644 -52.913 1.00 16.22 372 THR C N 1
ATOM 2744 C CA . THR C 1 42 ? 27.546 19.066 -53.960 1.00 24.01 372 THR C CA 1
ATOM 2745 C C . THR C 1 42 ? 26.799 20.327 -53.586 1.00 28.90 372 THR C C 1
ATOM 2746 O O . THR C 1 42 ? 26.645 20.650 -52.411 1.00 27.30 372 THR C O 1
ATOM 2750 N N . SER C 1 43 ? 26.302 21.023 -54.598 1.00 34.74 373 SER C N 1
ATOM 2751 C CA . SER C 1 43 ? 25.556 22.242 -54.360 1.00 42.94 373 SER C CA 1
ATOM 2752 C C . SER C 1 43 ? 24.133 22.138 -54.888 1.00 41.31 373 SER C C 1
ATOM 2753 O O . SER C 1 43 ? 23.913 21.772 -56.044 1.00 40.43 373 SER C O 1
ATOM 2764 N N . GLU C 1 45 ? 22.296 24.538 -55.487 1.00 42.85 375 GLU C N 1
ATOM 2765 C CA . GLU C 1 45 ? 22.291 25.576 -56.516 1.00 48.79 375 GLU C CA 1
ATOM 2766 C C . GLU C 1 45 ? 22.671 24.949 -57.851 1.00 45.15 375 GLU C C 1
ATOM 2767 O O . GLU C 1 45 ? 22.023 25.181 -58.875 1.00 44.85 375 GLU C O 1
ATOM 2773 N N . SER C 1 46 ? 23.730 24.148 -57.819 1.00 44.55 376 SER C N 1
ATOM 2774 C CA . SER C 1 46 ? 24.237 23.460 -58.999 1.00 46.84 376 SER C CA 1
ATOM 2775 C C . SER C 1 46 ? 23.196 22.566 -59.668 1.00 44.21 376 SER C C 1
ATOM 2776 O O . SER C 1 46 ? 22.885 22.722 -60.852 1.00 37.13 376 SER C O 1
ATOM 2779 N N . GLY C 1 47 ? 22.659 21.629 -58.896 1.00 45.71 377 GLY C N 1
ATOM 2780 C CA . GLY C 1 47 ? 21.683 20.698 -59.434 1.00 34.01 377 GLY C CA 1
ATOM 2781 C C . GLY C 1 47 ? 22.346 19.340 -59.575 1.00 26.50 377 GLY C C 1
ATOM 2782 O O . GLY C 1 47 ? 21.715 18.351 -59.960 1.00 26.18 377 GLY C O 1
ATOM 2783 N N . ARG C 1 48 ? 23.633 19.279 -59.254 1.00 15.54 378 ARG C N 1
ATOM 2784 C CA . ARG C 1 48 ? 24.326 18.013 -59.361 1.00 23.09 378 ARG C CA 1
ATOM 2785 C C . ARG C 1 48 ? 24.378 17.276 -58.025 1.00 15.49 378 ARG C C 1
ATOM 2786 O O . ARG C 1 48 ? 25.242 16.436 -57.806 1.00 8.94 378 ARG C O 1
ATOM 2794 N N . ASP C 1 49 ? 23.423 17.572 -57.145 1.00 14.68 379 ASP C N 1
ATOM 2795 C CA . ASP C 1 49 ? 23.361 16.929 -55.832 1.00 10.60 379 ASP C CA 1
ATOM 2796 C C . ASP C 1 49 ? 22.407 15.726 -55.797 1.00 13.92 379 ASP C C 1
ATOM 2797 O O . ASP C 1 49 ? 22.274 15.071 -54.767 1.00 10.78 379 ASP C O 1
ATOM 2802 N N . GLN C 1 50 ? 21.741 15.441 -56.911 1.00 3.75 380 GLN C N 1
ATOM 2803 C CA . GLN C 1 50 ? 20.811 14.324 -56.951 1.00 11.92 380 GLN C CA 1
ATOM 2804 C C . GLN C 1 50 ? 21.510 12.988 -57.240 1.00 13.21 380 GLN C C 1
ATOM 2805 O O . GLN C 1 50 ? 22.401 12.902 -58.086 1.00 10.32 380 GLN C O 1
ATOM 2811 N N . VAL C 1 51 ? 21.115 11.949 -56.513 1.00 10.68 381 VAL C N 1
ATOM 2812 C CA . VAL C 1 51 ? 21.693 10.621 -56.701 1.00 12.74 381 VAL C CA 1
ATOM 2813 C C . VAL C 1 51 ? 20.556 9.671 -57.094 1.00 12.26 381 VAL C C 1
ATOM 2814 O O . VAL C 1 51 ? 19.488 9.690 -56.486 1.00 4.67 381 VAL C O 1
ATOM 2818 N N . ARG C 1 52 ? 20.785 8.859 -58.119 1.00 7.24 382 ARG C N 1
ATOM 2819 C CA . ARG C 1 52 ? 19.777 7.921 -58.588 1.00 11.29 382 ARG C CA 1
ATOM 2820 C C . ARG C 1 52 ? 19.501 6.809 -57.581 1.00 8.86 382 ARG C C 1
ATOM 2821 O O . ARG C 1 52 ? 20.429 6.227 -57.013 1.00 4.46 382 ARG C O 1
ATOM 2829 N N . VAL C 1 53 ? 18.218 6.523 -57.363 1.00 4.90 383 VAL C N 1
ATOM 2830 C CA . VAL C 1 53 ? 17.809 5.467 -56.438 1.00 9.73 383 VAL C CA 1
ATOM 2831 C C . VAL C 1 53 ? 17.216 4.326 -57.273 1.00 12.35 383 VAL C C 1
ATOM 2832 O O . VAL C 1 53 ? 16.355 4.553 -58.129 1.00 9.84 383 VAL C O 1
ATOM 2836 N N . ARG C 1 54 ? 17.683 3.105 -57.040 1.00 6.66 384 ARG C N 1
ATOM 2837 C CA . ARG C 1 54 ? 17.188 1.958 -57.793 1.00 15.22 384 ARG C CA 1
ATOM 2838 C C . ARG C 1 54 ? 16.896 0.768 -56.896 1.00 13.01 384 ARG C C 1
ATOM 2839 O O . ARG C 1 54 ? 17.625 0.505 -55.941 1.00 13.04 384 ARG C O 1
ATOM 2847 N N . LEU C 1 55 ? 15.827 0.049 -57.217 1.00 15.55 385 LEU C N 1
ATOM 2848 C CA . LEU C 1 55 ? 15.434 -1.120 -56.451 1.00 14.13 385 LEU C CA 1
ATOM 2849 C C . LEU C 1 55 ? 16.144 -2.362 -56.983 1.00 18.76 385 LEU C C 1
ATOM 2850 O O . LEU C 1 55 ? 16.146 -2.615 -58.185 1.00 16.55 385 LEU C O 1
ATOM 2855 N N . LEU C 1 56 ? 16.761 -3.124 -56.084 1.00 17.19 386 LEU C N 1
ATOM 2856 C CA . LEU C 1 56 ? 17.454 -4.346 -56.467 1.00 21.02 386 LEU C CA 1
ATOM 2857 C C . LEU C 1 56 ? 16.413 -5.443 -56.687 1.00 31.71 386 LEU C C 1
ATOM 2858 O O . LEU C 1 56 ? 15.372 -5.464 -56.022 1.00 34.23 386 LEU C O 1
ATOM 2863 N N . LYS C 1 57 ? 16.681 -6.344 -57.625 1.00 26.70 387 LYS C N 1
ATOM 2864 C CA . LYS C 1 57 ? 15.760 -7.437 -57.886 1.00 28.12 387 LYS C CA 1
ATOM 2865 C C . LYS C 1 57 ? 16.345 -8.705 -57.292 1.00 28.67 387 LYS C C 1
ATOM 2866 O O . LYS C 1 57 ? 17.556 -8.930 -57.343 1.00 29.03 387 LYS C O 1
ATOM 2872 N N . HIS C 1 58 ? 15.487 -9.529 -56.707 1.00 29.66 388 HIS C N 1
ATOM 2873 C CA . HIS C 1 58 ? 15.953 -10.772 -56.112 1.00 34.93 388 HIS C CA 1
ATOM 2874 C C . HIS C 1 58 ? 15.949 -11.874 -57.179 1.00 28.61 388 HIS C C 1
ATOM 2875 O O . HIS C 1 58 ? 14.929 -12.129 -57.808 1.00 25.96 388 HIS C O 1
ATOM 2882 N N . ASP C 1 59 ? 17.095 -12.512 -57.390 1.00 27.99 389 ASP C N 1
ATOM 2883 C CA . ASP C 1 59 ? 17.206 -13.590 -58.373 1.00 28.38 389 ASP C CA 1
ATOM 2884 C C . ASP C 1 59 ? 17.352 -14.884 -57.571 1.00 26.14 389 ASP C C 1
ATOM 2885 O O . ASP C 1 59 ? 18.463 -15.304 -57.257 1.00 21.99 389 ASP C O 1
ATOM 2890 N N . PHE C 1 60 ? 16.231 -15.508 -57.231 1.00 24.29 390 PHE C N 1
ATOM 2891 C CA . PHE C 1 60 ? 16.267 -16.727 -56.432 1.00 27.74 390 PHE C CA 1
ATOM 2892 C C . PHE C 1 60 ? 17.026 -17.886 -57.070 1.00 26.60 390 PHE C C 1
ATOM 2893 O O . PHE C 1 60 ? 17.796 -18.575 -56.400 1.00 30.68 390 PHE C O 1
ATOM 2901 N N . PRO C 1 61 ? 16.819 -18.122 -58.372 1.00 26.19 391 PRO C N 1
ATOM 2902 C CA . PRO C 1 61 ? 17.532 -19.221 -59.029 1.00 28.39 391 PRO C CA 1
ATOM 2903 C C . PRO C 1 61 ? 19.032 -19.084 -58.793 1.00 29.69 391 PRO C C 1
ATOM 2904 O O . PRO C 1 61 ? 19.745 -20.082 -58.715 1.00 37.22 391 PRO C O 1
ATOM 2908 N N . ASN C 1 62 ? 19.518 -17.853 -58.662 1.00 28.25 392 ASN C N 1
ATOM 2909 C CA . ASN C 1 62 ? 20.950 -17.658 -58.430 1.00 25.68 392 ASN C CA 1
ATOM 2910 C C . ASN C 1 62 ? 21.281 -17.249 -57.008 1.00 26.99 392 ASN C C 1
ATOM 2911 O O . ASN C 1 62 ? 22.442 -17.005 -56.693 1.00 31.23 392 ASN C O 1
ATOM 2916 N N . ASN C 1 63 ? 20.265 -17.178 -56.152 1.00 33.68 393 ASN C N 1
ATOM 2917 C CA . ASN C 1 63 ? 20.460 -16.795 -54.749 1.00 37.95 393 ASN C CA 1
ATOM 2918 C C . ASN C 1 63 ? 21.263 -15.494 -54.635 1.00 35.74 393 ASN C C 1
ATOM 2919 O O . ASN C 1 63 ? 22.281 -15.430 -53.941 1.00 38.06 393 ASN C O 1
ATOM 2924 N N . ARG C 1 64 ? 20.784 -14.462 -55.326 1.00 33.75 394 ARG C N 1
ATOM 2925 C CA . ARG C 1 64 ? 21.432 -13.156 -55.342 1.00 27.26 394 ARG C CA 1
ATOM 2926 C C . ARG C 1 64 ? 20.443 -12.033 -55.608 1.00 26.42 394 ARG C C 1
ATOM 2927 O O . ARG C 1 64 ? 19.311 -12.254 -56.050 1.00 25.11 394 ARG C O 1
ATOM 2935 N N . TYR C 1 65 ? 20.907 -10.819 -55.345 1.00 22.36 395 TYR C N 1
ATOM 2936 C CA . TYR C 1 65 ? 20.140 -9.613 -55.595 1.00 18.58 395 TYR C CA 1
ATOM 2937 C C . TYR C 1 65 ? 20.902 -8.990 -56.753 1.00 18.58 395 TYR C C 1
ATOM 2938 O O . TYR C 1 65 ? 22.127 -9.021 -56.762 1.00 17.87 395 TYR C O 1
ATOM 2947 N N . GLU C 1 66 ? 20.207 -8.439 -57.735 1.00 17.22 396 GLU C N 1
ATOM 2948 C CA . GLU C 1 66 ? 20.922 -7.838 -58.848 1.00 22.17 396 GLU C CA 1
ATOM 2949 C C . GLU C 1 66 ? 20.322 -6.546 -59.374 1.00 19.82 396 GLU C C 1
ATOM 2950 O O . GLU C 1 66 ? 19.132 -6.263 -59.205 1.00 21.45 396 GLU C O 1
ATOM 2956 N N . PHE C 1 67 ? 21.179 -5.745 -59.989 1.00 19.00 397 PHE C N 1
ATOM 2957 C CA . PHE C 1 67 ? 20.758 -4.485 -60.569 1.00 20.94 397 PHE C CA 1
ATOM 2958 C C . PHE C 1 67 ? 21.279 -4.398 -61.993 1.00 11.14 397 PHE C C 1
ATOM 2959 O O . PHE C 1 67 ? 22.460 -4.632 -62.255 1.00 12.42 397 PHE C O 1
ATOM 2967 N N . TRP C 1 68 ? 20.390 -4.062 -62.914 1.00 13.55 398 TRP C N 1
ATOM 2968 C CA . TRP C 1 68 ? 20.760 -3.934 -64.316 1.00 15.71 398 TRP C CA 1
ATOM 2969 C C . TRP C 1 68 ? 20.734 -2.462 -64.702 1.00 8.70 398 TRP C C 1
ATOM 2970 O O . TRP C 1 68 ? 19.707 -1.811 -64.555 1.00 10.11 398 TRP C O 1
ATOM 2981 N N . GLU C 1 69 ? 21.862 -1.929 -65.167 1.00 13.77 399 GLU C N 1
ATOM 2982 C CA . GLU C 1 69 ? 21.893 -0.537 -65.584 1.00 17.33 399 GLU C CA 1
ATOM 2983 C C . GLU C 1 69 ? 21.057 -0.455 -66.851 1.00 21.18 399 GLU C C 1
ATOM 2984 O O . GLU C 1 69 ? 20.720 -1.479 -67.457 1.00 15.60 399 GLU C O 1
ATOM 2990 N N . GLU C 1 70 ? 20.731 0.768 -67.246 1.00 26.54 400 GLU C N 1
ATOM 2991 C CA . GLU C 1 70 ? 19.940 0.998 -68.443 1.00 28.92 400 GLU C CA 1
ATOM 2992 C C . GLU C 1 70 ? 20.658 0.530 -69.700 1.00 24.27 400 GLU C C 1
ATOM 2993 O O . GLU C 1 70 ? 21.787 0.939 -69.969 1.00 28.64 400 GLU C O 1
ATOM 2999 N N . GLY C 1 71 ? 19.998 -0.340 -70.461 1.00 25.26 401 GLY C N 1
ATOM 3000 C CA . GLY C 1 71 ? 20.574 -0.840 -71.700 1.00 27.96 401 GLY C CA 1
ATOM 3001 C C . GLY C 1 71 ? 21.603 -1.937 -71.525 1.00 29.65 401 GLY C C 1
ATOM 3002 O O . GLY C 1 71 ? 22.286 -2.313 -72.480 1.00 32.19 401 GLY C O 1
ATOM 3003 N N . ALA C 1 72 ? 21.722 -2.455 -70.308 1.00 20.34 402 ALA C N 1
ATOM 3004 C CA . ALA C 1 72 ? 22.692 -3.508 -70.045 1.00 22.76 402 ALA C CA 1
ATOM 3005 C C . ALA C 1 72 ? 22.198 -4.859 -70.563 1.00 25.66 402 ALA C C 1
ATOM 3006 O O . ALA C 1 72 ? 21.000 -5.144 -70.565 1.00 24.93 402 ALA C O 1
ATOM 3008 N N . THR C 1 73 ? 23.130 -5.691 -71.007 1.00 23.12 403 THR C N 1
ATOM 3009 C CA . THR C 1 73 ? 22.786 -7.002 -71.524 1.00 20.05 403 THR C CA 1
ATOM 3010 C C . THR C 1 73 ? 23.057 -8.065 -70.474 1.00 18.34 403 THR C C 1
ATOM 3011 O O . THR C 1 73 ? 22.938 -9.257 -70.738 1.00 19.10 403 THR C O 1
ATOM 3015 N N . GLY C 1 74 ? 23.424 -7.621 -69.279 1.00 20.31 404 GLY C N 1
ATOM 3016 C CA . GLY C 1 74 ? 23.699 -8.544 -68.188 1.00 19.81 404 GLY C CA 1
ATOM 3017 C C . GLY C 1 74 ? 23.699 -7.811 -66.856 1.00 16.89 404 GLY C C 1
ATOM 3018 O O . GLY C 1 74 ? 23.820 -6.594 -66.835 1.00 20.84 404 GLY C O 1
ATOM 3019 N N . PRO C 1 75 ? 23.580 -8.512 -65.723 1.00 15.65 405 PRO C N 1
ATOM 3020 C CA . PRO C 1 75 ? 23.577 -7.813 -64.433 1.00 9.48 405 PRO C CA 1
ATOM 3021 C C . PRO C 1 75 ? 24.826 -6.961 -64.243 1.00 7.71 405 PRO C C 1
ATOM 3022 O O . PRO C 1 75 ? 25.921 -7.388 -64.588 1.00 9.70 405 PRO C O 1
ATOM 3026 N N . THR C 1 76 ? 24.666 -5.760 -63.695 1.00 12.38 406 THR C N 1
ATOM 3027 C CA . THR C 1 76 ? 25.801 -4.858 -63.472 1.00 4.16 406 THR C CA 1
ATOM 3028 C C . THR C 1 76 ? 26.345 -4.975 -62.045 1.00 10.97 406 THR C C 1
ATOM 3029 O O . THR C 1 76 ? 27.555 -5.000 -61.832 1.00 9.15 406 THR C O 1
ATOM 3033 N N . ILE C 1 77 ? 25.440 -5.032 -61.072 1.00 11.51 407 ILE C N 1
ATOM 3034 C CA . ILE C 1 77 ? 25.826 -5.137 -59.674 1.00 14.75 407 ILE C CA 1
ATOM 3035 C C . ILE C 1 77 ? 25.110 -6.310 -59.015 1.00 15.80 407 ILE C C 1
ATOM 3036 O O . ILE C 1 77 ? 23.910 -6.502 -59.211 1.00 19.77 407 ILE C O 1
ATOM 3041 N N . LEU C 1 78 ? 25.849 -7.102 -58.243 1.00 18.38 408 LEU C N 1
ATOM 3042 C CA . LEU C 1 78 ? 25.274 -8.265 -57.561 1.00 14.74 408 LEU C CA 1
ATOM 3043 C C . LEU C 1 78 ? 25.488 -8.184 -56.054 1.00 15.84 408 LEU C C 1
ATOM 3044 O O . LEU C 1 78 ? 26.426 -7.549 -55.587 1.00 14.88 408 LEU C O 1
ATOM 3049 N N . TRP C 1 79 ? 24.599 -8.810 -55.294 1.00 18.51 409 TRP C N 1
ATOM 3050 C CA . TRP C 1 79 ? 24.719 -8.840 -53.840 1.00 16.17 409 TRP C CA 1
ATOM 3051 C C . TRP C 1 79 ? 24.175 -10.186 -53.371 1.00 16.47 409 TRP C C 1
ATOM 3052 O O . TRP C 1 79 ? 22.974 -10.439 -53.454 1.00 20.70 409 TRP C O 1
ATOM 3063 N N . THR C 1 80 ? 25.068 -11.055 -52.904 1.00 16.56 410 THR C N 1
ATOM 3064 C CA . THR C 1 80 ? 24.675 -12.377 -52.421 1.00 31.51 410 THR C CA 1
ATOM 3065 C C . THR C 1 80 ? 24.721 -12.409 -50.896 1.00 28.94 410 THR C C 1
ATOM 3066 O O . THR C 1 80 ? 25.764 -12.153 -50.300 1.00 32.21 410 THR C O 1
ATOM 3070 N N . PRO C 1 81 ? 23.591 -12.737 -50.247 1.00 33.73 411 PRO C N 1
ATOM 3071 C CA . PRO C 1 81 ? 23.502 -12.803 -48.780 1.00 38.55 411 PRO C CA 1
ATOM 3072 C C . PRO C 1 81 ? 24.391 -13.869 -48.132 1.00 40.51 411 PRO C C 1
ATOM 3073 O O . PRO C 1 81 ? 24.346 -14.071 -46.919 1.00 40.40 411 PRO C O 1
ATOM 3077 N N . ASP C 1 82 ? 25.197 -14.539 -48.951 1.00 45.14 412 ASP C N 1
ATOM 3078 C CA . ASP C 1 82 ? 26.101 -15.579 -48.473 1.00 51.42 412 ASP C CA 1
ATOM 3079 C C . ASP C 1 82 ? 27.453 -15.002 -48.053 1.00 55.66 412 ASP C C 1
ATOM 3080 O O . ASP C 1 82 ? 28.125 -15.551 -47.175 1.00 62.29 412 ASP C O 1
ATOM 3085 N N . ASN C 1 83 ? 27.857 -13.902 -48.684 1.00 51.37 413 ASN C N 1
ATOM 3086 C CA . ASN C 1 83 ? 29.128 -13.274 -48.353 1.00 51.21 413 ASN C CA 1
ATOM 3087 C C . ASN C 1 83 ? 28.959 -12.324 -47.175 1.00 54.15 413 ASN C C 1
ATOM 3088 O O . ASN C 1 83 ? 29.429 -12.619 -46.078 1.00 64.80 413 ASN C O 1
ATOM 3093 N N . PRO C 1 84 ? 28.295 -11.170 -47.371 1.00 52.09 414 PRO C N 1
ATOM 3094 C CA . PRO C 1 84 ? 27.674 -10.609 -48.574 1.00 48.47 414 PRO C CA 1
ATOM 3095 C C . PRO C 1 84 ? 28.561 -9.489 -49.111 1.00 45.96 414 PRO C C 1
ATOM 3096 O O . PRO C 1 84 ? 29.787 -9.578 -49.047 1.00 49.99 414 PRO C O 1
ATOM 3100 N N . GLY C 1 85 ? 27.941 -8.428 -49.621 1.00 47.53 415 GLY C N 1
ATOM 3101 C CA . GLY C 1 85 ? 28.705 -7.308 -50.152 1.00 40.39 415 GLY C CA 1
ATOM 3102 C C . GLY C 1 85 ? 28.465 -7.003 -51.624 1.00 38.97 415 GLY C C 1
ATOM 3103 O O . GLY C 1 85 ? 27.836 -7.782 -52.347 1.00 39.06 415 GLY C O 1
ATOM 3104 N N . ILE C 1 86 ? 28.969 -5.859 -52.075 1.00 28.25 416 ILE C N 1
ATOM 3105 C CA . ILE C 1 86 ? 28.812 -5.462 -53.465 1.00 22.20 416 ILE C CA 1
ATOM 3106 C C . ILE C 1 86 ? 29.811 -6.201 -54.348 1.00 27.31 416 ILE C C 1
ATOM 3107 O O . ILE C 1 86 ? 31.005 -6.221 -54.060 1.00 20.05 416 ILE C O 1
ATOM 3112 N N . GLU C 1 87 ? 29.320 -6.819 -55.417 1.00 23.08 417 GLU C N 1
ATOM 3113 C CA . GLU C 1 87 ? 30.193 -7.514 -56.352 1.00 27.80 417 GLU C CA 1
ATOM 3114 C C . GLU C 1 87 ? 29.720 -7.220 -57.762 1.00 24.71 417 GLU C C 1
ATOM 3115 O O . GLU C 1 87 ? 28.524 -7.036 -57.989 1.00 28.12 417 GLU C O 1
ATOM 3121 N N . LEU C 1 88 ? 30.664 -7.159 -58.698 1.00 17.69 418 LEU C N 1
ATOM 3122 C CA . LEU C 1 88 ? 30.348 -6.910 -60.097 1.00 24.79 418 LEU C CA 1
ATOM 3123 C C . LEU C 1 88 ? 30.948 -8.011 -60.968 1.00 25.41 418 LEU C C 1
ATOM 3124 O O . LEU C 1 88 ? 32.039 -8.505 -60.684 1.00 27.31 418 LEU C O 1
ATOM 3129 N N . PRO C 1 89 ? 30.223 -8.439 -62.020 1.00 23.49 419 PRO C N 1
ATOM 3130 C CA . PRO C 1 89 ? 30.724 -9.489 -62.914 1.00 20.92 419 PRO C CA 1
ATOM 3131 C C . PRO C 1 89 ? 31.871 -8.971 -63.764 1.00 21.09 419 PRO C C 1
ATOM 3132 O O . PRO C 1 89 ? 32.550 -9.733 -64.447 1.00 23.13 419 PRO C O 1
ATOM 3136 N N . THR C 1 90 ? 32.079 -7.660 -63.713 1.00 22.72 420 THR C N 1
ATOM 3137 C CA . THR C 1 90 ? 33.159 -7.032 -64.453 1.00 18.37 420 THR C CA 1
ATOM 3138 C C . THR C 1 90 ? 34.291 -6.695 -63.487 1.00 27.06 420 THR C C 1
ATOM 3139 O O . THR C 1 90 ? 34.160 -6.874 -62.277 1.00 22.18 420 THR C O 1
ATOM 3143 N N . ASP C 1 91 ? 35.397 -6.195 -64.022 1.00 30.17 421 ASP C N 1
ATOM 3144 C CA . ASP C 1 91 ? 36.546 -5.851 -63.201 1.00 32.64 421 ASP C CA 1
ATOM 3145 C C . ASP C 1 91 ? 36.633 -4.346 -62.980 1.00 27.19 421 ASP C C 1
ATOM 3146 O O . ASP C 1 91 ? 37.709 -3.765 -63.070 1.00 36.07 421 ASP C O 1
ATOM 3151 N N . THR C 1 92 ? 35.497 -3.716 -62.697 1.00 32.11 422 THR C N 1
ATOM 3152 C CA . THR C 1 92 ? 35.468 -2.276 -62.465 1.00 28.15 422 THR C CA 1
ATOM 3153 C C . THR C 1 92 ? 35.505 -1.977 -60.977 1.00 23.43 422 THR C C 1
ATOM 3154 O O . THR C 1 92 ? 35.040 -2.773 -60.160 1.00 21.02 422 THR C O 1
ATOM 3158 N N . ALA C 1 93 ? 36.053 -0.820 -60.627 1.00 19.13 423 ALA C N 1
ATOM 3159 C CA . ALA C 1 93 ? 36.149 -0.430 -59.227 1.00 16.02 423 ALA C CA 1
ATOM 3160 C C . ALA C 1 93 ? 34.780 -0.084 -58.649 1.00 13.60 423 ALA C C 1
ATOM 3161 O O . ALA C 1 93 ? 33.865 0.310 -59.376 1.00 8.69 423 ALA C O 1
ATOM 3163 N N . HIS C 1 94 ? 34.657 -0.248 -57.336 1.00 15.24 424 HIS C N 1
ATOM 3164 C CA . HIS C 1 94 ? 33.433 0.076 -56.633 1.00 9.08 424 HIS C CA 1
ATOM 3165 C C . HIS C 1 94 ? 33.679 0.330 -55.150 1.00 16.77 424 HIS C C 1
ATOM 3166 O O . HIS C 1 94 ? 34.484 -0.354 -54.517 1.00 12.95 424 HIS C O 1
ATOM 3173 N N . GLY C 1 95 ? 32.986 1.335 -54.618 1.00 8.95 425 GLY C N 1
ATOM 3174 C CA . GLY C 1 95 ? 33.073 1.672 -53.209 1.00 12.60 425 GLY C CA 1
ATOM 3175 C C . GLY C 1 95 ? 31.637 1.736 -52.723 1.00 14.06 425 GLY C C 1
ATOM 3176 O O . GLY C 1 95 ? 30.733 1.945 -53.535 1.00 15.29 425 GLY C O 1
ATOM 3177 N N . GLU C 1 96 ? 31.403 1.557 -51.427 1.00 11.57 426 GLU C N 1
ATOM 3178 C CA . GLU C 1 96 ? 30.039 1.598 -50.919 1.00 13.31 426 GLU C CA 1
ATOM 3179 C C . GLU C 1 96 ? 29.953 1.838 -49.427 1.00 14.52 426 GLU C C 1
ATOM 3180 O O . GLU C 1 96 ? 30.920 1.634 -48.700 1.00 17.27 426 GLU C O 1
ATOM 3186 N N . GLN C 1 97 ? 28.790 2.284 -48.973 1.00 16.46 427 GLN C N 1
ATOM 3187 C CA . GLN C 1 97 ? 28.585 2.544 -47.556 1.00 22.17 427 GLN C CA 1
ATOM 3188 C C . GLN C 1 97 ? 27.089 2.592 -47.323 1.00 18.03 427 GLN C C 1
ATOM 3189 O O . GLN C 1 97 ? 26.359 3.202 -48.099 1.00 19.01 427 GLN C O 1
ATOM 3195 N N . PRO C 1 98 ? 26.604 1.919 -46.267 1.00 24.54 428 PRO C N 1
ATOM 3196 C CA . PRO C 1 98 ? 25.166 1.933 -45.996 1.00 22.95 428 PRO C CA 1
ATOM 3197 C C . PRO C 1 98 ? 24.677 3.356 -45.778 1.00 19.55 428 PRO C C 1
ATOM 3198 O O . PRO C 1 98 ? 25.407 4.193 -45.264 1.00 19.08 428 PRO C O 1
ATOM 3202 N N . VAL C 1 99 ? 23.448 3.624 -46.201 1.00 15.01 429 VAL C N 1
ATOM 3203 C CA . VAL C 1 99 ? 22.860 4.937 -46.052 1.00 10.91 429 VAL C CA 1
ATOM 3204 C C . VAL C 1 99 ? 22.419 5.114 -44.609 1.00 14.16 429 VAL C C 1
ATOM 3205 O O . VAL C 1 99 ? 22.099 4.132 -43.946 1.00 20.88 429 VAL C O 1
ATOM 3209 N N . ILE C 1 100 ? 22.425 6.353 -44.116 1.00 19.15 430 ILE C N 1
ATOM 3210 C CA . ILE C 1 100 ? 21.993 6.646 -42.746 1.00 18.53 430 ILE C CA 1
ATOM 3211 C C . ILE C 1 100 ? 20.468 6.519 -42.703 1.00 15.80 430 ILE C C 1
ATOM 3212 O O . ILE C 1 100 ? 19.761 7.214 -43.434 1.00 16.86 430 ILE C O 1
ATOM 3217 N N . PRO C 1 101 ? 19.942 5.629 -41.845 1.00 15.35 431 PRO C N 1
ATOM 3218 C CA . PRO C 1 101 ? 18.501 5.387 -41.693 1.00 20.96 431 PRO C CA 1
ATOM 3219 C C . PRO C 1 101 ? 17.652 6.611 -41.381 1.00 17.13 431 PRO C C 1
ATOM 3220 O O . PRO C 1 101 ? 17.962 7.363 -40.463 1.00 20.86 431 PRO C O 1
ATOM 3224 N N . SER C 1 102 ? 16.580 6.800 -42.148 1.00 14.90 432 SER C N 1
ATOM 3225 C CA . SER C 1 102 ? 15.648 7.913 -41.943 1.00 21.61 432 SER C CA 1
ATOM 3226 C C . SER C 1 102 ? 16.323 9.246 -41.609 1.00 16.06 432 SER C C 1
ATOM 3227 O O . SER C 1 102 ? 15.988 9.902 -40.620 1.00 15.77 432 SER C O 1
ATOM 3230 N N . ALA C 1 103 ? 17.262 9.655 -42.452 1.00 20.76 433 ALA C N 1
ATOM 3231 C CA . ALA C 1 103 ? 17.987 10.900 -42.229 1.00 13.47 433 ALA C CA 1
ATOM 3232 C C . ALA C 1 103 ? 17.357 12.089 -42.940 1.00 7.40 433 ALA C C 1
ATOM 3233 O O . ALA C 1 103 ? 16.447 11.926 -43.743 1.00 10.12 433 ALA C O 1
ATOM 3235 N N . ILE C 1 104 ? 17.841 13.287 -42.623 1.00 18.61 434 ILE C N 1
ATOM 3236 C CA . ILE C 1 104 ? 17.361 14.512 -43.256 1.00 13.42 434 ILE C CA 1
ATOM 3237 C C . ILE C 1 104 ? 17.773 14.439 -44.725 1.00 18.15 434 ILE C C 1
ATOM 3238 O O . ILE C 1 104 ? 18.929 14.145 -45.029 1.00 15.26 434 ILE C O 1
ATOM 3243 N N . PRO C 1 105 ? 16.836 14.709 -45.653 1.00 17.28 435 PRO C N 1
ATOM 3244 C CA . PRO C 1 105 ? 17.126 14.665 -47.093 1.00 17.53 435 PRO C CA 1
ATOM 3245 C C . PRO C 1 105 ? 18.380 15.465 -47.416 1.00 17.25 435 PRO C C 1
ATOM 3246 O O . PRO C 1 105 ? 18.414 16.674 -47.210 1.00 14.01 435 PRO C O 1
ATOM 3250 N N . GLY C 1 106 ? 19.410 14.783 -47.909 1.00 12.80 436 GLY C N 1
ATOM 3251 C CA . GLY C 1 106 ? 20.652 15.456 -48.233 1.00 5.11 436 GLY C CA 1
ATOM 3252 C C . GLY C 1 106 ? 21.780 15.033 -47.313 1.00 5.52 436 GLY C C 1
ATOM 3253 O O . GLY C 1 106 ? 22.944 15.279 -47.613 1.00 11.44 436 GLY C O 1
ATOM 3254 N N . LEU C 1 107 ? 21.451 14.385 -46.199 1.00 3.61 437 LEU C N 1
ATOM 3255 C CA . LEU C 1 107 ? 22.474 13.959 -45.235 1.00 7.21 437 LEU C CA 1
ATOM 3256 C C . LEU C 1 107 ? 22.483 12.453 -45.023 1.00 5.81 437 LEU C C 1
ATOM 3257 O O . LEU C 1 107 ? 23.106 11.960 -44.083 1.00 14.28 437 LEU C O 1
ATOM 3262 N N . GLU C 1 108 ? 21.808 11.726 -45.903 1.00 5.75 438 GLU C N 1
ATOM 3263 C CA . GLU C 1 108 ? 21.707 10.280 -45.771 1.00 12.05 438 GLU C CA 1
ATOM 3264 C C . GLU C 1 108 ? 22.981 9.509 -46.110 1.00 13.29 438 GLU C C 1
ATOM 3265 O O . GLU C 1 108 ? 23.118 8.346 -45.747 1.00 17.87 438 GLU C O 1
ATOM 3271 N N . ILE C 1 109 ? 23.911 10.145 -46.810 1.00 15.09 439 ILE C N 1
ATOM 3272 C CA . ILE C 1 109 ? 25.148 9.471 -47.180 1.00 14.87 439 ILE C CA 1
ATOM 3273 C C . ILE C 1 109 ? 26.340 9.907 -46.321 1.00 17.78 439 ILE C C 1
ATOM 3274 O O . ILE C 1 109 ? 26.797 11.045 -46.402 1.00 17.73 439 ILE C O 1
ATOM 3279 N N . PRO C 1 110 ? 26.854 9.003 -45.472 1.00 20.01 440 PRO C N 1
ATOM 3280 C CA . PRO C 1 110 ? 27.998 9.335 -44.616 1.00 26.90 440 PRO C CA 1
ATOM 3281 C C . PRO C 1 110 ? 29.239 9.451 -45.488 1.00 25.95 440 PRO C C 1
ATOM 3282 O O . PRO C 1 110 ? 29.344 8.777 -46.514 1.00 31.33 440 PRO C O 1
ATOM 3286 N N . GLU C 1 111 ? 30.167 10.312 -45.096 1.00 19.93 441 GLU C N 1
ATOM 3287 C CA . GLU C 1 111 ? 31.377 10.492 -45.884 1.00 24.47 441 GLU C CA 1
ATOM 3288 C C . GLU C 1 111 ? 32.308 9.285 -45.772 1.00 32.07 441 GLU C C 1
ATOM 3289 O O . GLU C 1 111 ? 32.714 8.889 -44.677 1.00 24.78 441 GLU C O 1
ATOM 3303 N N . ASP C 1 113 ? 35.262 6.677 -45.550 1.00 49.56 443 ASP C N 1
ATOM 3304 C CA . ASP C 1 113 ? 36.433 6.792 -44.689 1.00 45.52 443 ASP C CA 1
ATOM 3305 C C . ASP C 1 113 ? 37.722 6.725 -45.501 1.00 40.49 443 ASP C C 1
ATOM 3306 O O . ASP C 1 113 ? 37.842 5.938 -46.447 1.00 39.98 443 ASP C O 1
ATOM 3311 N N . ASP C 1 114 ? 38.688 7.554 -45.126 1.00 32.14 444 ASP C N 1
ATOM 3312 C CA . ASP C 1 114 ? 39.961 7.569 -45.812 1.00 28.86 444 ASP C CA 1
ATOM 3313 C C . ASP C 1 114 ? 39.777 7.870 -47.297 1.00 28.45 444 ASP C C 1
ATOM 3314 O O . ASP C 1 114 ? 40.479 7.318 -48.143 1.00 33.53 444 ASP C O 1
ATOM 3319 N N . VAL C 1 115 ? 38.806 8.725 -47.610 1.00 28.76 445 VAL C N 1
ATOM 3320 C CA . VAL C 1 115 ? 38.546 9.138 -48.992 1.00 18.81 445 VAL C CA 1
ATOM 3321 C C . VAL C 1 115 ? 38.515 10.662 -48.993 1.00 20.57 445 VAL C C 1
ATOM 3322 O O . VAL C 1 115 ? 37.607 11.287 -48.438 1.00 12.53 445 VAL C O 1
ATOM 3326 N N . SER C 1 116 ? 39.511 11.258 -49.625 1.00 21.48 446 SER C N 1
ATOM 3327 C CA . SER C 1 116 ? 39.612 12.702 -49.663 1.00 23.55 446 SER C CA 1
ATOM 3328 C C . SER C 1 116 ? 38.494 13.396 -50.442 1.00 23.46 446 SER C C 1
ATOM 3329 O O . SER C 1 116 ? 38.060 12.933 -51.492 1.00 29.34 446 SER C O 1
ATOM 3332 N N . ILE C 1 117 ? 38.023 14.509 -49.896 1.00 20.48 447 ILE C N 1
ATOM 3333 C CA . ILE C 1 117 ? 36.991 15.304 -50.526 1.00 13.32 447 ILE C CA 1
ATOM 3334 C C . ILE C 1 117 ? 37.710 16.505 -51.135 1.00 17.69 447 ILE C C 1
ATOM 3335 O O . ILE C 1 117 ? 38.282 17.325 -50.418 1.00 18.72 447 ILE C O 1
ATOM 3340 N N . LEU C 1 118 ? 37.688 16.589 -52.458 1.00 12.73 448 LEU C N 1
ATOM 3341 C CA . LEU C 1 118 ? 38.345 17.665 -53.181 1.00 15.70 448 LEU C CA 1
ATOM 3342 C C . LEU C 1 118 ? 37.465 18.912 -53.258 1.00 14.08 448 LEU C C 1
ATOM 3343 O O . LEU C 1 118 ? 36.246 18.807 -53.384 1.00 21.13 448 LEU C O 1
ATOM 3348 N N . ALA C 1 119 ? 38.082 20.088 -53.184 1.00 11.31 449 ALA C N 1
ATOM 3349 C CA . ALA C 1 119 ? 37.342 21.347 -53.267 1.00 15.78 449 ALA C CA 1
ATOM 3350 C C . ALA C 1 119 ? 37.516 21.942 -54.667 1.00 11.35 449 ALA C C 1
ATOM 3351 O O . ALA C 1 119 ? 37.852 23.108 -54.824 1.00 13.48 449 ALA C O 1
ATOM 3353 N N . THR C 1 120 ? 37.265 21.128 -55.678 1.00 16.49 450 THR C N 1
ATOM 3354 C CA . THR C 1 120 ? 37.407 21.548 -57.055 1.00 19.47 450 THR C CA 1
ATOM 3355 C C . THR C 1 120 ? 36.024 21.744 -57.654 1.00 20.28 450 THR C C 1
ATOM 3356 O O . THR C 1 120 ? 35.030 21.336 -57.058 1.00 20.46 450 THR C O 1
ATOM 3360 N N . PRO C 1 121 ? 35.938 22.387 -58.830 1.00 16.58 451 PRO C N 1
ATOM 3361 C CA . PRO C 1 121 ? 34.603 22.561 -59.407 1.00 17.91 451 PRO C CA 1
ATOM 3362 C C . PRO C 1 121 ? 33.963 21.195 -59.674 1.00 21.26 451 PRO C C 1
ATOM 3363 O O . PRO C 1 121 ? 34.662 20.226 -59.989 1.00 20.39 451 PRO C O 1
ATOM 3375 N N . PRO C 1 123 ? 32.555 17.994 -61.140 1.00 17.15 453 PRO C N 1
ATOM 3376 C CA . PRO C 1 123 ? 32.793 17.285 -62.402 1.00 18.25 453 PRO C CA 1
ATOM 3377 C C . PRO C 1 123 ? 31.488 17.107 -63.176 1.00 13.57 453 PRO C C 1
ATOM 3378 O O . PRO C 1 123 ? 30.410 17.222 -62.603 1.00 21.89 453 PRO C O 1
ATOM 3382 N N . ASP C 1 124 ? 31.583 16.827 -64.476 1.00 23.76 454 ASP C N 1
ATOM 3383 C CA . ASP C 1 124 ? 30.386 16.612 -65.293 1.00 23.97 454 ASP C CA 1
ATOM 3384 C C . ASP C 1 124 ? 29.688 15.325 -64.847 1.00 24.13 454 ASP C C 1
ATOM 3385 O O . ASP C 1 124 ? 30.347 14.341 -64.517 1.00 28.56 454 ASP C O 1
ATOM 3390 N N . GLU C 1 125 ? 28.360 15.329 -64.859 1.00 24.28 455 GLU C N 1
ATOM 3391 C CA . GLU C 1 125 ? 27.590 14.157 -64.459 1.00 24.19 455 GLU C CA 1
ATOM 3392 C C . GLU C 1 125 ? 28.103 12.885 -65.155 1.00 26.81 455 GLU C C 1
ATOM 3393 O O . GLU C 1 125 ? 28.035 11.792 -64.589 1.00 33.33 455 GLU C O 1
ATOM 3399 N N . LYS C 1 126 ? 28.630 13.037 -66.370 1.00 22.14 456 LYS C N 1
ATOM 3400 C CA . LYS C 1 126 ? 29.158 11.917 -67.152 1.00 26.53 456 LYS C CA 1
ATOM 3401 C C . LYS C 1 126 ? 30.272 11.163 -66.427 1.00 31.58 456 LYS C C 1
ATOM 3402 O O . LYS C 1 126 ? 30.513 9.986 -66.692 1.00 33.69 456 LYS C O 1
ATOM 3408 N N . ASP C 1 127 ? 30.965 11.841 -65.522 1.00 32.65 457 ASP C N 1
ATOM 3409 C CA . ASP C 1 127 ? 32.064 11.207 -64.802 1.00 29.87 457 ASP C CA 1
ATOM 3410 C C . ASP C 1 127 ? 31.638 10.582 -63.484 1.00 26.42 457 ASP C C 1
ATOM 3411 O O . ASP C 1 127 ? 32.473 10.091 -62.720 1.00 17.78 457 ASP C O 1
ATOM 3416 N N . PHE C 1 128 ? 30.336 10.620 -63.220 1.00 23.81 458 PHE C N 1
ATOM 3417 C CA . PHE C 1 128 ? 29.779 10.031 -62.010 1.00 19.97 458 PHE C CA 1
ATOM 3418 C C . PHE C 1 128 ? 28.990 8.803 -62.379 1.00 14.45 458 PHE C C 1
ATOM 3419 O O . PHE C 1 128 ? 28.267 8.801 -63.367 1.00 14.27 458 PHE C O 1
ATOM 3427 N N . ARG C 1 129 ? 29.129 7.752 -61.585 1.00 19.31 459 ARG C N 1
ATOM 3428 C CA . ARG C 1 129 ? 28.391 6.522 -61.830 1.00 16.33 459 ARG C CA 1
ATOM 3429 C C . ARG C 1 129 ? 28.073 5.931 -60.467 1.00 13.14 459 ARG C C 1
ATOM 3430 O O . ARG C 1 129 ? 28.642 4.918 -60.062 1.00 5.48 459 ARG C O 1
ATOM 3438 N N . ASP C 1 130 ? 27.160 6.605 -59.768 1.00 12.20 460 ASP C N 1
ATOM 3439 C CA . ASP C 1 130 ? 26.747 6.193 -58.441 1.00 9.99 460 ASP C CA 1
ATOM 3440 C C . ASP C 1 130 ? 25.263 5.903 -58.359 1.00 11.31 460 ASP C C 1
ATOM 3441 O O . ASP C 1 130 ? 24.495 6.303 -59.233 1.00 7.85 460 ASP C O 1
ATOM 3446 N N . TYR C 1 131 ? 24.874 5.177 -57.313 1.00 4.00 461 TYR C N 1
ATOM 3447 C CA . TYR C 1 131 ? 23.490 4.793 -57.103 1.00 1.00 461 TYR C CA 1
ATOM 3448 C C . TYR C 1 131 ? 23.245 4.563 -55.633 1.00 7.24 461 TYR C C 1
ATOM 3449 O O . TYR C 1 131 ? 24.180 4.416 -54.835 1.00 9.38 461 TYR C O 1
ATOM 3458 N N . ILE C 1 132 ? 21.967 4.545 -55.282 1.00 9.65 462 ILE C N 1
ATOM 3459 C CA . ILE C 1 132 ? 21.549 4.204 -53.933 1.00 8.36 462 ILE C CA 1
ATOM 3460 C C . ILE C 1 132 ? 20.694 2.982 -54.280 1.00 5.63 462 ILE C C 1
ATOM 3461 O O . ILE C 1 132 ? 19.706 3.092 -54.988 1.00 3.21 462 ILE C O 1
ATOM 3466 N N . LEU C 1 133 ? 21.121 1.810 -53.828 1.00 9.24 463 LEU C N 1
ATOM 3467 C CA . LEU C 1 133 ? 20.410 0.582 -54.125 1.00 11.44 463 LEU C CA 1
ATOM 3468 C C . LEU C 1 133 ? 19.502 0.192 -52.974 1.00 13.27 463 LEU C C 1
ATOM 3469 O O . LEU C 1 133 ? 19.936 0.104 -51.827 1.00 8.49 463 LEU C O 1
ATOM 3474 N N . VAL C 1 134 ? 18.235 -0.028 -53.291 1.00 15.60 464 VAL C N 1
ATOM 3475 C CA . VAL C 1 134 ? 17.258 -0.410 -52.291 1.00 17.90 464 VAL C CA 1
ATOM 3476 C C . VAL C 1 134 ? 16.893 -1.883 -52.441 1.00 16.73 464 VAL C C 1
ATOM 3477 O O . VAL C 1 134 ? 16.691 -2.365 -53.554 1.00 16.55 464 VAL C O 1
ATOM 3481 N N . PHE C 1 135 ? 16.819 -2.587 -51.315 1.00 15.98 465 PHE C N 1
ATOM 3482 C CA . PHE C 1 135 ? 16.462 -4.000 -51.300 1.00 23.65 465 PHE C CA 1
ATOM 3483 C C . PHE C 1 135 ? 14.949 -4.147 -51.228 1.00 32.12 465 PHE C C 1
ATOM 3484 O O . PHE C 1 135 ? 14.271 -3.306 -50.640 1.00 41.51 465 PHE C O 1
ATOM 3492 N N . PRO C 1 136 ? 14.401 -5.228 -51.813 1.00 32.87 466 PRO C N 1
ATOM 3493 C CA . PRO C 1 136 ? 12.953 -5.478 -51.819 1.00 35.03 466 PRO C CA 1
ATOM 3494 C C . PRO C 1 136 ? 12.211 -5.314 -50.490 1.00 32.80 466 PRO C C 1
ATOM 3495 O O . PRO C 1 136 ? 11.467 -4.348 -50.309 1.00 34.88 466 PRO C O 1
ATOM 3499 N N . GLU C 1 137 ? 12.391 -6.250 -49.566 1.00 31.41 467 GLU C N 1
ATOM 3500 C CA . GLU C 1 137 ? 11.702 -6.153 -48.281 1.00 37.94 467 GLU C CA 1
ATOM 3501 C C . GLU C 1 137 ? 12.654 -5.604 -47.234 1.00 40.17 467 GLU C C 1
ATOM 3502 O O . GLU C 1 137 ? 12.498 -5.865 -46.041 1.00 46.68 467 GLU C O 1
ATOM 3508 N N . ASN C 1 138 ? 13.641 -4.839 -47.679 1.00 40.44 468 ASN C N 1
ATOM 3509 C CA . ASN C 1 138 ? 14.624 -4.283 -46.766 1.00 34.86 468 ASN C CA 1
ATOM 3510 C C . ASN C 1 138 ? 15.399 -5.395 -46.107 1.00 38.81 468 ASN C C 1
ATOM 3511 O O . ASN C 1 138 ? 15.823 -5.260 -44.958 1.00 38.19 468 ASN C O 1
ATOM 3516 N N . ALA C 1 139 ? 15.575 -6.501 -46.822 1.00 27.30 469 ALA C N 1
ATOM 3517 C CA . ALA C 1 139 ? 16.315 -7.631 -46.274 1.00 30.63 469 ALA C CA 1
ATOM 3518 C C . ALA C 1 139 ? 17.684 -7.112 -45.863 1.00 35.91 469 ALA C C 1
ATOM 3519 O O . ALA C 1 139 ? 18.381 -7.712 -45.047 1.00 42.71 469 ALA C O 1
ATOM 3521 N N . PHE C 1 140 ? 18.059 -5.988 -46.458 1.00 32.46 470 PHE C N 1
ATOM 3522 C CA . PHE C 1 140 ? 19.326 -5.350 -46.174 1.00 34.77 470 PHE C CA 1
ATOM 3523 C C . PHE C 1 140 ? 19.092 -3.845 -46.229 1.00 27.41 470 PHE C C 1
ATOM 3524 O O . PHE C 1 140 ? 18.194 -3.366 -46.934 1.00 25.98 470 PHE C O 1
ATOM 3532 N N . PRO C 1 141 ? 19.881 -3.076 -45.470 1.00 23.98 471 PRO C N 1
ATOM 3533 C CA . PRO C 1 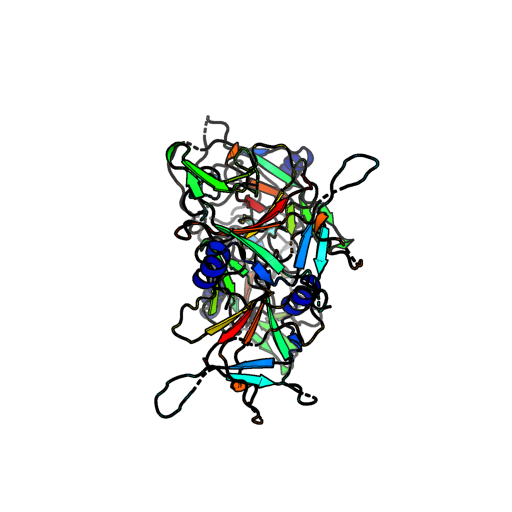141 ? 19.708 -1.623 -45.478 1.00 22.33 471 PRO C CA 1
ATOM 3534 C C . PRO C 1 141 ? 20.144 -0.992 -46.801 1.00 22.61 471 PRO C C 1
ATOM 3535 O O . PRO C 1 141 ? 21.049 -1.498 -47.470 1.00 21.21 471 PRO C O 1
ATOM 3539 N N . PRO C 1 142 ? 19.507 0.123 -47.198 1.00 18.49 472 PRO C N 1
ATOM 3540 C CA . PRO C 1 142 ? 19.889 0.771 -48.459 1.00 15.14 472 PRO C CA 1
ATOM 3541 C C . PRO C 1 142 ? 21.384 1.087 -48.475 1.00 17.11 472 PRO C C 1
ATOM 3542 O O . PRO C 1 142 ? 21.975 1.456 -47.457 1.00 13.68 472 PRO C O 1
ATOM 3546 N N . ILE C 1 143 ? 21.997 0.935 -49.638 1.00 14.88 473 ILE C N 1
ATOM 3547 C CA . ILE C 1 143 ? 23.415 1.181 -49.749 1.00 7.03 473 ILE C CA 1
ATOM 3548 C C . ILE C 1 143 ? 23.812 2.056 -50.937 1.00 11.97 473 ILE C C 1
ATOM 3549 O O . ILE C 1 143 ? 23.316 1.888 -52.053 1.00 8.75 473 ILE C O 1
ATOM 3554 N N . TYR C 1 144 ? 24.707 3.001 -50.674 1.00 1.22 474 TYR C N 1
ATOM 3555 C CA . TYR C 1 144 ? 25.205 3.910 -51.695 1.00 12.01 474 TYR C CA 1
ATOM 3556 C C . TYR C 1 144 ? 26.441 3.267 -52.310 1.00 5.53 474 TYR C C 1
ATOM 3557 O O . TYR C 1 144 ? 27.311 2.776 -51.594 1.00 15.10 474 TYR C O 1
ATOM 3566 N N . VAL C 1 145 ? 26.516 3.256 -53.632 1.00 9.29 475 VAL C N 1
ATOM 3567 C CA . VAL C 1 145 ? 27.669 2.668 -54.314 1.00 11.33 475 VAL C CA 1
ATOM 3568 C C . VAL C 1 145 ? 28.108 3.553 -55.486 1.00 13.88 475 VAL C C 1
ATOM 3569 O O . VAL C 1 145 ? 27.270 4.114 -56.195 1.00 14.34 475 VAL C O 1
ATOM 3573 N N . TYR C 1 146 ? 29.419 3.701 -55.667 1.00 11.89 476 TYR C N 1
ATOM 3574 C CA . TYR C 1 146 ? 29.956 4.498 -56.769 1.00 13.66 476 TYR C CA 1
ATOM 3575 C C . TYR C 1 146 ? 30.949 3.608 -57.501 1.00 10.89 476 TYR C C 1
ATOM 3576 O O . TYR C 1 146 ? 31.851 3.032 -56.896 1.00 11.56 476 TYR C O 1
ATOM 3585 N N . LEU C 1 147 ? 30.738 3.464 -58.802 1.00 10.87 477 LEU C N 1
ATOM 3586 C CA . LEU C 1 147 ? 31.569 2.608 -59.644 1.00 12.81 477 LEU C CA 1
ATOM 3587 C C . LEU C 1 147 ? 32.463 3.429 -60.558 1.00 12.49 477 LEU C C 1
ATOM 3588 O O . LEU C 1 147 ? 32.176 4.589 -60.826 1.00 15.46 477 LEU C O 1
ATOM 3593 N N . SER C 1 148 ? 33.542 2.823 -61.047 1.00 10.74 478 SER C N 1
ATOM 3594 C CA . SER C 1 148 ? 34.423 3.533 -61.957 1.00 16.17 478 SER C CA 1
ATOM 3595 C C . SER C 1 148 ? 33.705 3.629 -63.298 1.00 17.63 478 SER C C 1
ATOM 3596 O O . SER C 1 148 ? 32.743 2.899 -63.538 1.00 12.98 478 SER C O 1
ATOM 3599 N N . LYS C 1 149 ? 34.151 4.542 -64.157 1.00 24.28 479 LYS C N 1
ATOM 3600 C CA . LYS C 1 149 ? 33.531 4.740 -65.471 1.00 32.60 479 LYS C CA 1
ATOM 3601 C C . LYS C 1 149 ? 33.407 3.429 -66.254 1.00 33.05 479 LYS C C 1
ATOM 3602 O O . LYS C 1 149 ? 34.286 2.570 -66.190 1.00 35.38 479 LYS C O 1
ATOM 3608 N N . LEU C 1 150 ? 32.315 3.285 -66.995 1.00 33.94 480 LEU C N 1
ATOM 3609 C CA . LEU C 1 150 ? 32.079 2.082 -67.782 1.00 36.47 480 LEU C CA 1
ATOM 3610 C C . LEU C 1 150 ? 32.966 2.045 -69.030 1.00 41.83 480 LEU C C 1
ATOM 3611 O O . LEU C 1 150 ? 33.164 3.121 -69.641 1.00 46.52 480 LEU C O 1
ATOM 3624 N N . LEU D 1 2 ? 11.779 -19.957 -15.188 1.00 17.50 332 LEU D N 1
ATOM 3625 C CA . LEU D 1 2 ? 10.672 -19.061 -14.895 1.00 13.88 332 LEU D CA 1
ATOM 3626 C C . LEU D 1 2 ? 10.490 -18.043 -16.013 1.00 18.07 332 LEU D C 1
ATOM 3627 O O . LEU D 1 2 ? 11.460 -17.585 -16.608 1.00 22.08 332 LEU D O 1
ATOM 3632 N N . LEU D 1 3 ? 9.240 -17.690 -16.292 1.00 16.38 333 LEU D N 1
ATOM 3633 C CA . LEU D 1 3 ? 8.944 -16.736 -17.340 1.00 8.55 333 LEU D CA 1
ATOM 3634 C C . LEU D 1 3 ? 9.121 -15.304 -16.858 1.00 20.32 333 LEU D C 1
ATOM 3635 O O . LEU D 1 3 ? 8.180 -14.497 -16.898 1.00 14.89 333 LEU D O 1
ATOM 3640 N N . THR D 1 4 ? 10.340 -14.997 -16.417 1.00 20.33 334 THR D N 1
ATOM 3641 C CA . THR D 1 4 ? 10.696 -13.670 -15.918 1.00 20.52 334 THR D CA 1
ATOM 3642 C C . THR D 1 4 ? 10.645 -12.619 -17.014 1.00 20.12 334 THR D C 1
ATOM 3643 O O . THR D 1 4 ? 10.505 -12.936 -18.191 1.00 26.83 334 THR D O 1
ATOM 3647 N N . PRO D 1 5 ? 10.757 -11.340 -16.633 1.00 19.17 335 PRO D N 1
ATOM 3648 C CA . PRO D 1 5 ? 10.725 -10.281 -17.639 1.00 21.66 335 PRO D CA 1
ATOM 3649 C C . PRO D 1 5 ? 11.869 -10.461 -18.635 1.00 24.33 335 PRO D C 1
ATOM 3650 O O . PRO D 1 5 ? 11.743 -10.099 -19.806 1.00 30.43 335 PRO D O 1
ATOM 3654 N N . GLU D 1 6 ? 12.984 -11.020 -18.167 1.00 25.80 336 GLU D N 1
ATOM 3655 C CA . GLU D 1 6 ? 14.144 -11.249 -19.034 1.00 19.01 336 GLU D CA 1
ATOM 3656 C C . GLU D 1 6 ? 13.842 -12.341 -20.053 1.00 19.70 336 GLU D C 1
ATOM 3657 O O . GLU D 1 6 ? 14.186 -12.217 -21.223 1.00 19.63 336 GLU D O 1
ATOM 3663 N N . LYS D 1 7 ? 13.202 -13.412 -19.602 1.00 12.18 337 LYS D N 1
ATOM 3664 C CA . LYS D 1 7 ? 12.862 -14.498 -20.501 1.00 15.22 337 LYS D CA 1
ATOM 3665 C C . LYS D 1 7 ? 11.842 -14.024 -21.538 1.00 16.42 337 LYS D C 1
ATOM 3666 O O . LYS D 1 7 ? 11.961 -14.332 -22.722 1.00 13.11 337 LYS D O 1
ATOM 3672 N N . LEU D 1 8 ? 10.843 -13.266 -21.099 1.00 19.99 338 LEU D N 1
ATOM 3673 C CA . LEU D 1 8 ? 9.823 -12.769 -22.022 1.00 21.33 338 LEU D CA 1
ATOM 3674 C C . LEU D 1 8 ? 10.441 -11.846 -23.061 1.00 17.59 338 LEU D C 1
ATOM 3675 O O . LEU D 1 8 ? 10.007 -11.808 -24.219 1.00 24.03 338 LEU D O 1
ATOM 3680 N N . LEU D 1 9 ? 11.466 -11.111 -22.645 1.00 23.38 339 LEU D N 1
ATOM 3681 C CA . LEU D 1 9 ? 12.162 -10.195 -23.543 1.00 17.29 339 LEU D CA 1
ATOM 3682 C C . LEU D 1 9 ? 12.990 -11.016 -24.534 1.00 18.64 339 LEU D C 1
ATOM 3683 O O . LEU D 1 9 ? 13.155 -10.628 -25.693 1.00 14.55 339 LEU D O 1
ATOM 3688 N N . GLU D 1 10 ? 13.508 -12.154 -24.073 1.00 9.35 340 GLU D N 1
ATOM 3689 C CA . GLU D 1 10 ? 14.291 -13.037 -24.936 1.00 13.31 340 GLU D CA 1
ATOM 3690 C C . GLU D 1 10 ? 13.372 -13.549 -26.049 1.00 15.99 340 GLU D C 1
ATOM 3691 O O . GLU D 1 10 ? 13.784 -13.670 -27.204 1.00 11.32 340 GLU D O 1
ATOM 3697 N N . ALA D 1 11 ? 12.122 -13.840 -25.695 1.00 12.84 341 ALA D N 1
ATOM 3698 C CA . ALA D 1 11 ? 11.156 -14.345 -26.671 1.00 15.89 341 ALA D CA 1
ATOM 3699 C C . ALA D 1 11 ? 10.688 -13.251 -27.613 1.00 8.40 341 ALA D C 1
ATOM 3700 O O . ALA D 1 11 ? 10.532 -13.476 -28.814 1.00 9.63 341 ALA D O 1
ATOM 3702 N N . ALA D 1 12 ? 10.460 -12.065 -27.069 1.00 7.94 342 ALA D N 1
ATOM 3703 C CA . ALA D 1 12 ? 10.002 -10.951 -27.885 1.00 11.21 342 ALA D CA 1
ATOM 3704 C C . ALA D 1 12 ? 11.057 -10.479 -28.875 1.00 15.84 342 ALA D C 1
ATOM 3705 O O . ALA D 1 12 ? 10.747 -10.222 -30.040 1.00 15.13 342 ALA D O 1
ATOM 3707 N N . ASN D 1 13 ? 12.303 -10.370 -28.425 1.00 11.46 343 ASN D N 1
ATOM 3708 C CA . ASN D 1 13 ? 13.375 -9.903 -29.305 1.00 17.53 343 ASN D CA 1
ATOM 3709 C C . ASN D 1 13 ? 13.534 -10.731 -30.561 1.00 13.03 343 ASN D C 1
ATOM 3710 O O . ASN D 1 13 ? 13.995 -10.220 -31.580 1.00 20.44 343 ASN D O 1
ATOM 3715 N N . LYS D 1 14 ? 13.153 -12.003 -30.500 1.00 11.98 344 LYS D N 1
ATOM 3716 C CA . LYS D 1 14 ? 13.268 -12.859 -31.680 1.00 18.46 344 LYS D CA 1
ATOM 3717 C C . LYS D 1 14 ? 11.911 -13.231 -32.288 1.00 11.04 344 LYS D C 1
ATOM 3718 O O . LYS D 1 14 ? 11.823 -14.187 -33.047 1.00 16.27 344 LYS D O 1
ATOM 3724 N N . GLN D 1 15 ? 10.860 -12.478 -31.963 1.00 11.93 345 GLN D N 1
ATOM 3725 C CA . GLN D 1 15 ? 9.524 -12.759 -32.504 1.00 14.52 345 GLN D CA 1
ATOM 3726 C C . GLN D 1 15 ? 9.155 -14.192 -32.171 1.00 9.80 345 GLN D C 1
ATOM 3727 O O . GLN D 1 15 ? 8.594 -14.904 -33.008 1.00 8.89 345 GLN D O 1
ATOM 3733 N N . GLY D 1 16 ? 9.486 -14.612 -30.955 1.00 7.22 346 GLY D N 1
ATOM 3734 C CA . GLY D 1 16 ? 9.201 -15.972 -30.531 1.00 7.08 346 GLY D CA 1
ATOM 3735 C C . GLY D 1 16 ? 7.869 -16.158 -29.835 1.00 8.25 346 GLY D C 1
ATOM 3736 O O . GLY D 1 16 ? 6.954 -15.351 -29.994 1.00 7.85 346 GLY D O 1
ATOM 3737 N N . THR D 1 17 ? 7.764 -17.225 -29.048 1.00 8.42 347 THR D N 1
ATOM 3738 C CA . THR D 1 17 ? 6.524 -17.537 -28.353 1.00 7.85 347 THR D CA 1
ATOM 3739 C C . THR D 1 17 ? 6.787 -18.141 -26.985 1.00 3.17 347 THR D C 1
ATOM 3740 O O . THR D 1 17 ? 7.929 -18.406 -26.622 1.00 3.75 347 THR D O 1
ATOM 3744 N N . VAL D 1 18 ? 5.712 -18.347 -26.235 1.00 2.54 348 VAL D N 1
ATOM 3745 C CA . VAL D 1 18 ? 5.781 -18.986 -24.924 1.00 12.72 348 VAL D CA 1
ATOM 3746 C C . VAL D 1 18 ? 4.507 -19.787 -24.768 1.00 10.03 348 VAL D C 1
ATOM 3747 O O . VAL D 1 18 ? 3.447 -19.374 -25.226 1.00 12.33 348 VAL D O 1
ATOM 3751 N N . PRO D 1 19 ? 4.596 -20.951 -24.116 1.00 12.74 349 PRO D N 1
ATOM 3752 C CA . PRO D 1 19 ? 3.423 -21.801 -23.914 1.00 9.84 349 PRO D CA 1
ATOM 3753 C C . PRO D 1 19 ? 2.415 -21.142 -22.974 1.00 7.58 349 PRO D C 1
ATOM 3754 O O . PRO D 1 19 ? 2.774 -20.263 -22.193 1.00 7.27 349 PRO D O 1
ATOM 3758 N N . SER D 1 20 ? 1.156 -21.555 -23.083 1.00 11.87 350 SER D N 1
ATOM 3759 C CA . SER D 1 20 ? 0.074 -21.079 -22.223 1.00 6.91 350 SER D CA 1
ATOM 3760 C C . SER D 1 20 ? -1.009 -22.137 -22.174 1.00 10.37 350 SER D C 1
ATOM 3761 O O . SER D 1 20 ? -1.474 -22.628 -23.212 1.00 9.49 350 SER D O 1
ATOM 3764 N N . ARG D 1 21 ? -1.407 -22.472 -20.956 1.00 3.60 351 ARG D N 1
ATOM 3765 C CA . ARG D 1 21 ? -2.438 -23.467 -20.707 1.00 9.47 351 ARG D CA 1
ATOM 3766 C C . ARG D 1 21 ? -3.803 -22.988 -21.204 1.00 11.35 351 ARG D C 1
ATOM 3767 O O . ARG D 1 21 ? -4.703 -23.791 -21.418 1.00 12.25 351 ARG D O 1
ATOM 3775 N N . VAL D 1 22 ? -3.955 -21.680 -21.393 1.00 8.75 352 VAL D N 1
ATOM 3776 C CA . VAL D 1 22 ? -5.230 -21.149 -21.846 1.00 5.87 352 VAL D CA 1
ATOM 3777 C C . VAL D 1 22 ? -5.039 -20.075 -22.880 1.00 4.64 352 VAL D C 1
ATOM 3778 O O . VAL D 1 22 ? -4.083 -19.306 -22.808 1.00 4.12 352 VAL D O 1
ATOM 3782 N N . ARG D 1 23 ? -5.934 -20.041 -23.865 1.00 12.41 353 ARG D N 1
ATOM 3783 C CA . ARG D 1 23 ? -5.872 -19.017 -24.908 1.00 10.16 353 ARG D CA 1
ATOM 3784 C C . ARG D 1 23 ? -7.284 -18.490 -25.120 1.00 6.23 353 ARG D C 1
ATOM 3785 O O . ARG D 1 23 ? -8.242 -19.220 -24.913 1.00 5.53 353 ARG D O 1
ATOM 3793 N N . TYR D 1 24 ? -7.407 -17.226 -25.512 1.00 6.09 354 TYR D N 1
ATOM 3794 C CA . TYR D 1 24 ? -8.712 -16.611 -25.710 1.00 3.37 354 TYR D CA 1
ATOM 3795 C C . TYR D 1 24 ? -8.957 -16.137 -27.134 1.00 14.64 354 TYR D C 1
ATOM 3796 O O . TYR D 1 24 ? -8.025 -15.879 -27.900 1.00 6.99 354 TYR D O 1
ATOM 3805 N N . GLN D 1 25 ? -10.232 -16.016 -27.478 1.00 14.81 355 GLN D N 1
ATOM 3806 C CA . GLN D 1 25 ? -10.618 -15.635 -28.815 1.00 16.05 355 GLN D CA 1
ATOM 3807 C C . GLN D 1 25 ? -11.968 -14.934 -28.818 1.00 15.64 355 GLN D C 1
ATOM 3808 O O . GLN D 1 25 ? -12.757 -15.079 -27.884 1.00 12.17 355 GLN D O 1
ATOM 3814 N N . TRP D 1 26 ? -12.226 -14.175 -29.874 1.00 9.55 356 TRP D N 1
ATOM 3815 C CA . TRP D 1 26 ? -13.503 -13.498 -30.031 1.00 15.49 356 TRP D CA 1
ATOM 3816 C C . TRP D 1 26 ? -14.237 -14.262 -31.113 1.00 17.26 356 TRP D C 1
ATOM 3817 O O . TRP D 1 26 ? -13.903 -14.142 -32.293 1.00 23.28 356 TRP D O 1
ATOM 3836 N N . GLU D 1 28 ? -17.343 -15.265 -33.567 1.00 22.06 358 GLU D N 1
ATOM 3837 C CA . GLU D 1 28 ? -18.346 -14.500 -34.285 1.00 27.17 358 GLU D CA 1
ATOM 3838 C C . GLU D 1 28 ? -19.548 -15.313 -34.743 1.00 31.38 358 GLU D C 1
ATOM 3839 O O . GLU D 1 28 ? -19.418 -16.458 -35.176 1.00 31.21 358 GLU D O 1
ATOM 3845 N N . ASP D 1 29 ? -20.721 -14.696 -34.637 1.00 37.11 359 ASP D N 1
ATOM 3846 C CA . ASP D 1 29 ? -21.979 -15.308 -35.055 1.00 44.40 359 ASP D CA 1
ATOM 3847 C C . ASP D 1 29 ? -22.219 -14.883 -36.505 1.00 44.80 359 ASP D C 1
ATOM 3848 O O . ASP D 1 29 ? -22.589 -13.740 -36.770 1.00 42.12 359 ASP D O 1
ATOM 3853 N N . GLU D 1 30 ? -21.996 -15.809 -37.435 1.00 53.92 360 GLU D N 1
ATOM 3854 C CA . GLU D 1 30 ? -22.149 -15.543 -38.869 1.00 54.17 360 GLU D CA 1
ATOM 3855 C C . GLU D 1 30 ? -23.543 -15.055 -39.269 1.00 53.15 360 GLU D C 1
ATOM 3856 O O . GLU D 1 30 ? -23.759 -14.674 -40.419 1.00 55.00 360 GLU D O 1
ATOM 3862 N N . GLU D 1 31 ? -24.478 -15.054 -38.322 1.00 53.13 361 GLU D N 1
ATOM 3863 C CA . GLU D 1 31 ? -25.843 -14.625 -38.602 1.00 49.26 361 GLU D CA 1
ATOM 3864 C C . GLU D 1 31 ? -26.191 -13.216 -38.116 1.00 51.03 361 GLU D C 1
ATOM 3865 O O . GLU D 1 31 ? -27.174 -12.627 -38.572 1.00 43.06 361 GLU D O 1
ATOM 3871 N N . THR D 1 32 ? -25.397 -12.671 -37.197 1.00 46.80 362 THR D N 1
ATOM 3872 C CA . THR D 1 32 ? -25.668 -11.329 -36.685 1.00 40.64 362 THR D CA 1
ATOM 3873 C C . THR D 1 32 ? -24.426 -10.456 -36.649 1.00 34.94 362 THR D C 1
ATOM 3874 O O . THR D 1 32 ? -24.516 -9.230 -36.561 1.00 36.95 362 THR D O 1
ATOM 3878 N N . GLY D 1 33 ? -23.263 -11.086 -36.716 1.00 31.05 363 GLY D N 1
ATOM 3879 C CA . GLY D 1 33 ? -22.031 -10.324 -36.668 1.00 33.94 363 GLY D CA 1
ATOM 3880 C C . GLY D 1 33 ? -21.603 -10.054 -35.235 1.00 36.12 363 GLY D C 1
ATOM 3881 O O . GLY D 1 33 ? -20.508 -9.535 -34.995 1.00 32.41 363 GLY D O 1
ATOM 3882 N N . ARG D 1 34 ? -22.467 -10.397 -34.279 1.00 29.68 364 ARG D N 1
ATOM 3883 C CA . ARG D 1 34 ? -22.150 -10.201 -32.864 1.00 27.87 364 ARG D CA 1
ATOM 3884 C C . ARG D 1 34 ? -20.971 -11.074 -32.466 1.00 23.36 364 ARG D C 1
ATOM 3885 O O . ARG D 1 34 ? -20.772 -12.157 -33.011 1.00 18.28 364 ARG D O 1
ATOM 3893 N N . LEU D 1 35 ? -20.189 -10.595 -31.513 1.00 18.00 365 LEU D N 1
ATOM 3894 C CA . LEU D 1 35 ? -19.018 -11.330 -31.075 1.00 19.29 365 LEU D CA 1
ATOM 3895 C C . LEU D 1 35 ? -19.145 -11.779 -29.627 1.00 18.21 365 LEU D C 1
ATOM 3896 O O . LEU D 1 35 ? -19.905 -11.200 -28.843 1.00 19.69 365 LEU D O 1
ATOM 3901 N N . LYS D 1 36 ? -18.405 -12.826 -29.280 1.00 13.98 366 LYS D N 1
ATOM 3902 C CA . LYS D 1 36 ? -18.422 -13.359 -27.925 1.00 9.70 366 LYS D CA 1
ATOM 3903 C C . LYS D 1 36 ? -17.030 -13.825 -27.526 1.00 9.15 366 LYS D C 1
ATOM 3904 O O . LYS D 1 36 ? -16.359 -14.538 -28.273 1.00 17.31 366 LYS D O 1
ATOM 3910 N N . ALA D 1 37 ? -16.602 -13.414 -26.344 1.00 10.90 367 ALA D N 1
ATOM 3911 C CA . ALA D 1 37 ? -15.299 -13.811 -25.838 1.00 16.36 367 ALA D CA 1
ATOM 3912 C C . ALA D 1 37 ? -15.397 -15.240 -25.290 1.00 17.43 367 ALA D C 1
ATOM 3913 O O . ALA D 1 37 ? -16.327 -15.563 -24.548 1.00 8.37 367 ALA D O 1
ATOM 3915 N N . VAL D 1 38 ? -14.451 -16.094 -25.683 1.00 14.65 368 VAL D N 1
ATOM 3916 C CA . VAL D 1 38 ? -14.393 -17.479 -25.220 1.00 10.13 368 VAL D CA 1
ATOM 3917 C C . VAL D 1 38 ? -12.944 -17.894 -25.096 1.00 12.43 368 VAL D C 1
ATOM 3918 O O . VAL D 1 38 ? -12.087 -17.392 -25.820 1.00 9.19 368 VAL D O 1
ATOM 3922 N N . GLY D 1 39 ? -12.668 -18.799 -24.164 1.00 9.63 369 GLY D N 1
ATOM 3923 C CA . GLY D 1 39 ? -11.309 -19.274 -23.990 1.00 8.17 369 GLY D CA 1
ATOM 3924 C C . GLY D 1 39 ? -11.232 -20.783 -24.152 1.00 11.03 369 GLY D C 1
ATOM 3925 O O . GLY D 1 39 ? -12.263 -21.459 -24.183 1.00 14.07 369 GLY D O 1
ATOM 3926 N N . TYR D 1 40 ? -10.021 -21.323 -24.259 1.00 10.14 370 TYR D N 1
ATOM 3927 C CA . TYR D 1 40 ? -9.856 -22.762 -24.412 1.00 9.66 370 TYR D CA 1
ATOM 3928 C C . TYR D 1 40 ? -8.651 -23.249 -23.631 1.00 15.57 370 TYR D C 1
ATOM 3929 O O . TYR D 1 40 ? -7.683 -22.512 -23.441 1.00 9.07 370 TYR D O 1
ATOM 3938 N N . HIS D 1 41 ? -8.732 -24.485 -23.157 1.00 8.78 371 HIS D N 1
ATOM 3939 C CA . HIS D 1 41 ? -7.618 -25.091 -22.458 1.00 13.41 371 HIS D CA 1
ATOM 3940 C C . HIS D 1 41 ? -6.819 -25.730 -23.584 1.00 18.02 371 HIS D C 1
ATOM 3941 O O . HIS D 1 41 ? -7.334 -26.559 -24.339 1.00 12.14 371 HIS D O 1
ATOM 3948 N N . THR D 1 42 ? -5.564 -25.319 -23.701 1.00 12.53 372 THR D N 1
ATOM 3949 C CA . THR D 1 42 ? -4.681 -25.799 -24.748 1.00 17.68 372 THR D CA 1
ATOM 3950 C C . THR D 1 42 ? -3.976 -27.081 -24.358 1.00 28.69 372 THR D C 1
ATOM 3951 O O . THR D 1 42 ? -3.826 -27.390 -23.178 1.00 23.93 372 THR D O 1
ATOM 3955 N N . SER D 1 43 ? -3.519 -27.817 -25.360 1.00 27.14 373 SER D N 1
ATOM 3956 C CA . SER D 1 43 ? -2.808 -29.057 -25.105 1.00 32.89 373 SER D CA 1
ATOM 3957 C C . SER D 1 43 ? -1.381 -29.014 -25.647 1.00 26.24 373 SER D C 1
ATOM 3958 O O . SER D 1 43 ? -1.165 -28.690 -26.816 1.00 17.43 373 SER D O 1
ATOM 3969 N N . GLU D 1 45 ? 0.370 -31.471 -26.224 1.00 31.54 375 GLU D N 1
ATOM 3970 C CA . GLU D 1 45 ? 0.332 -32.530 -27.230 1.00 43.24 375 GLU D CA 1
ATOM 3971 C C . GLU D 1 45 ? -0.047 -31.916 -28.573 1.00 41.16 375 GLU D C 1
ATOM 3972 O O . GLU D 1 45 ? 0.589 -32.176 -29.595 1.00 47.07 375 GLU D O 1
ATOM 3978 N N . SER D 1 46 ? -1.088 -31.094 -28.548 1.00 38.37 376 SER D N 1
ATOM 3979 C CA . SER D 1 46 ? -1.590 -30.415 -29.734 1.00 39.19 376 SER D CA 1
ATOM 3980 C C . SER D 1 46 ? -0.532 -29.566 -30.435 1.00 41.54 376 SER D C 1
ATOM 3981 O O . SER D 1 46 ? -0.249 -29.750 -31.620 1.00 39.04 376 SER D O 1
ATOM 3984 N N . GLY D 1 47 ? 0.049 -28.633 -29.691 1.00 41.93 377 GLY D N 1
ATOM 3985 C CA . GLY D 1 47 ? 1.046 -27.747 -30.257 1.00 33.64 377 GLY D CA 1
ATOM 3986 C C . GLY D 1 47 ? 0.422 -26.377 -30.415 1.00 21.72 377 GLY D C 1
ATOM 3987 O O . GLY D 1 47 ? 1.083 -25.423 -30.821 1.00 27.83 377 GLY D O 1
ATOM 3988 N N . ARG D 1 48 ? -0.862 -26.267 -30.091 1.00 14.24 378 ARG D N 1
ATOM 3989 C CA . ARG D 1 48 ? -1.517 -24.975 -30.217 1.00 14.89 378 ARG D CA 1
ATOM 3990 C C . ARG D 1 48 ? -1.520 -24.199 -28.898 1.00 5.98 378 ARG D C 1
ATOM 3991 O O . ARG D 1 48 ? -2.350 -23.321 -28.684 1.00 7.06 378 ARG D O 1
ATOM 3999 N N . ASP D 1 49 ? -0.565 -24.507 -28.029 1.00 2.25 379 ASP D N 1
ATOM 4000 C CA . ASP D 1 49 ? -0.467 -23.833 -26.735 1.00 2.40 379 ASP D CA 1
ATOM 4001 C C . ASP D 1 49 ? 0.524 -22.663 -26.756 1.00 7.65 379 ASP D C 1
ATOM 4002 O O . ASP D 1 49 ? 0.707 -21.983 -25.750 1.00 13.77 379 ASP D O 1
ATOM 4007 N N . GLN D 1 50 ? 1.172 -22.425 -27.890 1.00 4.90 380 GLN D N 1
ATOM 4008 C CA . GLN D 1 50 ? 2.138 -21.338 -27.957 1.00 13.53 380 GLN D CA 1
ATOM 4009 C C . GLN D 1 50 ? 1.479 -19.973 -28.260 1.00 12.76 380 GLN D C 1
ATOM 4010 O O . GLN D 1 50 ? 0.584 -19.861 -29.102 1.00 9.70 380 GLN D O 1
ATOM 4016 N N . VAL D 1 51 ? 1.908 -18.941 -27.544 1.00 4.72 381 VAL D N 1
ATOM 4017 C CA . VAL D 1 51 ? 1.383 -17.598 -27.751 1.00 7.25 381 VAL D CA 1
ATOM 4018 C C . VAL D 1 51 ? 2.539 -16.699 -28.191 1.00 7.35 381 VAL D C 1
ATOM 4019 O O . VAL D 1 51 ? 3.622 -16.745 -27.613 1.00 15.51 381 VAL D O 1
ATOM 4023 N N . ARG D 1 52 ? 2.308 -15.895 -29.224 1.00 5.57 382 ARG D N 1
ATOM 4024 C CA . ARG D 1 52 ? 3.340 -15.008 -29.745 1.00 9.04 382 ARG D CA 1
ATOM 4025 C C . ARG D 1 52 ? 3.670 -13.876 -28.784 1.00 8.21 382 ARG D C 1
ATOM 4026 O O . ARG D 1 52 ? 2.775 -13.233 -28.240 1.00 11.39 382 ARG D O 1
ATOM 4034 N N . VAL D 1 53 ? 4.963 -13.640 -28.574 1.00 10.12 383 VAL D N 1
ATOM 4035 C CA . VAL D 1 53 ? 5.423 -12.573 -27.692 1.00 11.39 383 VAL D CA 1
ATOM 4036 C C . VAL D 1 53 ? 6.036 -11.471 -28.572 1.00 10.59 383 VAL D C 1
ATOM 4037 O O . VAL D 1 53 ? 6.858 -11.747 -29.443 1.00 12.84 383 VAL D O 1
ATOM 4041 N N . ARG D 1 54 ? 5.622 -10.229 -28.358 1.00 4.62 384 ARG D N 1
ATOM 4042 C CA . ARG D 1 54 ? 6.140 -9.120 -29.149 1.00 10.56 384 ARG D CA 1
ATOM 4043 C C . ARG D 1 54 ? 6.493 -7.919 -28.279 1.00 13.89 384 ARG D C 1
ATOM 4044 O O . ARG D 1 54 ? 5.815 -7.623 -27.292 1.00 15.60 384 ARG D O 1
ATOM 4052 N N . LEU D 1 55 ? 7.562 -7.229 -28.655 1.00 16.10 385 LEU D N 1
ATOM 4053 C CA . LEU D 1 55 ? 8.010 -6.064 -27.917 1.00 18.63 385 LEU D CA 1
ATOM 4054 C C . LEU D 1 55 ? 7.331 -4.817 -28.458 1.00 18.91 385 LEU D C 1
ATOM 4055 O O . LEU D 1 55 ? 7.316 -4.591 -29.664 1.00 23.68 385 LEU D O 1
ATOM 4060 N N . LEU D 1 56 ? 6.749 -4.022 -27.567 1.00 14.63 386 LEU D N 1
ATOM 4061 C CA . LEU D 1 56 ? 6.088 -2.783 -27.965 1.00 17.91 386 LEU D CA 1
ATOM 4062 C C . LEU D 1 56 ? 7.163 -1.731 -28.224 1.00 27.95 386 LEU D C 1
ATOM 4063 O O . LEU D 1 56 ? 8.211 -1.726 -27.573 1.00 25.69 386 LEU D O 1
ATOM 4068 N N . LYS D 1 57 ? 6.907 -0.842 -29.173 1.00 27.82 387 LYS D N 1
ATOM 4069 C CA . LYS D 1 57 ? 7.857 0.219 -29.475 1.00 26.60 387 LYS D CA 1
ATOM 4070 C C . LYS D 1 57 ? 7.329 1.530 -28.905 1.00 25.17 387 LYS D C 1
ATOM 4071 O O . LYS D 1 57 ? 6.128 1.804 -28.961 1.00 20.55 387 LYS D O 1
ATOM 4077 N N . HIS D 1 58 ? 8.224 2.339 -28.351 1.00 24.60 388 HIS D N 1
ATOM 4078 C CA . HIS D 1 58 ? 7.813 3.608 -27.778 1.00 24.09 388 HIS D CA 1
ATOM 4079 C C . HIS D 1 58 ? 7.831 4.685 -28.867 1.00 23.43 388 HIS D C 1
ATOM 4080 O O . HIS D 1 58 ? 8.851 4.898 -29.515 1.00 24.30 388 HIS D O 1
ATOM 4087 N N . ASP D 1 59 ? 6.694 5.340 -29.081 1.00 11.48 389 ASP D N 1
ATOM 4088 C CA . ASP D 1 59 ? 6.593 6.398 -30.079 1.00 19.85 389 ASP D CA 1
ATOM 4089 C C . ASP D 1 59 ? 6.501 7.723 -29.314 1.00 10.06 389 ASP D C 1
ATOM 4090 O O . ASP D 1 59 ? 5.404 8.197 -29.016 1.00 9.48 389 ASP D O 1
ATOM 4095 N N . PHE D 1 60 ? 7.648 8.314 -28.991 1.00 10.25 390 PHE D N 1
ATOM 4096 C CA . PHE D 1 60 ? 7.669 9.562 -28.227 1.00 15.35 390 PHE D CA 1
ATOM 4097 C C . PHE D 1 60 ? 6.939 10.723 -28.873 1.00 9.27 390 PHE D C 1
ATOM 4098 O O . PHE D 1 60 ? 6.216 11.445 -28.200 1.00 10.94 390 PHE D O 1
ATOM 4106 N N . PRO D 1 61 ? 7.112 10.918 -30.188 1.00 17.61 391 PRO D N 1
ATOM 4107 C CA . PRO D 1 61 ? 6.423 12.019 -30.862 1.00 16.68 391 PRO D CA 1
ATOM 4108 C C . PRO D 1 61 ? 4.922 11.937 -30.608 1.00 19.86 391 PRO D C 1
ATOM 4109 O O . PRO D 1 61 ? 4.242 12.956 -30.566 1.00 28.25 391 PRO D O 1
ATOM 4113 N N . ASN D 1 62 ? 4.402 10.726 -30.427 1.00 11.57 392 ASN D N 1
ATOM 4114 C CA . ASN D 1 62 ? 2.975 10.576 -30.165 1.00 15.48 392 ASN D CA 1
ATOM 4115 C C . ASN D 1 62 ? 2.656 10.206 -28.728 1.00 13.68 392 ASN D C 1
ATOM 4116 O O . ASN D 1 62 ? 1.497 9.990 -28.390 1.00 15.75 392 ASN D O 1
ATOM 4121 N N . ASN D 1 63 ? 3.681 10.142 -27.883 1.00 23.34 393 ASN D N 1
ATOM 4122 C CA . ASN D 1 63 ? 3.501 9.797 -26.469 1.00 25.20 393 ASN D CA 1
ATOM 4123 C C . ASN D 1 63 ? 2.670 8.520 -26.315 1.00 25.07 393 ASN D C 1
ATOM 4124 O O . ASN D 1 63 ? 1.666 8.498 -25.598 1.00 25.35 393 ASN D O 1
ATOM 4129 N N . ARG D 1 64 ? 3.105 7.459 -26.996 1.00 24.89 394 ARG D N 1
ATOM 4130 C CA . ARG D 1 64 ? 2.416 6.170 -26.972 1.00 17.85 394 ARG D CA 1
ATOM 4131 C C . ARG D 1 64 ? 3.364 5.008 -27.227 1.00 21.09 394 ARG D C 1
ATOM 4132 O O . ARG D 1 64 ? 4.493 5.180 -27.681 1.00 14.34 394 ARG D O 1
ATOM 4140 N N . TYR D 1 65 ? 2.866 3.818 -26.929 1.00 12.30 395 TYR D N 1
ATOM 4141 C CA . TYR D 1 65 ? 3.588 2.590 -27.162 1.00 8.38 395 TYR D CA 1
ATOM 4142 C C . TYR D 1 65 ? 2.781 1.971 -28.294 1.00 17.02 395 TYR D C 1
ATOM 4143 O O . TYR D 1 65 ? 1.551 2.059 -28.290 1.00 13.50 395 T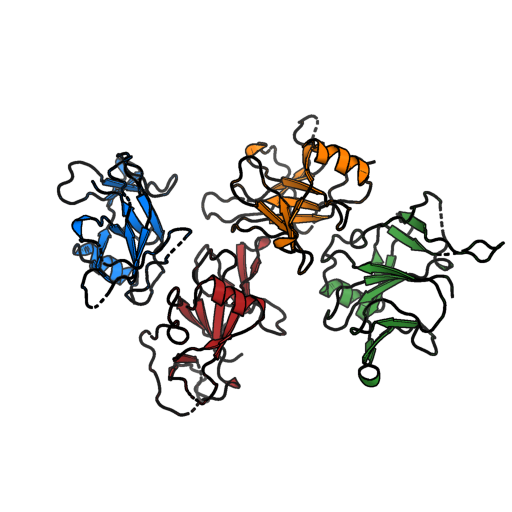YR D O 1
ATOM 4152 N N . GLU D 1 66 ? 3.442 1.366 -29.272 1.00 14.14 396 GLU D N 1
ATOM 4153 C CA . GLU D 1 66 ? 2.695 0.762 -30.367 1.00 9.04 396 GLU D CA 1
ATOM 4154 C C . GLU D 1 66 ? 3.250 -0.547 -30.882 1.00 8.87 396 GLU D C 1
ATOM 4155 O O . GLU D 1 66 ? 4.431 -0.845 -30.743 1.00 9.80 396 GLU D O 1
ATOM 4161 N N . PHE D 1 67 ? 2.363 -1.342 -31.460 1.00 8.81 397 PHE D N 1
ATOM 4162 C CA . PHE D 1 67 ? 2.736 -2.624 -32.015 1.00 12.37 397 PHE D CA 1
ATOM 4163 C C . PHE D 1 67 ? 2.170 -2.721 -33.416 1.00 11.96 397 PHE D C 1
ATOM 4164 O O . PHE D 1 67 ? 0.990 -2.457 -33.642 1.00 16.81 397 PHE D O 1
ATOM 4172 N N . TRP D 1 68 ? 3.020 -3.105 -34.356 1.00 18.72 398 TRP D N 1
ATOM 4173 C CA . TRP D 1 68 ? 2.613 -3.263 -35.741 1.00 15.76 398 TRP D CA 1
ATOM 4174 C C . TRP D 1 68 ? 2.592 -4.753 -36.089 1.00 18.06 398 TRP D C 1
ATOM 4175 O O . TRP D 1 68 ? 3.601 -5.444 -35.942 1.00 12.01 398 TRP D O 1
ATOM 4186 N N . GLU D 1 69 ? 1.443 -5.258 -36.526 1.00 16.0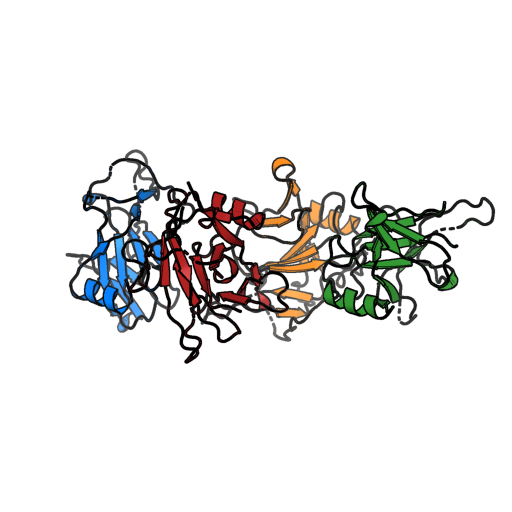3 399 GLU D N 1
ATOM 4187 C CA . GLU D 1 69 ? 1.374 -6.662 -36.903 1.00 20.32 399 GLU D CA 1
ATOM 4188 C C . GLU D 1 69 ? 2.174 -6.800 -38.185 1.00 28.00 399 GLU D C 1
ATOM 4189 O O . GLU D 1 69 ? 2.508 -5.804 -38.837 1.00 28.36 399 GLU D O 1
ATOM 4195 N N . GLU D 1 70 ? 2.468 -8.042 -38.550 1.00 28.53 400 GLU D N 1
ATOM 4196 C CA . GLU D 1 70 ? 3.222 -8.324 -39.757 1.00 28.71 400 GLU D CA 1
ATOM 4197 C C . GLU D 1 70 ? 2.496 -7.863 -41.015 1.00 23.52 400 GLU D C 1
ATOM 4198 O O . GLU D 1 70 ? 1.350 -8.238 -41.251 1.00 25.91 400 GLU D O 1
ATOM 4204 N N . GLY D 1 71 ? 3.167 -7.038 -41.814 1.00 18.53 401 GLY D N 1
ATOM 4205 C CA . GLY D 1 71 ? 2.577 -6.560 -43.050 1.00 29.03 401 GLY D CA 1
ATOM 4206 C C . GLY D 1 71 ? 1.582 -5.433 -42.875 1.00 28.68 401 GLY D C 1
ATOM 4207 O O . GLY D 1 71 ? 0.894 -5.069 -43.830 1.00 21.97 401 GLY D O 1
ATOM 4208 N N . ALA D 1 72 ? 1.503 -4.872 -41.671 1.00 19.36 402 ALA D N 1
ATOM 4209 C CA . ALA D 1 72 ? 0.569 -3.783 -41.418 1.00 22.90 402 ALA D CA 1
ATOM 4210 C C . ALA D 1 72 ? 1.095 -2.473 -41.981 1.00 10.60 402 ALA D C 1
ATOM 4211 O O . ALA D 1 72 ? 2.294 -2.244 -42.021 1.00 32.86 402 ALA D O 1
ATOM 4213 N N . THR D 1 73 ? 0.186 -1.614 -42.416 1.00 24.38 403 THR D N 1
ATOM 4214 C CA . THR D 1 73 ? 0.567 -0.324 -42.974 1.00 27.10 403 THR D CA 1
ATOM 4215 C C . THR D 1 73 ? 0.353 0.773 -41.951 1.00 29.46 403 THR D C 1
ATOM 4216 O O . THR D 1 73 ? 0.482 1.954 -42.263 1.00 32.18 403 THR D O 1
ATOM 4220 N N . GLY D 1 74 ? 0.010 0.371 -40.731 1.00 24.06 404 GLY D N 1
ATOM 4221 C CA . GLY D 1 74 ? -0.219 1.329 -39.659 1.00 29.25 404 GLY D CA 1
ATOM 4222 C C . GLY D 1 74 ? -0.219 0.628 -38.311 1.00 24.58 404 GLY D C 1
ATOM 4223 O O . GLY D 1 74 ? -0.353 -0.591 -38.262 1.00 28.54 404 GLY D O 1
ATOM 4224 N N . PRO D 1 75 ? -0.069 1.359 -37.197 1.00 24.15 405 PRO D N 1
ATOM 4225 C CA . PRO D 1 75 ? -0.068 0.693 -35.891 1.00 17.64 405 PRO D CA 1
ATOM 4226 C C . PRO D 1 75 ? -1.343 -0.124 -35.672 1.00 14.86 405 PRO D C 1
ATOM 4227 O O . PRO D 1 75 ? -2.436 0.308 -36.039 1.00 13.02 405 PRO D O 1
ATOM 4231 N N . THR D 1 76 ? -1.204 -1.303 -35.068 1.00 15.95 406 THR D N 1
ATOM 4232 C CA . THR D 1 76 ? -2.361 -2.168 -34.808 1.00 11.60 406 THR D CA 1
ATOM 4233 C C . THR D 1 76 ? -2.887 -2.009 -33.387 1.00 14.18 406 THR D C 1
ATOM 4234 O O . THR D 1 76 ? -4.096 -1.955 -33.161 1.00 15.68 406 THR D O 1
ATOM 4238 N N . ILE D 1 77 ? -1.967 -1.948 -32.431 1.00 16.90 407 ILE D N 1
ATOM 4239 C CA . ILE D 1 77 ? -2.326 -1.803 -31.026 1.00 9.26 407 ILE D CA 1
ATOM 4240 C C . ILE D 1 77 ? -1.552 -0.642 -30.412 1.00 11.83 407 ILE D C 1
ATOM 4241 O O . ILE D 1 77 ? -0.348 -0.500 -30.636 1.00 21.53 407 ILE D O 1
ATOM 4246 N N . LEU D 1 78 ? -2.243 0.193 -29.644 1.00 9.93 408 LEU D N 1
ATOM 4247 C CA . LEU D 1 78 ? -1.613 1.346 -29.005 1.00 4.32 408 LEU D CA 1
ATOM 4248 C C . LEU D 1 78 ? -1.807 1.321 -27.490 1.00 10.57 408 LEU D C 1
ATOM 4249 O O . LEU D 1 78 ? -2.778 0.763 -26.987 1.00 18.27 408 LEU D O 1
ATOM 4254 N N . TRP D 1 79 ? -0.876 1.923 -26.767 1.00 11.97 409 TRP D N 1
ATOM 4255 C CA . TRP D 1 79 ? -0.971 2.002 -25.313 1.00 12.50 409 TRP D CA 1
ATOM 4256 C C . TRP D 1 79 ? -0.379 3.345 -24.889 1.00 8.55 409 TRP D C 1
ATOM 4257 O O . TRP D 1 79 ? 0.826 3.562 -25.006 1.00 17.27 409 TRP D O 1
ATOM 4268 N N . THR D 1 80 ? -1.235 4.251 -24.425 1.00 13.55 410 THR D N 1
ATOM 4269 C CA . THR D 1 80 ? -0.795 5.575 -23.983 1.00 23.77 410 THR D CA 1
ATOM 4270 C C . THR D 1 80 ? -0.816 5.639 -22.461 1.00 29.31 410 THR D C 1
ATOM 4271 O O . THR D 1 80 ? -1.859 5.429 -21.845 1.00 32.56 410 THR D O 1
ATOM 4275 N N . PRO D 1 81 ? 0.335 5.943 -21.836 1.00 32.43 411 PRO D N 1
ATOM 4276 C CA . PRO D 1 81 ? 0.448 6.034 -20.372 1.00 40.62 411 PRO D CA 1
ATOM 4277 C C . PRO D 1 81 ? -0.393 7.144 -19.728 1.00 44.54 411 PRO D C 1
ATOM 4278 O O . PRO D 1 81 ? -0.315 7.373 -18.515 1.00 46.44 411 PRO D O 1
ATOM 4282 N N . ASP D 1 82 ? -1.198 7.819 -20.544 1.00 41.90 412 ASP D N 1
ATOM 4283 C CA . ASP D 1 82 ? -2.066 8.897 -20.072 1.00 46.20 412 ASP D CA 1
ATOM 4284 C C . ASP D 1 82 ? -3.427 8.377 -19.618 1.00 47.53 412 ASP D C 1
ATOM 4285 O O . ASP D 1 82 ? -4.067 8.972 -18.750 1.00 48.79 412 ASP D O 1
ATOM 4290 N N . ASN D 1 83 ? -3.873 7.275 -20.216 1.00 49.84 413 ASN D N 1
ATOM 4291 C CA . ASN D 1 83 ? -5.158 6.685 -19.853 1.00 51.35 413 ASN D CA 1
ATOM 4292 C C . ASN D 1 83 ? -4.995 5.760 -18.652 1.00 51.15 413 ASN D C 1
ATOM 4293 O O . ASN D 1 83 ? -5.441 6.092 -17.553 1.00 57.80 413 ASN D O 1
ATOM 4298 N N . PRO D 1 84 ? -4.373 4.580 -18.836 1.00 48.79 414 PRO D N 1
ATOM 4299 C CA . PRO D 1 84 ? -3.781 3.979 -20.034 1.00 39.27 414 PRO D CA 1
ATOM 4300 C C . PRO D 1 84 ? -4.713 2.874 -20.540 1.00 37.45 414 PRO D C 1
ATOM 4301 O O . PRO D 1 84 ? -5.935 3.003 -20.464 1.00 39.41 414 PRO D O 1
ATOM 4305 N N . GLY D 1 85 ? -4.133 1.786 -21.040 1.00 31.80 415 GLY D N 1
ATOM 4306 C CA . GLY D 1 85 ? -4.935 0.673 -21.526 1.00 25.91 415 GLY D CA 1
ATOM 4307 C C . GLY D 1 85 ? -4.732 0.328 -22.993 1.00 29.28 415 GLY D C 1
ATOM 4308 O O . GLY D 1 85 ? -4.096 1.072 -23.742 1.00 26.78 415 GLY D O 1
ATOM 4309 N N . ILE D 1 86 ? -5.274 -0.810 -23.406 1.00 22.63 416 ILE D N 1
ATOM 4310 C CA . ILE D 1 86 ? -5.160 -1.242 -24.787 1.00 21.54 416 ILE D CA 1
ATOM 4311 C C . ILE D 1 86 ? -6.152 -0.485 -25.672 1.00 24.84 416 ILE D C 1
ATOM 4312 O O . ILE D 1 86 ? -7.335 -0.408 -25.358 1.00 24.77 416 ILE D O 1
ATOM 4317 N N . GLU D 1 87 ? -5.668 0.083 -26.771 1.00 19.75 417 GLU D N 1
ATOM 4318 C CA . GLU D 1 87 ? -6.539 0.787 -27.702 1.00 17.51 417 GLU D CA 1
ATOM 4319 C C . GLU D 1 87 ? -6.104 0.443 -29.107 1.00 17.85 417 GLU D C 1
ATOM 4320 O O . GLU D 1 87 ? -4.917 0.207 -29.353 1.00 20.95 417 GLU D O 1
ATOM 4326 N N . LEU D 1 88 ? -7.068 0.397 -30.020 1.00 20.01 418 LEU D N 1
ATOM 4327 C CA . LEU D 1 88 ? -6.785 0.101 -31.423 1.00 25.28 418 LEU D CA 1
ATOM 4328 C C . LEU D 1 88 ? -7.366 1.195 -32.315 1.00 30.67 418 LEU D C 1
ATOM 4329 O O . LEU D 1 88 ? -8.453 1.715 -32.041 1.00 30.58 418 LEU D O 1
ATOM 4334 N N . PRO D 1 89 ? -6.631 1.588 -33.374 1.00 26.96 419 PRO D N 1
ATOM 4335 C CA . PRO D 1 89 ? -7.119 2.630 -34.281 1.00 27.10 419 PRO D CA 1
ATOM 4336 C C . PRO D 1 89 ? -8.307 2.130 -35.088 1.00 26.79 419 PRO D C 1
ATOM 4337 O O . PRO D 1 89 ? -8.985 2.904 -35.760 1.00 30.52 419 PRO D O 1
ATOM 4341 N N . THR D 1 90 ? -8.549 0.826 -35.012 1.00 28.72 420 THR D N 1
ATOM 4342 C CA . THR D 1 90 ? -9.663 0.214 -35.719 1.00 29.85 420 THR D CA 1
ATOM 4343 C C . THR D 1 90 ? -10.789 -0.059 -34.730 1.00 31.64 420 THR D C 1
ATOM 4344 O O . THR D 1 90 ? -10.642 0.165 -33.527 1.00 19.83 420 THR D O 1
ATOM 4348 N N . ASP D 1 91 ? -11.914 -0.547 -35.237 1.00 33.28 421 ASP D N 1
ATOM 4349 C CA . ASP D 1 91 ? -13.061 -0.830 -34.387 1.00 37.22 421 ASP D CA 1
ATOM 4350 C C . ASP D 1 91 ? -13.187 -2.320 -34.111 1.00 38.82 421 ASP D C 1
ATOM 4351 O O . ASP D 1 91 ? -14.287 -2.865 -34.141 1.00 50.91 421 ASP D O 1
ATOM 4356 N N . THR D 1 92 ? -12.062 -2.977 -33.836 1.00 33.27 422 THR D N 1
ATOM 4357 C CA . THR D 1 92 ? -12.078 -4.409 -33.571 1.00 26.71 422 THR D CA 1
ATOM 4358 C C . THR D 1 92 ? -12.102 -4.680 -32.072 1.00 20.24 422 THR D C 1
ATOM 4359 O O . THR D 1 92 ? -11.619 -3.877 -31.268 1.00 18.76 422 THR D O 1
ATOM 4363 N N . ALA D 1 93 ? -12.667 -5.818 -31.697 1.00 13.87 423 ALA D N 1
ATOM 4364 C CA . ALA D 1 93 ? -12.755 -6.178 -30.293 1.00 7.91 423 ALA D CA 1
ATOM 4365 C C . ALA D 1 93 ? -11.396 -6.559 -29.728 1.00 9.09 423 ALA D C 1
ATOM 4366 O O . ALA D 1 93 ? -10.516 -7.020 -30.451 1.00 13.60 423 ALA D O 1
ATOM 4368 N N . HIS D 1 94 ? -11.233 -6.345 -28.428 1.00 13.04 424 HIS D N 1
ATOM 4369 C CA . HIS D 1 94 ? -10.006 -6.702 -27.735 1.00 10.62 424 HIS D CA 1
ATOM 4370 C C . HIS D 1 94 ? -10.245 -6.913 -26.239 1.00 12.75 424 HIS D C 1
ATOM 4371 O O . HIS D 1 94 ? -11.026 -6.198 -25.600 1.00 13.27 424 HIS D O 1
ATOM 4378 N N . GLY D 1 95 ? -9.565 -7.917 -25.700 1.00 9.72 425 GLY D N 1
ATOM 4379 C CA . GLY D 1 95 ? -9.642 -8.224 -24.288 1.00 5.89 425 GLY D CA 1
ATOM 4380 C C . GLY D 1 95 ? -8.198 -8.328 -23.823 1.00 12.22 425 GLY D C 1
ATOM 4381 O O . GLY D 1 95 ? -7.309 -8.590 -24.636 1.00 9.62 425 GLY D O 1
ATOM 4382 N N . GLU D 1 96 ? -7.937 -8.122 -22.536 1.00 13.09 426 GLU D N 1
ATOM 4383 C CA . GLU D 1 96 ? -6.565 -8.201 -22.049 1.00 12.96 426 GLU D CA 1
ATOM 4384 C C . GLU D 1 96 ? -6.464 -8.394 -20.548 1.00 15.17 426 GLU D C 1
ATOM 4385 O O . GLU D 1 96 ? -7.402 -8.110 -19.806 1.00 20.16 426 GLU D O 1
ATOM 4391 N N . GLN D 1 97 ? -5.312 -8.878 -20.106 1.00 14.84 427 GLN D N 1
ATOM 4392 C CA . GLN D 1 97 ? -5.082 -9.096 -18.688 1.00 19.69 427 GLN D CA 1
ATOM 4393 C C . GLN D 1 97 ? -3.574 -9.181 -18.490 1.00 12.94 427 GLN D C 1
ATOM 4394 O O . GLN D 1 97 ? -2.872 -9.813 -19.274 1.00 18.08 427 GLN D O 1
ATOM 4400 N N . PRO D 1 98 ? -3.046 -8.517 -17.457 1.00 16.00 428 PRO D N 1
ATOM 4401 C CA . PRO D 1 98 ? -1.603 -8.573 -17.230 1.00 11.64 428 PRO D CA 1
ATOM 4402 C C . PRO D 1 98 ? -1.162 -10.009 -16.981 1.00 9.29 428 PRO D C 1
ATOM 4403 O O . PRO D 1 98 ? -1.904 -10.802 -16.419 1.00 12.31 428 PRO D O 1
ATOM 4407 N N . VAL D 1 99 ? 0.036 -10.338 -17.437 1.00 4.17 429 VAL D N 1
ATOM 4408 C CA . VAL D 1 99 ? 0.583 -11.663 -17.254 1.00 6.00 429 VAL D CA 1
ATOM 4409 C C . VAL D 1 99 ? 1.047 -11.819 -15.804 1.00 5.60 429 VAL D C 1
ATOM 4410 O O . VAL D 1 99 ? 1.427 -10.840 -15.179 1.00 2.10 429 VAL D O 1
ATOM 4414 N N . ILE D 1 100 ? 0.996 -13.042 -15.276 1.00 6.09 430 ILE D N 1
ATOM 4415 C CA . ILE D 1 100 ? 1.442 -13.328 -13.908 1.00 15.97 430 ILE D CA 1
ATOM 4416 C C . ILE D 1 100 ? 2.973 -13.249 -13.897 1.00 15.26 430 ILE D C 1
ATOM 4417 O O . ILE D 1 100 ? 3.637 -13.974 -14.634 1.00 14.62 430 ILE D O 1
ATOM 4422 N N . PRO D 1 101 ? 3.546 -12.371 -13.049 1.00 20.56 431 PRO D N 1
ATOM 4423 C CA . PRO D 1 101 ? 4.999 -12.169 -12.926 1.00 23.96 431 PRO D CA 1
ATOM 4424 C C . PRO D 1 101 ? 5.824 -13.409 -12.597 1.00 18.92 431 PRO D C 1
ATOM 4425 O O . PRO D 1 101 ? 5.526 -14.130 -11.653 1.00 16.64 431 PRO D O 1
ATOM 4429 N N . SER D 1 102 ? 6.860 -13.647 -13.390 1.00 14.73 432 SER D N 1
ATOM 4430 C CA . SER D 1 102 ? 7.764 -14.773 -13.174 1.00 18.58 432 SER D CA 1
ATOM 4431 C C . SER D 1 102 ? 7.069 -16.079 -12.785 1.00 18.63 432 SER D C 1
ATOM 4432 O O . SER D 1 102 ? 7.421 -16.732 -11.798 1.00 18.17 432 SER D O 1
ATOM 4435 N N . ALA D 1 103 ? 6.096 -16.474 -13.591 1.00 16.91 433 ALA D N 1
ATOM 4436 C CA . ALA D 1 103 ? 5.349 -17.691 -13.335 1.00 2.95 433 ALA D CA 1
ATOM 4437 C C . ALA D 1 103 ? 5.919 -18.913 -14.057 1.00 9.23 433 ALA D C 1
ATOM 4438 O O . ALA D 1 103 ? 6.796 -18.794 -14.913 1.00 5.38 433 ALA D O 1
ATOM 4440 N N . ILE D 1 104 ? 5.414 -20.088 -13.692 1.00 14.67 434 ILE D N 1
ATOM 4441 C CA . ILE D 1 104 ? 5.822 -21.338 -14.314 1.00 16.58 434 ILE D CA 1
ATOM 4442 C C . ILE D 1 104 ? 5.389 -21.289 -15.780 1.00 20.48 434 ILE D C 1
ATOM 4443 O O . ILE D 1 104 ? 4.235 -20.972 -16.075 1.00 16.32 434 ILE D O 1
ATOM 4448 N N . PRO D 1 105 ? 6.305 -21.610 -16.717 1.00 18.45 435 PRO D N 1
ATOM 4449 C CA . PRO D 1 105 ? 5.993 -21.591 -18.154 1.00 16.02 435 PRO D CA 1
ATOM 4450 C C . PRO D 1 105 ? 4.708 -22.367 -18.427 1.00 16.02 435 PRO D C 1
ATOM 4451 O O . PRO D 1 105 ? 4.648 -23.570 -18.196 1.00 11.43 435 PRO D O 1
ATOM 4455 N N . GLY D 1 106 ? 3.688 -21.670 -18.919 1.00 17.71 436 GLY D N 1
ATOM 4456 C CA . GLY D 1 106 ? 2.423 -22.313 -19.195 1.00 4.89 436 GLY D CA 1
ATOM 4457 C C . GLY D 1 106 ? 1.322 -21.839 -18.260 1.00 9.54 436 GLY D C 1
ATOM 4458 O O . GLY D 1 106 ? 0.145 -22.070 -18.531 1.00 12.13 436 GLY D O 1
ATOM 4459 N N . LEU D 1 107 ? 1.683 -21.166 -17.170 1.00 7.92 437 LEU D N 1
ATOM 4460 C CA . LEU D 1 107 ? 0.686 -20.680 -16.209 1.00 12.03 437 LEU D CA 1
ATOM 4461 C C . LEU D 1 107 ? 0.730 -19.168 -16.035 1.00 13.07 437 LEU D C 1
ATOM 4462 O O . LEU D 1 107 ? 0.135 -18.638 -15.102 1.00 12.99 437 LEU D O 1
ATOM 4467 N N . GLU D 1 108 ? 1.415 -18.480 -16.945 1.00 19.21 438 GLU D N 1
ATOM 4468 C CA . GLU D 1 108 ? 1.573 -17.036 -16.853 1.00 15.76 438 GLU D CA 1
ATOM 4469 C C . GLU D 1 108 ? 0.327 -16.230 -17.198 1.00 17.65 438 GLU D C 1
ATOM 4470 O O . GLU D 1 108 ? 0.239 -15.042 -16.876 1.00 16.93 438 GLU D O 1
ATOM 4476 N N . ILE D 1 109 ? -0.638 -16.861 -17.856 1.00 18.03 439 ILE D N 1
ATOM 4477 C CA . ILE D 1 109 ? -1.863 -16.149 -18.228 1.00 15.36 439 ILE D CA 1
ATOM 4478 C C . ILE D 1 109 ? -3.046 -16.527 -17.341 1.00 11.74 439 ILE D C 1
ATOM 4479 O O . ILE D 1 109 ? -3.523 -17.659 -17.380 1.00 11.27 439 ILE D O 1
ATOM 4484 N N . PRO D 1 110 ? -3.524 -15.581 -16.514 1.00 16.27 440 PRO D N 1
ATOM 4485 C CA . PRO D 1 110 ? -4.659 -15.870 -15.634 1.00 14.98 440 PRO D CA 1
ATOM 4486 C C . PRO D 1 110 ? -5.903 -15.980 -16.491 1.00 21.43 440 PRO D C 1
ATOM 4487 O O . PRO D 1 110 ? -5.985 -15.359 -17.555 1.00 17.63 440 PRO D O 1
ATOM 4491 N N . GLU D 1 111 ? -6.861 -16.783 -16.049 1.00 17.37 441 GLU D N 1
ATOM 4492 C CA . GLU D 1 111 ? -8.088 -16.942 -16.811 1.00 20.06 441 GLU D CA 1
ATOM 4493 C C . GLU D 1 111 ? -8.962 -15.693 -16.714 1.00 19.12 441 GLU D C 1
ATOM 4494 O O . GLU D 1 111 ? -9.303 -15.248 -15.621 1.00 23.10 441 GLU D O 1
ATOM 4508 N N . ASP D 1 113 ? -11.848 -12.981 -16.488 1.00 22.37 443 ASP D N 1
ATOM 4509 C CA . ASP D 1 113 ? -13.005 -13.029 -15.608 1.00 19.08 443 ASP D CA 1
ATOM 4510 C C . ASP D 1 113 ? -14.299 -12.948 -16.399 1.00 19.16 443 ASP D C 1
ATOM 4511 O O . ASP D 1 113 ? -14.402 -12.191 -17.363 1.00 22.96 443 ASP D O 1
ATOM 4516 N N . ASP D 1 114 ? -15.289 -13.728 -15.981 1.00 20.91 444 ASP D N 1
ATOM 4517 C CA . ASP D 1 114 ? -16.577 -13.731 -16.651 1.00 15.80 444 ASP D CA 1
ATOM 4518 C C . ASP D 1 114 ? -16.438 -14.083 -18.136 1.00 19.35 444 ASP D C 1
ATOM 4519 O O . ASP D 1 114 ? -17.156 -13.546 -18.983 1.00 18.65 444 ASP D O 1
ATOM 4524 N N . VAL D 1 115 ? -15.494 -14.967 -18.446 1.00 13.85 445 VAL D N 1
ATOM 4525 C CA . VAL D 1 115 ? -15.279 -15.424 -19.817 1.00 14.51 445 VAL D CA 1
ATOM 4526 C C . VAL D 1 115 ? -15.297 -16.944 -19.782 1.00 16.44 445 VAL D C 1
ATOM 4527 O O . VAL D 1 115 ? -14.401 -17.583 -19.228 1.00 14.34 445 VAL D O 1
ATOM 4531 N N . SER D 1 116 ? -16.324 -17.521 -20.384 1.00 7.04 446 SER D N 1
ATOM 4532 C CA . SER D 1 116 ? -16.471 -18.963 -20.389 1.00 21.96 446 SER D CA 1
ATOM 4533 C C . SER D 1 116 ? -15.389 -19.715 -21.169 1.00 14.35 446 SER D C 1
ATOM 4534 O O . SER D 1 116 ? -14.961 -19.292 -22.241 1.00 11.27 446 SER D O 1
ATOM 4537 N N . ILE D 1 117 ? -14.950 -20.831 -20.605 1.00 8.24 447 ILE D N 1
ATOM 4538 C CA . ILE D 1 117 ? -13.951 -21.672 -21.231 1.00 8.27 447 ILE D CA 1
ATOM 4539 C C . ILE D 1 117 ? -14.702 -22.870 -21.796 1.00 18.32 447 ILE D C 1
ATOM 4540 O O . ILE D 1 117 ? -15.268 -23.672 -21.048 1.00 14.36 447 ILE D O 1
ATOM 4545 N N . LEU D 1 118 ? -14.721 -22.969 -23.121 1.00 10.29 448 LEU D N 1
ATOM 4546 C CA . LEU D 1 118 ? -15.414 -24.047 -23.816 1.00 6.60 448 LEU D CA 1
ATOM 4547 C C . LEU D 1 118 ? -14.572 -25.312 -23.877 1.00 8.14 448 LEU D C 1
ATOM 4548 O O . LEU D 1 118 ? -13.357 -25.237 -24.021 1.00 13.18 448 LEU D O 1
ATOM 4553 N N . ALA D 1 119 ? -15.219 -26.474 -23.773 1.00 11.61 449 ALA D N 1
ATOM 4554 C CA . ALA D 1 119 ? -14.521 -27.763 -23.837 1.00 10.83 449 ALA D CA 1
ATOM 4555 C C . ALA D 1 119 ? -14.726 -28.383 -25.220 1.00 15.51 449 ALA D C 1
ATOM 4556 O O . ALA D 1 119 ? -15.085 -29.552 -25.357 1.00 13.69 449 ALA D O 1
ATOM 4558 N N . THR D 1 120 ? -14.481 -27.586 -26.246 1.00 15.20 450 THR D N 1
ATOM 4559 C CA . THR D 1 120 ? -14.651 -28.029 -27.616 1.00 16.61 450 THR D CA 1
ATOM 4560 C C . THR D 1 120 ? -13.283 -28.290 -28.239 1.00 16.50 450 THR D C 1
ATOM 4561 O O . THR D 1 120 ? -12.259 -27.914 -27.672 1.00 14.18 450 THR D O 1
ATOM 4565 N N . PRO D 1 121 ? -13.240 -28.955 -29.404 1.00 12.00 451 PRO D N 1
ATOM 4566 C CA . PRO D 1 121 ? -11.924 -29.197 -30.003 1.00 11.37 451 PRO D CA 1
ATOM 4567 C C . PRO D 1 121 ? -11.244 -27.862 -30.326 1.00 18.65 451 PRO D C 1
ATOM 4568 O O . PRO D 1 121 ? -11.915 -26.882 -30.663 1.00 11.47 451 PRO D O 1
ATOM 4580 N N . PRO D 1 123 ? -9.767 -24.731 -31.865 1.00 12.83 453 PRO D N 1
ATOM 4581 C CA . PRO D 1 123 ? -9.997 -24.039 -33.135 1.00 13.21 453 PRO D CA 1
ATOM 4582 C C . PRO D 1 123 ? -8.697 -23.907 -33.933 1.00 16.69 453 PRO D C 1
ATOM 4583 O O . PRO D 1 123 ? -7.606 -24.009 -33.374 1.00 11.56 453 PRO D O 1
ATOM 4587 N N . ASP D 1 124 ? -8.812 -23.679 -35.241 1.00 16.67 454 ASP D N 1
ATOM 4588 C CA . ASP D 1 124 ? -7.625 -23.515 -36.088 1.00 18.65 454 ASP D CA 1
ATOM 4589 C C . ASP D 1 124 ? -6.888 -22.243 -35.680 1.00 13.55 454 ASP D C 1
ATOM 4590 O O . ASP D 1 124 ? -7.518 -21.231 -35.356 1.00 9.50 454 ASP D O 1
ATOM 4595 N N . GLU D 1 125 ? -5.561 -22.288 -35.718 1.00 11.38 455 GLU D N 1
ATOM 4596 C CA . GLU D 1 125 ? -4.741 -21.131 -35.357 1.00 16.86 455 GLU D CA 1
ATOM 4597 C C . GLU D 1 125 ? -5.218 -19.854 -36.069 1.00 15.81 455 GLU D C 1
ATOM 4598 O O . GLU D 1 125 ? -5.087 -18.753 -35.535 1.00 14.68 455 GLU D O 1
ATOM 4604 N N . LYS D 1 126 ? -5.780 -20.020 -37.267 1.00 20.13 456 LYS D N 1
ATOM 4605 C CA . LYS D 1 126 ? -6.293 -18.912 -38.066 1.00 22.42 456 LYS D CA 1
ATOM 4606 C C . LYS D 1 126 ? -7.366 -18.104 -37.335 1.00 26.40 456 LYS D C 1
ATOM 4607 O O . LYS D 1 126 ? -7.561 -16.922 -37.621 1.00 25.13 456 LYS D O 1
ATOM 4613 N N . ASP D 1 127 ? -8.072 -18.740 -36.406 1.00 21.65 457 ASP D N 1
ATOM 4614 C CA . ASP D 1 127 ? -9.133 -18.053 -35.676 1.00 21.52 457 ASP D CA 1
ATOM 4615 C C . ASP D 1 127 ? -8.667 -17.414 -34.382 1.00 20.56 457 ASP D C 1
ATOM 4616 O O . ASP D 1 127 ? -9.476 -16.883 -33.616 1.00 21.16 457 ASP D O 1
ATOM 4621 N N . PHE D 1 128 ? -7.361 -17.474 -34.142 1.00 16.38 458 PHE D N 1
ATOM 4622 C CA . PHE D 1 128 ? -6.768 -16.876 -32.954 1.00 13.72 458 PHE D CA 1
ATOM 4623 C C . PHE D 1 128 ? -5.947 -15.675 -33.364 1.00 16.61 458 PHE D C 1
ATOM 4624 O O . PHE D 1 128 ? -5.242 -15.708 -34.371 1.00 9.82 458 PHE D O 1
ATOM 4632 N N . ARG D 1 129 ? -6.038 -14.612 -32.579 1.00 12.60 459 ARG D N 1
ATOM 4633 C CA . ARG D 1 129 ? -5.276 -13.409 -32.858 1.00 14.05 459 ARG D CA 1
ATOM 4634 C C . ARG D 1 129 ? -4.917 -12.793 -31.519 1.00 14.79 459 ARG D C 1
ATOM 4635 O O . ARG D 1 129 ? -5.444 -11.748 -31.133 1.00 13.97 459 ARG D O 1
ATOM 4643 N N . ASP D 1 130 ? -4.017 -13.477 -30.817 1.00 10.59 460 ASP D N 1
ATOM 4644 C CA . ASP D 1 130 ? -3.568 -13.044 -29.512 1.00 9.55 460 ASP D CA 1
ATOM 4645 C C . ASP D 1 130 ? -2.074 -12.795 -29.472 1.00 6.51 460 ASP D C 1
ATOM 4646 O O . ASP D 1 130 ? -1.336 -13.226 -30.354 1.00 4.88 460 ASP D O 1
ATOM 4651 N N . TYR D 1 131 ? -1.642 -12.076 -28.441 1.00 2.64 461 TYR D N 1
ATOM 4652 C CA . TYR D 1 131 ? -0.241 -11.731 -28.278 1.00 2.54 461 TYR D CA 1
ATOM 4653 C C . TYR D 1 131 ? 0.034 -11.469 -26.816 1.00 3.90 461 TYR D C 1
ATOM 4654 O O . TYR D 1 131 ? -0.883 -11.254 -26.024 1.00 11.38 461 TYR D O 1
ATOM 4663 N N . ILE D 1 132 ? 1.314 -11.502 -26.473 1.00 11.25 462 ILE D N 1
ATOM 4664 C CA . ILE D 1 132 ? 1.777 -11.145 -25.143 1.00 7.66 462 ILE D CA 1
ATOM 4665 C C . ILE D 1 132 ? 2.662 -9.964 -25.545 1.00 10.28 462 ILE D C 1
ATOM 4666 O O . ILE D 1 132 ? 3.624 -10.128 -26.294 1.00 12.47 462 ILE D O 1
ATOM 4671 N N . LEU D 1 133 ? 2.293 -8.770 -25.095 1.00 8.29 463 LEU D N 1
ATOM 4672 C CA . LEU D 1 133 ? 3.023 -7.564 -25.428 1.00 6.83 463 LEU D CA 1
ATOM 4673 C C . LEU D 1 133 ? 3.970 -7.157 -24.321 1.00 6.19 463 LEU D C 1
ATOM 4674 O O . LEU D 1 133 ? 3.574 -6.976 -23.173 1.00 14.57 463 LEU D O 1
ATOM 4679 N N . VAL D 1 134 ? 5.235 -7.007 -24.677 1.00 14.75 464 VAL D N 1
ATOM 4680 C CA . VAL D 1 134 ? 6.243 -6.628 -23.711 1.00 11.01 464 VAL D CA 1
ATOM 4681 C C . VAL D 1 134 ? 6.649 -5.174 -23.891 1.00 9.77 464 VAL D C 1
ATOM 4682 O O . VAL D 1 134 ? 6.856 -4.721 -25.017 1.00 8.51 464 VAL D O 1
ATOM 4686 N N . PHE D 1 135 ? 6.757 -4.451 -22.780 1.00 5.36 465 PHE D N 1
ATOM 4687 C CA . PHE D 1 135 ? 7.162 -3.045 -22.808 1.00 18.49 465 PHE D CA 1
ATOM 4688 C C . PHE D 1 135 ? 8.688 -2.943 -22.771 1.00 26.46 465 PHE D C 1
ATOM 4689 O O . PHE D 1 135 ? 9.360 -3.800 -22.197 1.00 32.02 465 PHE D O 1
ATOM 4697 N N . PRO D 1 136 ? 9.256 -1.887 -23.376 1.00 32.69 466 PRO D N 1
ATOM 4698 C CA . PRO D 1 136 ? 10.711 -1.686 -23.412 1.00 35.88 466 PRO D CA 1
ATOM 4699 C C . PRO D 1 136 ? 11.470 -1.847 -22.092 1.00 34.01 466 PRO D C 1
ATOM 4700 O O . PRO D 1 136 ? 12.180 -2.834 -21.904 1.00 42.88 466 PRO D O 1
ATOM 4704 N N . GLU D 1 137 ? 11.342 -0.884 -21.188 1.00 27.90 467 GLU D N 1
ATOM 4705 C CA . GLU D 1 137 ? 12.046 -0.973 -19.914 1.00 35.35 467 GLU D CA 1
ATOM 4706 C C . GLU D 1 137 ? 11.099 -1.472 -18.840 1.00 34.99 467 GLU D C 1
ATOM 4707 O O . GLU D 1 137 ? 11.285 -1.189 -17.658 1.00 41.03 467 GLU D O 1
ATOM 4713 N N . ASN D 1 138 ? 10.084 -2.218 -19.249 1.00 37.41 468 ASN D N 1
ATOM 4714 C CA . ASN D 1 138 ? 9.098 -2.718 -18.304 1.00 34.87 468 ASN D CA 1
ATOM 4715 C C . ASN D 1 138 ? 8.361 -1.572 -17.656 1.00 30.25 468 ASN D C 1
ATOM 4716 O O . ASN D 1 138 ? 7.946 -1.679 -16.505 1.00 35.36 468 ASN D O 1
ATOM 4721 N N . ALA D 1 139 ? 8.205 -0.474 -18.390 1.00 30.92 469 ALA D N 1
ATOM 4722 C CA . ALA D 1 139 ? 7.505 0.690 -17.860 1.00 29.33 469 ALA D CA 1
ATOM 4723 C C . ALA D 1 139 ? 6.130 0.227 -17.419 1.00 26.39 469 ALA D C 1
ATOM 4724 O O . ALA D 1 139 ? 5.464 0.861 -16.603 1.00 34.27 469 ALA D O 1
ATOM 4726 N N . PHE D 1 140 ? 5.711 -0.894 -17.984 1.00 28.35 470 PHE D N 1
ATOM 4727 C CA . PHE D 1 140 ? 4.426 -1.485 -17.658 1.00 25.53 470 PHE D CA 1
ATOM 4728 C C . PHE D 1 140 ? 4.614 -2.992 -17.684 1.00 23.31 470 PHE D C 1
ATOM 4729 O O . PHE D 1 140 ? 5.478 -3.505 -18.393 1.00 21.06 470 PHE D O 1
ATOM 4737 N N . PRO D 1 141 ? 3.821 -3.724 -16.894 1.00 25.24 471 PRO D N 1
ATOM 4738 C CA . PRO D 1 141 ? 3.953 -5.182 -16.873 1.00 21.19 471 PRO D CA 1
ATOM 4739 C C . PRO D 1 141 ? 3.475 -5.830 -18.175 1.00 21.27 471 PRO D C 1
ATOM 4740 O O . PRO D 1 141 ? 2.580 -5.312 -18.849 1.00 19.47 471 PRO D O 1
ATOM 4744 N N . PRO D 1 142 ? 4.075 -6.969 -18.553 1.00 15.87 472 PRO D N 1
ATOM 4745 C CA . PRO D 1 142 ? 3.652 -7.630 -19.789 1.00 19.21 472 PRO D CA 1
ATOM 4746 C C . PRO D 1 142 ? 2.157 -7.900 -19.770 1.00 14.66 472 PRO D C 1
ATOM 4747 O O . PRO D 1 142 ? 1.585 -8.222 -18.726 1.00 16.45 472 PRO D O 1
ATOM 4751 N N . ILE D 1 143 ? 1.523 -7.770 -20.928 1.00 21.76 473 ILE D N 1
ATOM 4752 C CA . ILE D 1 143 ? 0.090 -7.978 -21.006 1.00 15.56 473 ILE D CA 1
ATOM 4753 C C . ILE D 1 143 ? -0.354 -8.871 -22.166 1.00 16.27 473 ILE D C 1
ATOM 4754 O O . ILE D 1 143 ? 0.135 -8.751 -23.294 1.00 10.40 473 ILE D O 1
ATOM 4759 N N . TYR D 1 144 ? -1.270 -9.785 -21.865 1.00 7.41 474 TYR D N 1
ATOM 4760 C CA . TYR D 1 144 ? -1.823 -10.683 -22.862 1.00 1.78 474 TYR D CA 1
ATOM 4761 C C . TYR D 1 144 ? -3.055 -10.004 -23.465 1.00 5.30 474 TYR D C 1
ATOM 4762 O O . TYR D 1 144 ? -3.889 -9.453 -22.743 1.00 5.24 474 TYR D O 1
ATOM 4771 N N . VAL D 1 145 ? -3.163 -10.033 -24.788 1.00 9.30 475 VAL D N 1
ATOM 4772 C CA . VAL D 1 145 ? -4.302 -9.430 -25.461 1.00 7.14 475 VAL D CA 1
ATOM 4773 C C . VAL D 1 145 ? -4.792 -10.340 -26.595 1.00 13.51 475 VAL D C 1
ATOM 4774 O O . VAL D 1 145 ? -3.995 -10.969 -27.297 1.00 9.24 475 VAL D O 1
ATOM 4778 N N . TYR D 1 146 ? -6.110 -10.436 -26.753 1.00 11.01 476 TYR D N 1
ATOM 4779 C CA . TYR D 1 146 ? -6.688 -11.235 -27.832 1.00 14.46 476 TYR D CA 1
ATOM 4780 C C . TYR D 1 146 ? -7.672 -10.330 -28.569 1.00 13.76 476 TYR D C 1
ATOM 4781 O O . TYR D 1 146 ? -8.550 -9.728 -27.964 1.00 12.37 476 TYR D O 1
ATOM 4790 N N . LEU D 1 147 ? -7.484 -10.223 -29.877 1.00 12.32 477 LEU D N 1
ATOM 4791 C CA . LEU D 1 147 ? -8.292 -9.361 -30.716 1.00 14.69 477 LEU D CA 1
ATOM 4792 C C . LEU D 1 147 ? -9.229 -10.178 -31.584 1.00 20.99 477 LEU D C 1
ATOM 4793 O O . LEU D 1 147 ? -8.983 -11.364 -31.824 1.00 21.00 477 LEU D O 1
ATOM 4798 N N . SER D 1 148 ? -10.297 -9.551 -32.067 1.00 18.39 478 SER D N 1
ATOM 4799 C CA . SER D 1 148 ? -11.218 -10.258 -32.948 1.00 15.00 478 SER D CA 1
ATOM 4800 C C . SER D 1 148 ? -10.523 -10.400 -34.302 1.00 14.25 478 SER D C 1
ATOM 4801 O O . SER D 1 148 ? -9.560 -9.693 -34.568 1.00 20.42 478 SER D O 1
ATOM 4804 N N . LYS D 1 149 ? -11.003 -11.314 -35.142 1.00 25.45 479 LYS D N 1
ATOM 4805 C CA . LYS D 1 149 ? -10.420 -11.557 -36.466 1.00 28.98 479 LYS D CA 1
ATOM 4806 C C . LYS D 1 149 ? -10.271 -10.279 -37.281 1.00 23.05 479 LYS D C 1
ATOM 4807 O O . LYS D 1 149 ? -11.127 -9.402 -37.222 1.00 25.82 479 LYS D O 1
ATOM 4813 N N . LEU D 1 150 ? -9.183 -10.178 -38.040 1.00 27.33 480 LEU D N 1
ATOM 4814 C CA . LEU D 1 150 ? -8.929 -8.996 -38.859 1.00 33.67 480 LEU D CA 1
ATOM 4815 C C . LEU D 1 150 ? -9.841 -8.971 -40.095 1.00 33.16 480 LEU D C 1
ATOM 4816 O O . LEU D 1 150 ? -10.089 -10.056 -40.658 1.00 23.87 480 LEU D O 1
#

Organism: Pectobacterium atrosepticum (strain SCRI 1043 / ATCC BAA-672) (NCBI:txid218491)

InterPro domains:
  IPR008727 PAAR motif [PF05488] (30-100)
  IPR016128 Pyosin/cloacin translocation domain [PF06958] (339-476)
  IPR036302 Pyosin/cloacin translocation domain superfamily [SSF69369] (310-484)

Sequence (580 aa):
LLTPEKLLEAANKQGTVPSRVRYQWEDEETGRLKAVGYHTSESGRDQVRVRLLKHDFPNNRYEFWEEGATGPTILWTPDNPGIELPTDTAHGEQPVIPSAIPGLEIPEDDVSILATPPDEKDFRDYILVFPENAFPPIYVYLSKLLLTPEKLLEAANKQGTVPSRVRYQWEDEETGRLKAVGYHTSESGRDQVRVRLLKHDFPNNRYEFWEEGATGPTILWTPDNPGIELPTDTAHGEQPVIPSAIPGLEIPEDDVSILATPPDEKDFRDYILVFPENAFPPIYVYLSKLLLTPEKLLEAANKQGTVPSRVRYQWEDEETGRLKAVGYHTSESGRDQVRVRLLKHDFPNNRYEFWEEGATGPTILWTPDNPGIELPTDTAHGEQPVIPSAIPGLEIPEDDVSILATPPDEKDFRDYILVFPENAFPPIYVYLSKLLLTPEKLLEAANKQGTVPSRVRYQWEDEETGRLKAVGYHTSESGRDQVRVRLLKHDFPNNRYEFWEEGATGPTILWTPDNPGIELPTDTAHGEQPVIPSAIPGLEIPEDDVSILATPPDEKDFRDYILVFPENAFPPIYVYLSKL

Nearest PDB structures (foldseek):
  3mfb-assembly1_A  TM=1.007E+00  e=2.330E-29  Pectobacterium atrosepticum
  6xa1-assembly1_SX  TM=2.502E-01  e=5.537E+00  Homo sapiens
  7r81-assembly1_Y2  TM=2.498E-01  e=9.889E+00  Neurospora crassa
  3mfb-assembly1_A  TM=1.007E+00  e=2.330E-29  Pectobacterium atrosepticum
  6xa1-assembly1_SX  TM=2.503E-01  e=5.537E+00  Homo sapiens

B-factor: mean 22.79, std 13.13, range [1.0, 88.05]

Radius of gyration: 29.39 Å; Cα contacts (8 Å, |Δi|>4): 1233; chains: 4; bounding box: 75×69×89 Å

Secondary structure (DSSP, 8-state):
---HHHHHHHHHTT-EEEBSEEEE---TTT-----EEEE----STTEEEEEE-EEEGGGTEEEE--TT-SS-SEEE-TTS-SEE-SS---EEEEEPPTTPPTB--S------EE-----GGG--EEEEE-TT-SS--EEEEE---/---HHHHHHHHHTT-EEEBSEEEE---TTT-----EEEE----STTEEEEEE-EEEGGGTEEEE--TT-SS-SEEE-TTS-SEE-SS---EEEEEPPTTPPTB--S------EE-----GGG--EEEEE-TT-SS--EEEEE---/---HHHHHHHHHTT-EEEBSEEEE---TTT-----EEEE----STTEEEEEE-EEEGGGTEEEE--TT-SS-SEEE-TTS-SEE-SS---EEEEEPPTTPPTB--S------EE-----GGG--EEEEE-TT-SS--EEEEE---/---HHHHHHHHHTT-EEEBSEEEE---TTT-----EEEE----STTEEEEEE-EEEGGGTEEEE--TT-SS-SEEE-TTS-SEE-SS---EEEEEPPTTPPTB--S------B------GGG--EEEEE-TT-SS--EEEEE---

Solvent-accessible surface area: 32035 Å² total